Protein AF-A0A2E5YQU0-F1 (afdb_monomer_lite)

Sequence (371 aa):
MGAVKRWRKRWVRSFGKGTAGWLGRAALSLLSKTWRVEVLGEENLNASVKAGPGCFLSMWHGRMIVAIPTHARRGWHVLVSPSGDGDVSEKLLEANGYFVIRGSSSRGGARALRAMLRVLDDGAVLFITPDGPRGPMHTMNPGLAFMARATGREIVPLGFACDRAWHADSWDHFTIPKPFARVCVVYGEPVPVSREAEDTEQEEATELVRERTLEAERAGFGHLGCEVDWPTPTAPNPGRREWAAETKENEQPRDERTTGEKIARGATFFLSGAALFAWLYAFDQAGDLPPWGKTIGTLLAGGLLWKAFPEKAEAGFFSLVMILGGTFLLVDATGQDSSARLEKIAMGTALLLLGLLYFWVVFIKAPKDEG

Radius of gyration: 25.63 Å; chains: 1; bounding box: 61×56×70 Å

Foldseek 3Di:
DPPVVVVVVVCCVVVVLVVLLVLLLVLLVLQLVQEAEAEADVVQVVVLLVVAQEAEEEAAPLCVSVVQQVCFQVAAEEEFEQDPVSVSVCSSNVVSNYHYQYHDPVGCVVVSLVVVLVNSNNSHYYYDHQLPPQGQALDGDLVVLVSLLQNQGWYWAKAKDKQAWDFDPDNHRRTHHGRNIYMYIFTFHIQTRHVPDDPVSSVVSRVVSSVRNVVRNVVRCVVVVHDRPDDDPDDPDPPDDDPPDDDDDDDDDDDDDDPPVLVVVLVVVVVVLVVVVVVVVVVVVVPPDDPCNVVVNVVVVLVVVCVSCVVVVLVSVLVVLCCQLVCLVVVPVPDDDDPVNVVSPSVSSSSNSVSSVSCCVHPVPPDPPDD

Structure (mmCIF, N/CA/C/O backbone):
data_AF-A0A2E5YQU0-F1
#
_entry.id   AF-A0A2E5YQU0-F1
#
loop_
_atom_site.group_PDB
_atom_site.id
_atom_site.type_symbol
_atom_site.label_atom_id
_atom_site.label_alt_id
_atom_site.label_comp_id
_atom_site.label_asym_id
_atom_site.label_entity_id
_atom_site.label_seq_id
_atom_site.pdbx_PDB_ins_code
_atom_site.Cartn_x
_atom_site.Cartn_y
_atom_site.Cartn_z
_atom_site.occupancy
_atom_site.B_iso_or_equiv
_atom_site.auth_seq_id
_atom_site.auth_comp_id
_atom_site.auth_asym_id
_atom_site.auth_atom_id
_atom_site.pdbx_PDB_model_num
ATOM 1 N N . MET A 1 1 ? -3.264 40.188 -29.016 1.00 41.38 1 MET A N 1
ATOM 2 C CA . MET A 1 1 ? -2.183 39.219 -28.680 1.00 41.38 1 MET A CA 1
ATOM 3 C C . MET A 1 1 ? -2.338 38.449 -27.351 1.00 41.38 1 MET A C 1
ATOM 5 O O . MET A 1 1 ? -1.699 37.412 -27.209 1.00 41.38 1 MET A O 1
ATOM 9 N N . GLY A 1 2 ? -3.182 38.860 -26.386 1.00 40.06 2 GLY A N 1
ATOM 10 C CA . GLY A 1 2 ? -3.309 38.173 -25.079 1.00 40.06 2 GLY A CA 1
ATOM 11 C C . GLY A 1 2 ? -4.230 36.937 -25.019 1.00 40.06 2 GLY A C 1
ATOM 12 O O . GLY A 1 2 ? -4.042 36.067 -24.169 1.00 40.06 2 GLY A O 1
ATOM 13 N N . ALA A 1 3 ? -5.216 36.812 -25.913 1.00 35.84 3 ALA A N 1
ATOM 14 C CA . ALA A 1 3 ? -6.174 35.695 -25.906 1.00 35.84 3 ALA A CA 1
ATOM 15 C C . ALA A 1 3 ? -5.570 34.385 -26.450 1.00 35.84 3 ALA A C 1
ATOM 17 O O . ALA A 1 3 ? -5.660 33.350 -25.796 1.00 35.84 3 ALA A O 1
ATOM 18 N N . VAL A 1 4 ? -4.841 34.451 -27.569 1.00 34.44 4 VAL A N 1
ATOM 19 C CA . VAL A 1 4 ? -4.165 33.300 -28.203 1.00 34.44 4 VAL A CA 1
ATOM 20 C C . VAL A 1 4 ? -3.049 32.733 -27.313 1.00 34.44 4 VAL A C 1
ATOM 22 O O . VAL A 1 4 ? -2.893 31.519 -27.195 1.00 34.44 4 VAL A O 1
ATOM 25 N N . LYS A 1 5 ? -2.315 33.600 -26.597 1.00 29.69 5 LYS A N 1
ATOM 26 C CA . LYS A 1 5 ? -1.248 33.201 -25.659 1.00 29.69 5 LYS A CA 1
ATOM 27 C C . LYS A 1 5 ? -1.811 32.483 -24.420 1.00 29.69 5 LYS A C 1
ATOM 29 O O . LYS A 1 5 ? -1.221 31.504 -23.970 1.00 29.69 5 LYS A O 1
ATOM 34 N N . ARG A 1 6 ? -2.974 32.916 -23.905 1.00 31.78 6 ARG A N 1
ATOM 35 C CA . ARG A 1 6 ? -3.705 32.251 -22.804 1.00 31.78 6 ARG A CA 1
ATOM 36 C C . ARG A 1 6 ? -4.346 30.932 -23.244 1.00 31.78 6 ARG A C 1
ATOM 38 O O . ARG A 1 6 ? -4.258 29.948 -22.512 1.00 31.78 6 ARG A O 1
ATOM 45 N N . TRP A 1 7 ? -4.912 30.889 -24.450 1.00 31.64 7 TRP A N 1
ATOM 46 C CA . TRP A 1 7 ? -5.507 29.685 -25.032 1.00 31.64 7 TRP A CA 1
ATOM 47 C C . TRP A 1 7 ? -4.455 28.594 -25.266 1.00 31.64 7 TRP A C 1
ATOM 49 O O . TRP A 1 7 ? -4.615 27.484 -24.774 1.00 31.64 7 TRP A O 1
ATOM 59 N N . ARG A 1 8 ? -3.302 28.940 -25.855 1.00 28.36 8 ARG A N 1
ATOM 60 C CA . ARG A 1 8 ? -2.160 28.031 -26.062 1.00 28.36 8 ARG A CA 1
ATOM 61 C C . ARG A 1 8 ? -1.555 27.509 -24.749 1.00 28.36 8 ARG A C 1
ATOM 63 O O . ARG A 1 8 ? -1.225 26.332 -24.663 1.00 28.36 8 ARG A O 1
ATOM 70 N N . LYS A 1 9 ? -1.469 28.332 -23.692 1.00 33.00 9 LYS A N 1
ATOM 71 C CA . LYS A 1 9 ? -0.985 27.908 -22.355 1.00 33.00 9 LYS A CA 1
ATOM 72 C C . LYS A 1 9 ? -1.963 26.950 -21.654 1.00 33.00 9 LYS A C 1
ATOM 74 O O . LYS A 1 9 ? -1.528 26.053 -20.936 1.00 33.00 9 LYS A O 1
ATOM 79 N N . ARG A 1 10 ? -3.274 27.125 -21.873 1.00 32.53 10 ARG A N 1
ATOM 80 C CA . ARG A 1 10 ? -4.346 26.242 -21.379 1.00 32.53 10 ARG A CA 1
ATOM 81 C C . ARG A 1 10 ? -4.407 24.933 -22.176 1.00 32.53 10 ARG A C 1
ATOM 83 O O . ARG A 1 10 ? -4.545 23.879 -21.568 1.00 32.53 10 ARG A O 1
ATOM 90 N N . TRP A 1 11 ? -4.196 24.992 -23.491 1.00 31.95 11 TRP A N 1
ATOM 91 C CA . TRP A 1 11 ? -4.122 23.827 -24.377 1.00 31.95 11 TRP A CA 1
ATOM 92 C C . TRP A 1 11 ? -2.893 22.960 -24.104 1.00 31.95 11 TRP A C 1
ATOM 94 O O . TRP A 1 11 ? -3.050 21.778 -23.846 1.00 31.95 11 TRP A O 1
ATOM 104 N N . VAL A 1 12 ? -1.687 23.530 -24.029 1.00 38.59 12 VAL A N 1
ATOM 105 C CA . VAL A 1 12 ? -0.461 22.770 -23.708 1.00 38.59 12 VAL A CA 1
ATOM 106 C C . VAL A 1 12 ? -0.539 22.130 -22.313 1.00 38.59 12 VAL A C 1
ATOM 108 O O . VAL A 1 12 ? -0.079 21.010 -22.124 1.00 38.59 12 VAL A O 1
ATOM 111 N N . ARG A 1 13 ? -1.200 22.783 -21.344 1.00 37.47 13 ARG A N 1
ATOM 112 C CA . ARG A 1 13 ? -1.449 22.215 -20.005 1.00 37.47 13 ARG A CA 1
ATOM 113 C C . ARG A 1 13 ? -2.542 21.142 -19.965 1.00 37.47 13 ARG A C 1
ATOM 115 O O . ARG A 1 13 ? -2.454 20.265 -19.117 1.00 37.47 13 ARG A O 1
ATOM 122 N N . SER A 1 14 ? -3.571 21.205 -20.812 1.00 38.72 14 SER A N 1
ATOM 123 C CA . SER A 1 14 ? -4.626 20.175 -20.883 1.00 38.72 14 SER A CA 1
ATOM 124 C C . SER A 1 14 ? -4.202 18.981 -21.737 1.00 38.72 14 SER A C 1
ATOM 126 O O . SER A 1 14 ? -4.330 17.842 -21.301 1.00 38.72 14 SER A O 1
ATOM 128 N N . PHE A 1 15 ? -3.631 19.242 -22.913 1.00 32.72 15 PHE A N 1
ATOM 129 C CA . PHE A 1 15 ? -3.159 18.221 -23.843 1.00 32.72 15 PHE A CA 1
ATOM 130 C C . PHE A 1 15 ? -1.932 17.500 -23.283 1.00 32.72 15 PHE A C 1
ATOM 132 O O . PHE A 1 15 ? -1.923 16.278 -23.241 1.00 32.72 15 PHE A O 1
ATOM 139 N N . GLY A 1 16 ? -0.965 18.241 -22.724 1.00 44.66 16 GLY A N 1
ATOM 140 C CA . GLY A 1 16 ? 0.223 17.664 -22.090 1.00 44.66 16 GLY A CA 1
ATOM 141 C C . GLY A 1 16 ? -0.093 16.796 -20.871 1.00 44.66 16 GLY A C 1
ATOM 142 O O . GLY A 1 16 ? 0.576 15.797 -20.659 1.00 44.66 16 GLY A O 1
ATOM 143 N N . LYS A 1 17 ? -1.147 17.110 -20.103 1.00 50.97 17 LYS A N 1
ATOM 144 C CA . LYS A 1 17 ? -1.604 16.249 -18.996 1.00 50.97 17 LYS A CA 1
ATOM 145 C C . LYS A 1 17 ? -2.300 14.979 -19.492 1.00 50.97 17 LYS A C 1
ATOM 147 O O . LYS A 1 17 ? -2.113 13.923 -18.897 1.00 50.97 17 LYS A O 1
ATOM 152 N N . GLY A 1 18 ? -3.086 15.071 -20.566 1.00 55.12 18 GLY A N 1
ATOM 153 C CA . GLY A 1 18 ? -3.757 13.917 -21.169 1.00 55.12 18 GLY A CA 1
ATOM 154 C C . GLY A 1 18 ? -2.777 12.942 -21.823 1.00 55.12 18 GLY A C 1
ATOM 155 O O . GLY A 1 18 ? -2.814 11.747 -21.539 1.00 55.12 18 GLY A O 1
ATOM 156 N N . THR A 1 19 ? -1.853 13.453 -22.642 1.00 58.59 19 THR A N 1
ATOM 157 C CA . THR A 1 19 ? -0.847 12.630 -23.327 1.00 58.59 19 THR A CA 1
ATOM 158 C C . THR A 1 19 ? 0.206 12.091 -22.364 1.00 58.59 19 THR A C 1
ATOM 160 O O . THR A 1 19 ? 0.547 10.917 -22.460 1.00 58.59 19 THR A O 1
ATOM 163 N N . ALA A 1 20 ? 0.680 12.886 -21.394 1.00 58.28 20 ALA A N 1
ATOM 164 C CA . ALA A 1 20 ? 1.620 12.397 -20.381 1.00 58.28 20 ALA A CA 1
ATOM 165 C C . ALA A 1 20 ? 0.983 11.348 -19.459 1.00 58.28 20 ALA A C 1
ATOM 167 O O . ALA A 1 20 ? 1.640 10.369 -19.126 1.00 58.28 20 ALA A O 1
ATOM 168 N N . GLY A 1 21 ? -0.297 11.497 -19.096 1.00 65.88 21 GLY A N 1
ATOM 169 C CA . GLY A 1 21 ? -1.019 10.475 -18.332 1.00 65.88 21 GLY A CA 1
ATOM 170 C C . GLY A 1 21 ? -1.156 9.156 -19.098 1.00 65.88 21 GLY A C 1
ATOM 171 O O . GLY A 1 21 ? -0.939 8.085 -18.534 1.00 65.88 21 GLY A O 1
ATOM 172 N N . TRP A 1 22 ? -1.446 9.221 -20.403 1.00 72.50 22 TRP A N 1
ATOM 173 C CA . TRP A 1 22 ? -1.520 8.031 -21.255 1.00 72.50 22 TRP A CA 1
ATOM 174 C C . TRP A 1 22 ? -0.154 7.356 -21.440 1.00 72.50 22 TRP A C 1
ATOM 176 O O . TRP A 1 22 ? -0.048 6.141 -21.282 1.00 72.50 22 TRP A O 1
ATOM 186 N N . LEU A 1 23 ? 0.899 8.139 -21.700 1.00 73.69 23 LEU A N 1
ATOM 187 C CA . LEU A 1 23 ? 2.268 7.629 -21.815 1.00 73.69 23 LEU A CA 1
ATOM 188 C C . LEU A 1 23 ? 2.766 7.038 -20.492 1.00 73.69 23 LEU A C 1
ATOM 190 O O . LEU A 1 23 ? 3.338 5.955 -20.506 1.00 73.69 23 LEU A O 1
ATOM 194 N N . GLY A 1 24 ? 2.498 7.687 -19.356 1.00 77.19 24 GLY A N 1
ATOM 195 C CA . GLY A 1 24 ? 2.848 7.176 -18.028 1.00 77.19 24 GLY A CA 1
ATOM 196 C C . GLY A 1 24 ? 2.144 5.857 -17.706 1.00 77.19 24 GLY A C 1
ATOM 197 O O . GLY A 1 24 ? 2.781 4.915 -17.239 1.00 77.19 24 GLY A O 1
ATOM 198 N N . ARG A 1 25 ? 0.852 5.736 -18.044 1.00 82.56 25 ARG A N 1
ATOM 199 C CA . ARG A 1 25 ? 0.115 4.466 -17.946 1.00 82.56 25 ARG A CA 1
ATOM 200 C C . ARG A 1 25 ? 0.737 3.385 -18.828 1.00 82.56 25 ARG A C 1
ATOM 202 O O . ARG A 1 25 ? 0.924 2.263 -18.363 1.00 82.56 25 ARG A O 1
ATOM 209 N N . ALA A 1 26 ? 1.017 3.693 -20.094 1.00 83.69 26 ALA A N 1
ATOM 210 C CA . ALA A 1 26 ? 1.610 2.736 -21.024 1.00 83.69 26 ALA A CA 1
ATOM 211 C C . ALA A 1 26 ? 2.994 2.281 -20.536 1.00 83.69 26 ALA A C 1
ATOM 213 O O . ALA A 1 26 ? 3.268 1.085 -20.517 1.00 83.69 26 ALA A O 1
ATOM 214 N N . ALA A 1 27 ? 3.816 3.215 -20.055 1.00 83.62 27 ALA A N 1
ATOM 215 C CA . ALA A 1 27 ? 5.121 2.950 -19.463 1.00 83.62 27 ALA A CA 1
ATOM 216 C C . ALA A 1 27 ? 5.019 2.012 -18.257 1.00 83.62 27 ALA A C 1
ATOM 218 O O . ALA A 1 27 ? 5.675 0.976 -18.237 1.00 83.62 27 ALA A O 1
ATOM 219 N N . LEU A 1 28 ? 4.150 2.332 -17.291 1.00 88.44 28 LEU A N 1
ATOM 220 C CA . LEU A 1 28 ? 3.931 1.498 -16.111 1.00 88.44 28 LEU A CA 1
ATOM 221 C C . LEU A 1 28 ? 3.396 0.117 -16.494 1.00 88.44 28 LEU A C 1
ATOM 223 O O . LEU A 1 28 ? 3.829 -0.888 -15.939 1.00 88.44 28 LEU A O 1
ATOM 227 N N . SER A 1 29 ? 2.479 0.041 -17.460 1.00 89.62 29 SER A N 1
ATOM 228 C CA . SER A 1 29 ? 1.934 -1.234 -17.927 1.00 89.62 29 SER A CA 1
ATOM 229 C C . SER A 1 29 ? 2.992 -2.099 -18.613 1.00 89.62 29 SER A C 1
ATOM 231 O O . SER A 1 29 ? 3.029 -3.302 -18.379 1.00 89.62 29 SER A O 1
ATOM 233 N N . LEU A 1 30 ? 3.859 -1.514 -19.442 1.00 92.19 30 LEU A N 1
ATOM 234 C CA . LEU A 1 30 ? 4.952 -2.242 -20.088 1.00 92.19 30 LEU A CA 1
ATOM 235 C C . LEU A 1 30 ? 6.009 -2.675 -19.073 1.00 92.19 30 LEU A C 1
ATOM 237 O O . LEU A 1 30 ? 6.425 -3.828 -19.088 1.00 92.19 30 LEU A O 1
ATOM 241 N N . LEU A 1 31 ? 6.394 -1.778 -18.166 1.00 92.56 31 LEU A N 1
ATOM 242 C CA . LEU A 1 31 ? 7.360 -2.061 -17.112 1.00 92.56 31 LEU A CA 1
ATOM 243 C C . LEU A 1 31 ? 6.860 -3.172 -16.183 1.00 92.56 31 LEU A C 1
ATOM 245 O O . LEU A 1 31 ? 7.574 -4.147 -15.969 1.00 92.56 31 LEU A O 1
ATOM 249 N N . SER A 1 32 ? 5.624 -3.069 -15.693 1.00 94.56 32 SER A N 1
ATOM 250 C CA . SER A 1 32 ? 5.054 -4.049 -14.759 1.00 94.56 32 SER A CA 1
ATOM 251 C C . SER A 1 32 ? 4.900 -5.447 -15.345 1.00 94.56 32 SER A C 1
ATOM 253 O O . SER A 1 32 ? 5.072 -6.423 -14.625 1.00 94.56 32 SER A O 1
ATOM 255 N N . LYS A 1 33 ? 4.686 -5.572 -16.661 1.00 95.88 33 LYS A N 1
ATOM 256 C CA . LYS A 1 33 ? 4.698 -6.873 -17.353 1.00 95.88 33 LYS A CA 1
ATOM 257 C C . LYS A 1 33 ? 6.057 -7.571 -17.324 1.00 95.88 33 LYS A C 1
ATOM 259 O O . LYS A 1 33 ? 6.113 -8.772 -17.559 1.00 95.88 33 LYS A O 1
ATOM 264 N N . THR A 1 34 ? 7.143 -6.838 -17.083 1.00 96.94 34 THR A N 1
ATOM 265 C CA . THR A 1 34 ? 8.475 -7.441 -16.951 1.00 96.94 34 THR A CA 1
ATOM 266 C C . THR A 1 34 ? 8.738 -7.979 -15.547 1.00 96.94 34 THR A C 1
ATOM 268 O O . THR A 1 34 ? 9.660 -8.771 -15.381 1.00 96.94 34 THR A O 1
ATOM 271 N N . TRP A 1 35 ? 7.972 -7.556 -14.537 1.00 98.12 35 TRP A N 1
ATOM 272 C CA . TRP A 1 35 ? 8.214 -7.940 -13.149 1.00 98.12 35 TRP A CA 1
ATOM 273 C C . TRP A 1 35 ? 7.862 -9.407 -12.901 1.00 98.12 35 TRP A C 1
ATOM 275 O O . TRP A 1 35 ? 6.886 -9.934 -13.432 1.00 98.12 35 TRP A O 1
ATOM 285 N N . ARG A 1 36 ? 8.656 -10.063 -12.054 1.00 98.00 36 ARG A N 1
ATOM 286 C CA . ARG A 1 36 ? 8.402 -11.422 -11.566 1.00 98.00 36 ARG A CA 1
ATOM 287 C C . ARG A 1 36 ? 7.760 -11.302 -10.191 1.00 98.00 36 ARG A C 1
ATOM 289 O O . ARG A 1 36 ? 8.462 -11.066 -9.212 1.00 98.00 36 ARG A O 1
ATOM 296 N N . VAL A 1 37 ? 6.433 -11.360 -10.154 1.00 98.19 37 VAL A N 1
ATOM 297 C CA . VAL A 1 37 ? 5.658 -11.128 -8.931 1.00 98.19 37 VAL A CA 1
ATOM 298 C C . VAL A 1 37 ? 5.500 -12.434 -8.156 1.00 98.19 37 VAL A C 1
ATOM 300 O O . VAL A 1 37 ? 5.049 -13.434 -8.708 1.00 98.19 37 VAL A O 1
ATOM 303 N N . GLU A 1 38 ? 5.859 -12.396 -6.881 1.00 98.31 38 GLU A N 1
ATOM 304 C CA . GLU A 1 38 ? 5.693 -13.455 -5.890 1.00 98.31 38 GLU A CA 1
ATOM 305 C C . GLU A 1 38 ? 4.740 -12.930 -4.802 1.00 98.31 38 GLU A C 1
ATOM 307 O O . GLU A 1 38 ? 4.789 -11.748 -4.453 1.00 98.31 38 GLU A O 1
ATOM 312 N N . VAL A 1 39 ? 3.837 -13.772 -4.298 1.00 98.38 39 VAL A N 1
ATOM 313 C CA . VAL A 1 39 ? 2.816 -13.373 -3.316 1.00 98.38 39 VAL A CA 1
ATOM 314 C C . VAL A 1 39 ? 2.913 -14.276 -2.096 1.00 98.38 39 VAL A C 1
ATOM 316 O O . VAL A 1 39 ? 2.916 -15.497 -2.240 1.00 98.38 39 VAL A O 1
ATOM 319 N N . LEU A 1 40 ? 2.973 -13.675 -0.909 1.00 98.44 40 LEU A N 1
ATOM 320 C CA . LEU A 1 40 ? 3.003 -14.359 0.381 1.00 98.44 40 LEU A CA 1
ATOM 321 C C . LEU A 1 40 ? 1.825 -13.910 1.247 1.00 98.44 40 LEU A C 1
ATOM 323 O O . LEU A 1 40 ? 1.438 -12.739 1.221 1.00 98.44 40 LEU A O 1
ATOM 327 N N . GLY A 1 41 ? 1.283 -14.828 2.044 1.00 97.75 41 GLY A N 1
ATOM 328 C CA . GLY A 1 41 ? 0.272 -14.509 3.049 1.00 97.75 41 GLY A CA 1
ATOM 329 C C . GLY A 1 41 ? -1.119 -14.194 2.496 1.00 97.75 41 GLY A C 1
ATOM 330 O O . GLY A 1 41 ? -1.941 -13.665 3.236 1.00 97.75 41 GLY A O 1
ATOM 331 N N . GLU A 1 42 ? -1.428 -14.464 1.219 1.00 96.56 42 GLU A N 1
ATOM 332 C CA . GLU A 1 42 ? -2.743 -14.130 0.631 1.00 96.56 42 GLU A CA 1
ATOM 333 C C . GLU A 1 42 ? -3.918 -14.781 1.391 1.00 96.56 42 GLU A C 1
ATOM 335 O O . GLU A 1 42 ? -5.035 -14.258 1.403 1.00 96.56 42 GLU A O 1
ATOM 340 N N . GLU A 1 43 ? -3.673 -15.883 2.099 1.00 96.56 43 GLU A N 1
ATOM 341 C CA . GLU A 1 43 ? -4.598 -16.480 3.057 1.00 96.56 43 GLU A CA 1
ATOM 342 C C . GLU A 1 43 ? -5.088 -15.503 4.138 1.00 96.56 43 GLU A C 1
ATOM 344 O O . GLU A 1 43 ? -6.254 -15.592 4.516 1.00 96.56 43 GLU A O 1
ATOM 349 N N . ASN A 1 44 ? -4.271 -14.535 4.564 1.00 96.75 44 ASN A N 1
ATOM 350 C CA . ASN A 1 44 ? -4.637 -13.512 5.548 1.00 96.75 44 ASN A CA 1
ATOM 351 C C . ASN A 1 44 ? -5.710 -12.567 5.001 1.00 96.75 44 ASN A C 1
ATOM 353 O O . ASN A 1 44 ? -6.713 -12.302 5.665 1.00 96.75 44 ASN A O 1
ATOM 357 N N . LEU A 1 45 ? -5.553 -12.117 3.751 1.00 94.88 45 LEU A N 1
ATOM 358 C CA . LEU A 1 45 ? -6.581 -11.329 3.072 1.00 94.88 45 LEU A CA 1
ATOM 359 C C . LEU A 1 45 ? -7.867 -12.147 2.908 1.00 94.88 45 LEU A C 1
ATOM 361 O O . LEU A 1 45 ? -8.958 -11.661 3.196 1.00 94.88 45 LEU A O 1
ATOM 365 N N . ASN A 1 46 ? -7.741 -13.398 2.466 1.00 92.88 46 ASN A N 1
ATOM 366 C CA . ASN A 1 46 ? -8.891 -14.276 2.268 1.00 92.88 46 ASN A CA 1
ATOM 367 C C . ASN A 1 46 ? -9.633 -14.568 3.580 1.00 92.88 46 ASN A C 1
ATOM 369 O O . ASN A 1 46 ? -10.859 -14.661 3.571 1.00 92.88 46 ASN A O 1
ATOM 373 N N . ALA A 1 47 ? -8.913 -14.729 4.692 1.00 91.44 47 ALA A N 1
ATOM 374 C CA . ALA A 1 47 ? -9.493 -14.904 6.018 1.00 91.44 47 ALA A CA 1
ATOM 375 C C . ALA A 1 47 ? -10.258 -13.648 6.449 1.00 91.44 47 ALA A C 1
ATOM 377 O O . ALA A 1 47 ? -11.419 -13.758 6.835 1.00 91.44 47 ALA A O 1
ATOM 378 N N . SER A 1 48 ? -9.662 -12.466 6.270 1.00 92.25 48 SER A N 1
ATOM 379 C CA . SER A 1 48 ? -10.292 -11.191 6.622 1.00 92.25 48 SER A CA 1
ATOM 380 C C . SER A 1 48 ? -11.569 -10.921 5.815 1.00 92.25 48 SER A C 1
ATOM 382 O O . SER A 1 48 ? -12.624 -10.624 6.374 1.00 92.25 48 SER A O 1
ATOM 384 N N . VAL A 1 49 ? -11.529 -11.148 4.497 1.00 89.38 49 VAL A N 1
ATOM 385 C CA . VAL A 1 49 ? -12.707 -11.021 3.615 1.00 89.38 49 VAL A CA 1
ATOM 386 C C . VAL A 1 49 ? -13.798 -12.050 3.950 1.00 89.38 49 VAL A C 1
ATOM 388 O O . VAL A 1 49 ? -14.975 -11.801 3.705 1.00 89.38 49 VAL A O 1
ATOM 391 N N . LYS A 1 50 ? -13.446 -13.214 4.511 1.00 86.50 50 LYS A N 1
ATOM 392 C CA . LYS A 1 50 ? -14.427 -14.208 4.986 1.00 86.50 50 LYS A CA 1
ATOM 393 C C . LYS A 1 50 ? -15.003 -13.870 6.362 1.00 86.50 50 LYS A C 1
ATOM 395 O O . LYS A 1 50 ? -16.135 -14.260 6.635 1.00 86.50 50 LYS A O 1
ATOM 400 N N . ALA A 1 51 ? -14.241 -13.192 7.219 1.00 82.56 51 ALA A N 1
ATOM 401 C CA . ALA A 1 51 ? -14.646 -12.851 8.581 1.00 82.56 51 ALA A CA 1
ATOM 402 C C . ALA A 1 51 ? -15.756 -11.786 8.622 1.00 82.56 51 ALA A C 1
ATOM 404 O O . ALA A 1 51 ? -16.550 -11.751 9.562 1.00 82.56 51 ALA A O 1
ATOM 405 N N . GLY A 1 52 ? -15.867 -10.949 7.588 1.00 78.50 52 GLY A N 1
ATOM 406 C CA . GLY A 1 52 ? -16.944 -9.974 7.470 1.00 78.50 52 GLY A CA 1
ATOM 407 C C . GLY A 1 52 ? -17.049 -9.366 6.073 1.00 78.50 52 GLY A C 1
ATOM 408 O O . GLY A 1 52 ? -16.188 -9.592 5.227 1.00 78.50 52 GLY A O 1
ATOM 409 N N . PRO A 1 53 ? -18.108 -8.586 5.802 1.00 78.56 53 PRO A N 1
ATOM 410 C CA . PRO A 1 53 ? -18.276 -7.928 4.518 1.00 78.56 53 PRO A CA 1
ATOM 411 C C . PRO A 1 53 ? -17.253 -6.794 4.413 1.00 78.56 53 PRO A C 1
ATOM 413 O O . PRO A 1 53 ? -17.546 -5.685 4.805 1.00 78.56 53 PRO A O 1
ATOM 416 N N . GLY A 1 54 ? -16.034 -7.065 3.951 1.00 90.38 54 GLY A N 1
ATOM 417 C CA . GLY A 1 54 ? -15.031 -6.050 3.608 1.00 90.38 54 GLY A CA 1
ATOM 418 C C . GLY A 1 54 ? -13.911 -5.857 4.634 1.00 90.38 54 GLY A C 1
ATOM 419 O O . GLY A 1 54 ? -14.036 -6.194 5.811 1.00 90.38 54 GLY A O 1
ATOM 420 N N . CYS A 1 55 ? -12.796 -5.293 4.171 1.00 95.62 55 CYS A N 1
ATOM 421 C CA . CYS A 1 55 ? -11.601 -5.052 4.982 1.00 95.62 55 CYS A CA 1
ATOM 422 C C . CYS A 1 55 ? -10.791 -3.856 4.458 1.00 95.62 55 CYS A C 1
ATOM 424 O O . CYS A 1 55 ? -10.913 -3.444 3.296 1.00 95.62 55 CYS A O 1
ATOM 426 N N . PHE A 1 56 ? -9.931 -3.304 5.312 1.00 96.31 56 PHE A N 1
ATOM 427 C CA . PHE A 1 56 ? -8.939 -2.315 4.899 1.00 96.31 56 PHE A CA 1
ATOM 428 C C . PHE A 1 56 ? -7.637 -3.003 4.480 1.00 96.31 56 PHE A C 1
ATOM 430 O O . PHE A 1 56 ? -7.230 -3.986 5.091 1.00 96.31 56 PHE A O 1
ATOM 437 N N . LEU A 1 57 ? -6.951 -2.451 3.481 1.00 96.75 57 LEU A N 1
ATOM 438 C CA . LEU A 1 57 ? -5.551 -2.749 3.185 1.00 96.75 57 LEU A CA 1
ATOM 439 C C . LEU A 1 57 ? -4.693 -1.533 3.520 1.00 96.75 57 LEU A C 1
ATOM 441 O O . LEU A 1 57 ? -4.935 -0.439 3.005 1.00 96.75 57 LEU A O 1
ATOM 445 N N . SER A 1 58 ? -3.680 -1.741 4.355 1.00 96.19 58 SER A N 1
ATOM 446 C CA . SER A 1 58 ? -2.708 -0.715 4.733 1.00 96.19 58 SER A CA 1
ATOM 447 C C . SER A 1 58 ? -1.415 -0.909 3.955 1.00 96.19 58 SER A C 1
ATOM 449 O O . SER A 1 58 ? -0.821 -1.975 4.039 1.00 96.19 58 SER A O 1
ATOM 451 N N . MET A 1 59 ? -0.954 0.102 3.220 1.00 95.81 59 MET A N 1
ATOM 452 C CA . MET A 1 59 ? 0.361 0.068 2.566 1.00 95.81 59 MET A CA 1
ATOM 453 C C . MET A 1 59 ? 1.066 1.415 2.664 1.00 95.81 59 MET A C 1
ATOM 455 O O . MET A 1 59 ? 0.411 2.455 2.641 1.00 95.81 59 MET A O 1
ATOM 459 N N . TRP A 1 60 ? 2.396 1.419 2.687 1.00 95.75 60 TRP A N 1
ATOM 460 C CA . TRP A 1 60 ? 3.160 2.666 2.649 1.00 95.75 60 TRP A CA 1
ATOM 461 C C . TRP A 1 60 ? 3.005 3.397 1.317 1.00 95.75 60 TRP A C 1
ATOM 463 O O . TRP A 1 60 ? 3.009 2.789 0.241 1.00 95.75 60 TRP A O 1
ATOM 473 N N . HIS A 1 61 ? 2.918 4.725 1.378 1.00 93.19 61 HIS A N 1
ATOM 474 C CA . HIS A 1 61 ? 2.746 5.577 0.204 1.00 93.19 61 HIS A CA 1
ATOM 475 C C . HIS A 1 61 ? 3.875 5.386 -0.825 1.00 93.19 61 HIS A C 1
ATOM 477 O O . HIS A 1 61 ? 3.625 5.330 -2.033 1.00 93.19 61 HIS A O 1
ATOM 483 N N . GLY A 1 62 ? 5.114 5.190 -0.360 1.00 91.62 62 GLY A N 1
ATOM 484 C CA . GLY A 1 62 ? 6.285 4.956 -1.213 1.00 91.62 62 GLY A CA 1
ATOM 485 C C . GLY A 1 62 ? 6.186 3.720 -2.117 1.00 91.62 62 GLY A C 1
ATOM 486 O O . GLY A 1 62 ? 6.915 3.613 -3.104 1.00 91.62 62 GLY A O 1
ATOM 487 N N . ARG A 1 63 ? 5.256 2.796 -1.830 1.00 95.44 63 ARG A N 1
ATOM 488 C CA . ARG A 1 63 ? 5.055 1.540 -2.574 1.00 95.44 63 ARG A CA 1
ATOM 489 C C . ARG A 1 63 ? 3.895 1.572 -3.566 1.00 95.44 63 ARG A C 1
ATOM 491 O O . ARG A 1 63 ? 3.684 0.601 -4.291 1.00 95.44 63 ARG A O 1
ATOM 498 N N . MET A 1 64 ? 3.151 2.676 -3.660 1.00 92.69 64 MET A N 1
ATOM 499 C CA . MET A 1 64 ? 1.916 2.743 -4.455 1.00 92.69 64 MET A CA 1
ATOM 500 C C . MET A 1 64 ? 2.094 2.330 -5.924 1.00 92.69 64 MET A C 1
ATOM 502 O O . MET A 1 64 ? 1.223 1.670 -6.487 1.00 92.69 64 MET A O 1
ATOM 506 N N . ILE A 1 65 ? 3.216 2.683 -6.562 1.00 91.19 65 ILE A N 1
ATOM 507 C CA . ILE A 1 65 ? 3.452 2.332 -7.973 1.00 91.19 65 ILE A CA 1
ATOM 508 C C . ILE A 1 65 ? 3.610 0.823 -8.192 1.00 91.19 65 ILE A C 1
ATOM 510 O O . ILE A 1 65 ? 3.321 0.337 -9.283 1.00 91.19 65 ILE A O 1
ATOM 514 N N . VAL A 1 66 ? 4.037 0.092 -7.159 1.00 95.56 66 VAL A N 1
ATOM 515 C CA . VAL A 1 66 ? 4.122 -1.371 -7.152 1.00 95.56 66 VAL A CA 1
ATOM 516 C C . VAL A 1 66 ? 2.730 -1.965 -6.958 1.00 95.56 66 VAL A C 1
ATOM 518 O O . VAL A 1 66 ? 2.344 -2.892 -7.671 1.00 95.56 66 VAL A O 1
ATOM 521 N N . ALA A 1 67 ? 1.947 -1.391 -6.043 1.00 95.38 67 ALA A N 1
ATOM 522 C CA . ALA A 1 67 ? 0.605 -1.853 -5.706 1.00 95.38 67 ALA A CA 1
ATOM 523 C C . ALA A 1 67 ? -0.387 -1.767 -6.879 1.00 95.38 67 ALA A C 1
ATOM 525 O O . ALA A 1 67 ? -1.163 -2.699 -7.086 1.00 95.38 67 ALA A O 1
ATOM 526 N N . ILE A 1 68 ? -0.337 -0.679 -7.662 1.00 94.06 68 ILE A N 1
ATOM 527 C CA . ILE A 1 68 ? -1.277 -0.399 -8.765 1.00 94.06 68 ILE A CA 1
ATOM 528 C C . ILE A 1 68 ? -1.359 -1.543 -9.799 1.00 94.06 68 ILE A C 1
ATOM 530 O O . ILE A 1 68 ? -2.457 -2.017 -10.083 1.00 94.06 68 ILE A O 1
ATOM 534 N N . PRO A 1 69 ? -0.260 -1.998 -10.425 1.00 94.75 69 PRO A N 1
ATOM 535 C CA . PRO A 1 69 ? -0.337 -3.077 -11.406 1.00 94.75 69 PRO A CA 1
ATOM 536 C C . PRO A 1 69 ? -0.483 -4.463 -10.760 1.00 94.75 69 PRO A C 1
ATOM 538 O O . PRO A 1 69 ? -1.120 -5.325 -11.359 1.00 94.75 69 PRO A O 1
ATOM 541 N N . THR A 1 70 ? 0.063 -4.686 -9.556 1.00 95.44 70 THR A N 1
ATOM 542 C CA . THR A 1 70 ? 0.007 -5.997 -8.874 1.00 95.44 70 THR A CA 1
ATOM 543 C C . THR A 1 70 ? -1.394 -6.360 -8.380 1.00 95.44 70 THR A C 1
ATOM 545 O O . THR A 1 70 ? -1.704 -7.540 -8.261 1.00 95.44 70 THR A O 1
ATOM 548 N N . HIS A 1 71 ? -2.267 -5.370 -8.164 1.00 95.69 71 HIS A N 1
ATOM 549 C CA . HIS A 1 71 ? -3.662 -5.585 -7.760 1.00 95.69 71 HIS A CA 1
ATOM 550 C C . HIS A 1 71 ? -4.669 -5.030 -8.778 1.00 95.69 71 HIS A C 1
ATOM 552 O O . HIS A 1 71 ? -5.839 -4.802 -8.456 1.00 95.69 71 HIS A O 1
ATOM 558 N N . ALA A 1 72 ? -4.229 -4.814 -10.021 1.00 93.00 72 ALA A N 1
ATOM 559 C CA . ALA A 1 72 ? -5.079 -4.289 -11.077 1.00 93.00 72 ALA A CA 1
ATOM 560 C C . ALA A 1 72 ? -6.310 -5.182 -11.312 1.00 93.00 72 ALA A C 1
ATOM 562 O O . ALA A 1 72 ? -6.229 -6.409 -11.312 1.00 93.00 72 ALA A O 1
ATOM 563 N N . ARG A 1 73 ? -7.452 -4.548 -11.593 1.00 91.38 73 ARG A N 1
ATOM 564 C CA . ARG A 1 73 ? -8.732 -5.179 -11.956 1.00 91.38 73 ARG A CA 1
ATOM 565 C C . ARG A 1 73 ? -9.330 -6.116 -10.899 1.00 91.38 73 ARG A C 1
ATOM 567 O O . ARG A 1 73 ? -10.214 -6.895 -11.238 1.00 91.38 73 ARG A O 1
ATOM 574 N N . ARG A 1 74 ? -8.929 -6.011 -9.625 1.00 91.69 74 ARG A N 1
ATOM 575 C CA . ARG A 1 74 ? -9.601 -6.725 -8.519 1.00 91.69 74 ARG A CA 1
ATOM 576 C C . ARG A 1 74 ? -10.910 -6.057 -8.061 1.00 91.69 74 ARG A C 1
ATOM 578 O O . ARG A 1 74 ? -11.593 -6.600 -7.204 1.00 91.69 74 ARG A O 1
ATOM 585 N N . GLY A 1 75 ? -11.269 -4.895 -8.621 1.00 90.31 75 GLY A N 1
ATOM 586 C CA . GLY A 1 75 ? -12.482 -4.153 -8.244 1.00 90.31 75 GLY A CA 1
ATOM 587 C C . GLY A 1 75 ? -12.389 -3.501 -6.862 1.00 90.31 75 GLY A C 1
ATOM 588 O O . GLY A 1 75 ? -13.401 -3.275 -6.205 1.00 90.31 75 GLY A O 1
ATOM 589 N N . TRP A 1 76 ? -11.171 -3.235 -6.393 1.00 94.38 76 TRP A N 1
ATOM 590 C CA . TRP A 1 76 ? -10.922 -2.671 -5.070 1.00 94.38 76 TRP A CA 1
ATOM 591 C C . TRP A 1 76 ? -11.004 -1.150 -5.073 1.00 94.38 76 TRP A C 1
ATOM 593 O O . TRP A 1 76 ? -10.851 -0.494 -6.109 1.00 94.38 76 TRP A O 1
ATOM 603 N N . HIS A 1 77 ? -11.239 -0.597 -3.890 1.00 96.00 77 HIS A N 1
ATOM 604 C CA . HIS A 1 77 ? -11.433 0.829 -3.695 1.00 96.00 77 HIS A CA 1
ATOM 605 C C . HIS A 1 77 ? -10.160 1.484 -3.156 1.00 96.00 77 HIS A C 1
ATOM 607 O O . HIS A 1 77 ? -9.392 0.860 -2.426 1.00 96.00 77 HIS A O 1
ATOM 613 N N . VAL A 1 78 ? -9.936 2.756 -3.486 1.00 94.25 78 VAL A N 1
ATOM 614 C CA . VAL A 1 78 ? -8.804 3.544 -2.973 1.00 94.25 78 VAL A CA 1
ATOM 615 C C . VAL A 1 78 ? -9.290 4.920 -2.540 1.00 94.25 78 VAL A C 1
ATOM 617 O O . VAL A 1 78 ? -9.995 5.599 -3.293 1.00 94.25 78 VAL A O 1
ATOM 620 N N . LEU A 1 79 ? -8.887 5.362 -1.348 1.00 90.56 79 LEU A N 1
ATOM 621 C CA . LEU A 1 79 ? -9.093 6.743 -0.920 1.00 90.56 79 LEU A CA 1
ATOM 622 C C . LEU A 1 79 ? -8.020 7.649 -1.538 1.00 90.56 79 LEU A C 1
ATOM 624 O O . LEU A 1 79 ? -6.827 7.447 -1.324 1.00 90.56 79 LEU A O 1
ATOM 628 N N . VAL A 1 80 ? -8.433 8.685 -2.270 1.00 87.00 80 VAL A N 1
ATOM 629 C CA . VAL A 1 80 ? -7.510 9.646 -2.893 1.00 87.00 80 VAL A CA 1
ATOM 630 C C . VAL A 1 80 ? -7.874 11.075 -2.495 1.00 87.00 80 VAL A C 1
ATOM 632 O O . VAL A 1 80 ? -9.028 11.499 -2.594 1.00 87.00 80 VAL A O 1
ATOM 635 N N . SER A 1 81 ? -6.863 11.847 -2.088 1.00 79.50 81 SER A N 1
ATOM 636 C CA . SER A 1 81 ? -7.007 13.266 -1.744 1.00 79.50 81 SER A CA 1
ATOM 637 C C . SER A 1 81 ? -7.628 14.064 -2.894 1.00 79.50 81 SER A C 1
ATOM 639 O O . SER A 1 81 ? -7.188 13.908 -4.033 1.00 79.50 81 SER A O 1
ATOM 641 N N . PRO A 1 82 ? -8.557 15.001 -2.629 1.00 77.50 82 PRO A N 1
ATOM 642 C CA . PRO A 1 82 ? -9.234 15.783 -3.663 1.00 77.50 82 PRO A CA 1
ATOM 643 C C . PRO A 1 82 ? -8.323 16.803 -4.387 1.00 77.50 82 PRO A C 1
ATOM 645 O O . PRO A 1 82 ? -8.832 17.723 -5.021 1.00 77.50 82 PRO A O 1
ATOM 648 N N . SER A 1 83 ? -6.997 16.730 -4.243 1.00 75.25 83 SER A N 1
ATOM 649 C CA . SER A 1 83 ? -6.026 17.636 -4.870 1.00 75.25 83 SER A CA 1
ATOM 650 C C . SER A 1 83 ? -5.850 17.368 -6.371 1.00 75.25 83 SER A C 1
ATOM 652 O O . SER A 1 83 ? -6.227 16.311 -6.875 1.00 75.25 83 SER A O 1
ATOM 654 N N . GLY A 1 84 ? -5.208 18.314 -7.072 1.00 69.62 84 GLY A N 1
ATOM 655 C CA . GLY A 1 84 ? -4.885 18.165 -8.496 1.00 69.62 84 GLY A CA 1
ATOM 656 C C . GLY A 1 84 ? -3.919 17.012 -8.798 1.00 69.62 84 GLY A C 1
ATOM 657 O O . GLY A 1 84 ? -4.016 16.411 -9.863 1.00 69.62 84 GLY A O 1
ATOM 658 N N . ASP A 1 85 ? -3.033 16.666 -7.860 1.00 69.88 85 ASP A N 1
ATOM 659 C CA . ASP A 1 85 ? -2.202 15.456 -7.955 1.00 69.88 85 ASP A CA 1
ATOM 660 C C . ASP A 1 85 ? -3.070 14.200 -7.829 1.00 69.88 85 ASP A C 1
ATOM 662 O O . ASP A 1 85 ? -2.894 13.230 -8.564 1.00 69.88 85 ASP A O 1
ATOM 666 N N . GLY A 1 86 ? -4.084 14.263 -6.962 1.00 75.62 86 GLY A N 1
ATOM 667 C CA . GLY A 1 86 ? -5.093 13.226 -6.832 1.00 75.62 86 GLY A CA 1
ATOM 668 C C . GLY A 1 86 ? -5.885 12.983 -8.118 1.00 75.62 86 GLY A C 1
ATOM 669 O O . GLY A 1 86 ? -6.238 11.838 -8.361 1.00 75.62 86 GLY A O 1
ATOM 670 N N . ASP A 1 87 ? -6.125 14.003 -8.950 1.00 78.75 87 ASP A N 1
ATOM 671 C CA . ASP A 1 87 ? -6.816 13.832 -10.242 1.00 78.75 87 ASP A CA 1
ATOM 672 C C . ASP A 1 87 ? -5.974 13.018 -11.243 1.00 78.75 87 ASP A C 1
ATOM 674 O O . ASP A 1 87 ? -6.503 12.374 -12.150 1.00 78.75 87 ASP A O 1
ATOM 678 N N . VAL A 1 88 ? -4.641 13.071 -11.123 1.00 74.75 88 VAL A N 1
ATOM 679 C CA . VAL A 1 88 ? -3.744 12.264 -11.961 1.00 74.75 88 VAL A CA 1
ATOM 680 C C . VAL A 1 88 ? -3.704 10.827 -11.453 1.00 74.75 88 VAL A C 1
ATOM 682 O O . VAL A 1 88 ? -3.851 9.902 -12.253 1.00 74.75 88 VAL A O 1
ATOM 685 N N . SER A 1 89 ? -3.558 10.643 -10.138 1.00 81.94 89 SER A N 1
ATOM 686 C CA . SER A 1 89 ? -3.590 9.319 -9.511 1.00 81.94 89 SER A CA 1
ATOM 687 C C . SER A 1 89 ? -4.916 8.605 -9.759 1.00 81.94 89 SER A C 1
ATOM 689 O O . SER A 1 89 ? -4.906 7.425 -10.088 1.00 81.94 89 SER A O 1
ATOM 691 N N . GLU A 1 90 ? -6.043 9.316 -9.678 1.00 88.12 90 GLU A N 1
ATOM 692 C CA . GLU A 1 90 ? -7.382 8.788 -9.961 1.00 88.12 90 GLU A CA 1
ATOM 693 C C . GLU A 1 90 ? -7.462 8.184 -11.363 1.00 88.12 90 GLU A C 1
ATOM 695 O O . GLU A 1 90 ? -7.777 7.008 -11.504 1.00 88.12 90 GLU A O 1
ATOM 700 N N . LYS A 1 91 ? -7.045 8.927 -12.393 1.00 86.25 91 LYS A N 1
ATOM 701 C CA . LYS A 1 91 ? -7.039 8.416 -13.772 1.00 86.25 91 LYS A CA 1
ATOM 702 C C . LYS A 1 91 ? -6.154 7.188 -13.944 1.00 86.25 91 LYS A C 1
ATOM 704 O O . LYS A 1 91 ? -6.491 6.302 -14.726 1.00 86.25 91 LYS A O 1
ATOM 709 N N . LEU A 1 92 ? -5.008 7.139 -13.264 1.00 85.50 92 LEU A N 1
ATOM 710 C CA . LEU A 1 92 ? -4.119 5.980 -13.314 1.00 85.50 92 LEU A CA 1
ATOM 711 C C . LEU A 1 92 ? -4.747 4.764 -12.616 1.00 85.50 92 LEU A C 1
ATOM 713 O O . LEU A 1 92 ? -4.667 3.657 -13.146 1.00 85.50 92 LEU A O 1
ATOM 717 N N . LEU A 1 93 ? -5.384 4.970 -11.465 1.00 91.62 93 LEU A N 1
ATOM 718 C CA . LEU A 1 93 ? -6.076 3.942 -10.688 1.00 91.62 93 LEU A CA 1
ATOM 719 C C . LEU A 1 93 ? -7.286 3.385 -11.449 1.00 91.62 93 LEU A C 1
ATOM 721 O O . LEU A 1 93 ? -7.356 2.182 -11.691 1.00 91.62 93 LEU A O 1
ATOM 725 N N . GLU A 1 94 ? -8.185 4.238 -11.934 1.00 92.44 94 GLU A N 1
ATOM 726 C CA . GLU A 1 94 ? -9.347 3.822 -12.732 1.00 92.44 94 GLU A CA 1
ATOM 727 C C . GLU A 1 94 ? -8.921 3.048 -13.985 1.00 92.44 94 GLU A C 1
ATOM 729 O O . GLU A 1 94 ? -9.473 2.001 -14.322 1.00 92.44 94 GLU A O 1
ATOM 734 N N . ALA A 1 95 ? -7.856 3.503 -14.648 1.00 88.56 95 ALA A N 1
ATOM 735 C CA . ALA A 1 95 ? -7.298 2.835 -15.816 1.00 88.56 95 ALA A CA 1
ATOM 736 C C . ALA A 1 95 ? -6.690 1.446 -15.524 1.00 88.56 95 ALA A C 1
ATOM 738 O O . ALA A 1 95 ? -6.477 0.668 -16.467 1.00 88.56 95 ALA A O 1
ATOM 739 N N . ASN A 1 96 ? -6.410 1.143 -14.253 1.00 90.44 96 ASN A N 1
ATOM 740 C CA . ASN A 1 96 ? -6.005 -0.169 -13.750 1.00 90.44 96 ASN A CA 1
ATOM 741 C C . ASN A 1 96 ? -7.165 -0.931 -13.078 1.00 90.44 96 ASN A C 1
ATOM 743 O O . ASN A 1 96 ? -6.941 -2.015 -12.554 1.00 90.44 96 ASN A O 1
ATOM 747 N N . GLY A 1 97 ? -8.405 -0.434 -13.149 1.00 93.00 97 GLY A N 1
ATOM 748 C CA . GLY A 1 97 ? -9.602 -1.139 -12.676 1.00 93.00 97 GLY A CA 1
ATOM 749 C C . GLY A 1 97 ? -9.900 -0.982 -11.184 1.00 93.00 97 GLY A C 1
ATOM 750 O O . GLY A 1 97 ? -10.543 -1.861 -10.611 1.00 93.00 97 GLY A O 1
ATOM 751 N N . TYR A 1 98 ? -9.420 0.097 -10.564 1.00 95.69 98 TYR A N 1
ATOM 752 C CA . TYR A 1 98 ? -9.791 0.486 -9.202 1.00 95.69 98 TYR A CA 1
ATOM 753 C C . TYR A 1 98 ? -10.972 1.454 -9.205 1.00 95.69 98 TYR A C 1
ATOM 755 O O . TYR A 1 98 ? -11.139 2.239 -10.140 1.00 95.69 98 TYR A O 1
ATOM 763 N N . PHE A 1 99 ? -11.726 1.462 -8.110 1.00 96.25 99 PHE A N 1
ATOM 764 C CA . PHE A 1 99 ? -12.727 2.484 -7.824 1.00 96.25 99 PHE A CA 1
ATOM 765 C C . PHE A 1 99 ? -12.145 3.534 -6.876 1.00 96.25 99 PHE A C 1
ATOM 767 O O . PHE A 1 99 ? -11.517 3.207 -5.870 1.00 96.25 99 PHE A O 1
ATOM 774 N N . VAL A 1 100 ? -12.334 4.815 -7.183 1.00 94.44 100 VAL A N 1
ATOM 775 C CA . VAL A 1 100 ? -11.720 5.905 -6.415 1.00 94.44 100 VAL A CA 1
ATOM 776 C C . VAL A 1 100 ? -12.762 6.609 -5.557 1.00 94.44 100 VAL A C 1
ATOM 778 O O . VAL A 1 100 ? -13.781 7.092 -6.043 1.00 94.44 100 VAL A O 1
ATOM 781 N N . ILE A 1 101 ? -12.476 6.716 -4.261 1.00 93.06 101 ILE A N 1
ATOM 782 C CA . ILE A 1 101 ? -13.233 7.546 -3.325 1.00 93.06 101 ILE A CA 1
ATOM 783 C C . ILE A 1 101 ? -12.429 8.824 -3.089 1.00 93.06 101 ILE A C 1
ATOM 785 O O . ILE A 1 101 ? -11.284 8.783 -2.645 1.00 93.06 101 ILE A O 1
ATOM 789 N N . ARG A 1 102 ? -13.020 9.988 -3.379 1.00 88.50 102 ARG A N 1
ATOM 790 C CA . ARG A 1 102 ? -12.352 11.289 -3.211 1.00 88.50 102 ARG A CA 1
ATOM 791 C C . ARG A 1 102 ? -12.547 11.832 -1.795 1.00 88.50 102 ARG A C 1
ATOM 793 O O . ARG A 1 102 ? -13.676 12.112 -1.390 1.00 88.50 102 ARG A O 1
ATOM 800 N N . GLY A 1 103 ? -11.454 12.067 -1.070 1.00 83.06 103 GLY A N 1
ATOM 801 C CA . GLY A 1 103 ? -11.487 12.745 0.227 1.00 83.06 103 GLY A CA 1
ATOM 802 C C . GLY A 1 103 ? -10.161 12.782 0.978 1.00 83.06 103 GLY A C 1
ATOM 803 O O . GLY A 1 103 ? -9.200 12.108 0.627 1.00 83.06 103 GLY A O 1
ATOM 804 N N . SER A 1 104 ? -10.115 13.618 2.013 1.00 74.81 104 SER A N 1
ATOM 805 C CA . SER A 1 104 ? -9.024 13.692 2.988 1.00 74.81 104 SER A CA 1
ATOM 806 C C . SER A 1 104 ? -9.561 14.118 4.357 1.00 74.81 104 SER A C 1
ATOM 808 O O . SER A 1 104 ? -10.666 14.660 4.454 1.00 74.81 104 SER A O 1
ATOM 810 N N . SER A 1 105 ? -8.749 13.960 5.405 1.00 66.56 105 SER A N 1
ATOM 811 C CA . SER A 1 105 ? -9.062 14.443 6.760 1.00 66.56 105 SER A CA 1
ATOM 812 C C . SER A 1 105 ? -9.331 15.954 6.798 1.00 66.56 105 SER A C 1
ATOM 814 O O . SER A 1 105 ? -10.150 16.420 7.579 1.00 66.56 105 SER A O 1
ATOM 816 N N . SER A 1 106 ? -8.696 16.722 5.905 1.00 63.84 106 SER A N 1
ATOM 817 C CA . SER A 1 106 ? -8.859 18.177 5.802 1.00 63.84 106 SER A CA 1
ATOM 818 C C . SER A 1 106 ? -9.984 18.632 4.866 1.00 63.84 106 SER A C 1
ATOM 820 O O . SER A 1 106 ? -10.460 19.759 4.988 1.00 63.84 106 SER A O 1
ATOM 822 N N . ARG A 1 107 ? -10.406 17.806 3.895 1.00 66.38 107 ARG A N 1
ATOM 823 C CA . ARG A 1 107 ? -11.411 18.197 2.898 1.00 66.38 107 ARG A CA 1
ATOM 824 C C . ARG A 1 107 ? -12.277 17.021 2.467 1.00 66.38 107 ARG A C 1
ATOM 826 O O . ARG A 1 107 ? -11.815 16.071 1.842 1.00 66.38 107 ARG A O 1
ATOM 833 N N . GLY A 1 108 ? -13.577 17.133 2.734 1.00 73.56 108 GLY A N 1
ATOM 834 C CA . GLY A 1 108 ? -14.564 16.135 2.317 1.00 73.56 108 GLY A CA 1
ATOM 835 C C . GLY A 1 108 ? -14.568 14.848 3.150 1.00 73.56 108 GLY A C 1
ATOM 836 O O . GLY A 1 108 ? -15.268 13.911 2.771 1.00 73.56 108 GLY A O 1
ATOM 837 N N . GLY A 1 109 ? -13.856 14.809 4.284 1.00 75.81 109 GLY A N 1
ATOM 838 C CA . GLY A 1 109 ? -13.697 13.626 5.137 1.00 75.81 109 GLY A CA 1
ATOM 839 C C . GLY A 1 109 ? -15.011 12.929 5.499 1.00 75.81 109 GLY A C 1
ATOM 840 O O . GLY A 1 109 ? -15.158 11.746 5.229 1.00 75.81 109 GLY A O 1
ATOM 841 N N . ALA A 1 110 ? -16.027 13.656 5.980 1.00 80.75 110 ALA A N 1
ATOM 842 C CA . ALA A 1 110 ? -17.321 13.056 6.340 1.00 80.75 110 ALA A CA 1
ATOM 843 C C . ALA A 1 110 ? -18.091 12.444 5.148 1.00 80.75 110 ALA A C 1
ATOM 845 O O . ALA A 1 110 ? -18.918 11.546 5.314 1.00 80.75 110 ALA A O 1
ATOM 846 N N . ARG A 1 111 ? -17.871 12.941 3.924 1.00 85.44 111 ARG A N 1
ATOM 847 C CA . ARG A 1 111 ? -18.460 12.352 2.711 1.00 85.44 111 ARG A CA 1
ATOM 848 C C . ARG A 1 111 ? -17.684 11.106 2.297 1.00 85.44 111 ARG A C 1
ATOM 850 O O . ARG A 1 111 ? -18.312 10.097 2.000 1.00 85.44 111 ARG A O 1
ATOM 857 N N . ALA A 1 112 ? -16.355 11.181 2.316 1.00 85.56 112 ALA A N 1
ATOM 858 C CA . ALA A 1 112 ? -15.491 10.052 2.008 1.00 85.56 112 ALA A CA 1
ATOM 859 C C . ALA A 1 112 ? -15.693 8.906 3.000 1.00 85.56 112 ALA A C 1
ATOM 861 O O . ALA A 1 112 ? -15.869 7.780 2.565 1.00 85.56 112 ALA A O 1
ATOM 862 N N . LEU A 1 113 ? -15.795 9.194 4.300 1.00 83.62 113 LEU A N 1
ATOM 863 C CA . LEU A 1 113 ? -16.087 8.197 5.329 1.00 83.62 113 LEU A CA 1
ATOM 864 C C . LEU A 1 113 ? -17.401 7.468 5.049 1.00 83.62 113 LEU A C 1
ATOM 866 O O . LEU A 1 113 ? -17.428 6.247 5.019 1.00 83.62 113 LEU A O 1
ATOM 870 N N . ARG A 1 114 ? -18.479 8.201 4.743 1.00 87.31 114 ARG A N 1
ATOM 871 C CA . ARG A 1 114 ? -19.762 7.584 4.365 1.00 87.31 114 ARG A CA 1
ATOM 872 C C . ARG A 1 114 ? -19.682 6.745 3.091 1.00 87.31 114 ARG A C 1
ATOM 874 O O . ARG A 1 114 ? -20.375 5.741 3.002 1.00 87.31 114 ARG A O 1
ATOM 881 N N . ALA A 1 115 ? -18.883 7.153 2.107 1.00 90.44 115 ALA A N 1
ATOM 882 C CA . ALA A 1 115 ? -18.670 6.359 0.899 1.00 90.44 115 ALA A CA 1
ATOM 883 C C . ALA A 1 115 ? -17.862 5.086 1.195 1.00 90.44 115 ALA A C 1
ATOM 885 O O . ALA A 1 115 ? -18.239 4.021 0.724 1.00 90.44 115 ALA A O 1
ATOM 886 N N . MET A 1 116 ? -16.813 5.191 2.018 1.00 89.81 116 MET A N 1
ATOM 887 C CA . MET A 1 116 ? -15.999 4.058 2.466 1.00 89.81 116 MET A CA 1
ATOM 888 C C . MET A 1 116 ? -16.841 3.045 3.247 1.00 89.81 116 MET A C 1
ATOM 890 O O . MET A 1 116 ? -16.774 1.863 2.947 1.00 89.81 116 MET A O 1
ATOM 894 N N . LEU A 1 117 ? -17.694 3.506 4.170 1.00 87.50 117 LEU A N 1
ATOM 895 C CA . LEU A 1 117 ? -18.615 2.643 4.921 1.00 87.50 117 LEU A CA 1
ATOM 896 C C . LEU A 1 117 ? -19.506 1.811 3.994 1.00 87.50 117 LEU A C 1
ATOM 898 O O . LEU A 1 117 ? -19.582 0.603 4.154 1.00 87.50 117 LEU A O 1
ATOM 902 N N . ARG A 1 118 ? -20.122 2.447 2.990 1.00 91.06 118 ARG A N 1
ATOM 903 C CA . ARG A 1 118 ? -21.012 1.754 2.045 1.00 91.06 118 ARG A CA 1
ATOM 904 C C . ARG A 1 118 ? -20.294 0.659 1.268 1.00 91.06 118 ARG A C 1
ATOM 906 O O . ARG A 1 118 ? -20.798 -0.448 1.192 1.00 91.06 118 ARG A O 1
ATOM 913 N N . VAL A 1 119 ? -19.125 0.965 0.703 1.00 92.12 119 VAL A N 1
ATOM 914 C CA . VAL A 1 119 ? -18.403 -0.029 -0.105 1.00 92.12 119 VAL A CA 1
ATOM 915 C C . VAL A 1 119 ? -17.847 -1.150 0.763 1.00 92.12 119 VAL A C 1
ATOM 917 O O . VAL A 1 119 ? -17.818 -2.292 0.319 1.00 92.12 119 VAL A O 1
ATOM 920 N N . LEU A 1 120 ? -17.441 -0.844 2.001 1.00 91.94 120 LEU A N 1
ATOM 921 C CA . LEU A 1 120 ? -17.059 -1.869 2.963 1.00 91.94 120 LEU A CA 1
ATOM 922 C C . LEU A 1 120 ? -18.257 -2.775 3.232 1.00 91.94 120 LEU A C 1
ATOM 924 O O . LEU A 1 120 ? -18.121 -3.958 2.995 1.00 91.94 120 LEU A O 1
ATOM 928 N N . ASP A 1 121 ? -19.433 -2.249 3.582 1.00 90.44 121 ASP A N 1
ATOM 929 C CA . ASP A 1 121 ? -20.644 -3.057 3.822 1.00 90.44 121 ASP A CA 1
ATOM 930 C C . ASP A 1 121 ? -21.045 -3.964 2.639 1.00 90.44 121 ASP A C 1
ATOM 932 O O . ASP A 1 121 ? -21.613 -5.033 2.859 1.00 90.44 121 ASP A O 1
ATOM 936 N N . ASP A 1 122 ? -20.685 -3.593 1.407 1.00 90.00 122 ASP A N 1
ATOM 937 C CA . ASP A 1 122 ? -20.867 -4.407 0.195 1.00 90.00 122 ASP A CA 1
ATOM 938 C C . ASP A 1 122 ? -19.784 -5.500 0.006 1.00 90.00 122 ASP A C 1
ATOM 940 O O . ASP A 1 122 ? -19.750 -6.187 -1.017 1.00 90.00 122 ASP A O 1
ATOM 944 N N . GLY A 1 123 ? -18.875 -5.678 0.967 1.00 90.06 123 GLY A N 1
ATOM 945 C CA . GLY A 1 123 ? -17.798 -6.666 0.908 1.00 90.06 123 GLY A CA 1
ATOM 946 C C . GLY A 1 123 ? -16.502 -6.177 0.260 1.00 90.06 123 GLY A C 1
ATOM 947 O O . GLY A 1 123 ? -15.631 -6.996 -0.035 1.00 90.06 123 GLY A O 1
ATOM 948 N N . ALA A 1 124 ? -16.352 -4.876 -0.012 1.00 92.38 124 ALA A N 1
ATOM 949 C CA . ALA A 1 124 ? -15.193 -4.384 -0.750 1.00 92.38 124 ALA A CA 1
ATOM 950 C C . ALA A 1 124 ? -13.906 -4.354 0.087 1.00 92.38 124 ALA A C 1
ATOM 952 O O . ALA A 1 124 ? -13.907 -4.159 1.302 1.00 92.38 124 ALA A O 1
ATOM 953 N N . VAL A 1 125 ? -12.781 -4.454 -0.619 1.00 95.25 125 VAL A N 1
ATOM 954 C CA . VAL A 1 125 ? -11.446 -4.177 -0.084 1.00 95.25 125 VAL A CA 1
ATOM 955 C C . VAL A 1 125 ? -11.087 -2.719 -0.372 1.00 95.25 125 VAL A C 1
ATOM 957 O O . VAL A 1 125 ? -11.238 -2.254 -1.509 1.00 95.25 125 VAL A O 1
ATOM 960 N N . LEU A 1 126 ? -10.602 -2.001 0.643 1.00 95.38 126 LEU A N 1
ATOM 961 C CA . LEU A 1 126 ? -10.265 -0.580 0.552 1.00 95.38 126 LEU A CA 1
ATOM 962 C C . LEU A 1 126 ? -8.798 -0.312 0.916 1.00 95.38 126 LEU A C 1
ATOM 964 O O . LEU A 1 126 ? -8.390 -0.508 2.056 1.00 95.38 126 LEU A O 1
ATOM 968 N N . PHE A 1 127 ? -8.026 0.220 -0.030 1.00 94.44 127 PHE A N 1
ATOM 969 C CA . PHE A 1 127 ? -6.648 0.658 0.191 1.00 94.44 127 PHE A CA 1
ATOM 970 C C . PHE A 1 127 ? -6.566 2.016 0.890 1.00 94.44 127 PHE A C 1
ATOM 972 O O . PHE A 1 127 ? -7.182 2.993 0.448 1.00 94.44 127 PHE A O 1
ATOM 979 N N . ILE A 1 128 ? -5.708 2.089 1.907 1.00 92.81 128 ILE A N 1
ATOM 980 C CA . ILE A 1 128 ? -5.341 3.304 2.632 1.00 92.81 128 ILE A CA 1
ATOM 981 C C . ILE A 1 128 ? -3.813 3.370 2.771 1.00 92.81 128 ILE A C 1
ATOM 983 O O . ILE A 1 128 ? -3.163 2.374 3.079 1.00 92.81 128 ILE A O 1
ATOM 987 N N . THR A 1 129 ? -3.245 4.560 2.560 1.00 92.81 129 THR A N 1
ATOM 988 C CA . THR A 1 129 ? -1.830 4.859 2.840 1.00 92.81 129 THR A CA 1
ATOM 989 C C . THR A 1 129 ? -1.724 5.660 4.139 1.00 92.81 129 THR A C 1
ATOM 991 O O . THR A 1 129 ? -2.030 6.863 4.127 1.00 92.81 129 THR A O 1
ATOM 994 N N . PRO A 1 130 ? -1.384 5.028 5.275 1.00 89.12 130 PRO A N 1
ATOM 995 C CA . PRO A 1 130 ? -1.532 5.643 6.591 1.00 89.12 130 PRO A CA 1
ATOM 996 C C . PRO A 1 130 ? -0.468 6.704 6.903 1.00 89.12 130 PRO A C 1
ATOM 998 O O . PRO A 1 130 ? -0.742 7.580 7.715 1.00 89.12 130 PRO A O 1
ATOM 1001 N N . ASP A 1 131 ? 0.672 6.705 6.215 1.00 87.19 131 ASP A N 1
ATOM 1002 C CA . ASP A 1 131 ? 1.720 7.744 6.252 1.00 87.19 131 ASP A CA 1
ATOM 1003 C C . ASP A 1 131 ? 1.311 9.044 5.536 1.00 87.19 131 ASP A C 1
ATOM 1005 O O . ASP A 1 131 ? 1.921 10.103 5.707 1.00 87.19 131 ASP A O 1
ATOM 1009 N N . GLY A 1 132 ? 0.206 9.000 4.787 1.00 76.19 132 GLY A N 1
ATOM 1010 C CA . GLY A 1 132 ? -0.393 10.155 4.130 1.00 76.19 132 GLY A CA 1
ATOM 1011 C C . GLY A 1 132 ? 0.500 10.767 3.041 1.00 76.19 132 GLY A C 1
ATOM 1012 O O . GLY A 1 132 ? 1.611 10.333 2.797 1.00 76.19 132 GLY A O 1
ATOM 1013 N N . PRO A 1 133 ? 0.052 11.817 2.338 1.00 68.44 133 PRO A N 1
ATOM 1014 C CA . PRO A 1 133 ? 0.791 12.361 1.192 1.00 68.44 133 PRO A CA 1
ATOM 1015 C C . PRO A 1 133 ? 2.017 13.214 1.570 1.00 68.44 133 PRO A C 1
ATOM 1017 O O . PRO A 1 133 ? 2.714 13.707 0.679 1.00 68.44 133 PRO A O 1
ATOM 1020 N N . ARG A 1 134 ? 2.228 13.478 2.866 1.00 72.75 134 ARG A N 1
ATOM 1021 C CA . ARG A 1 134 ? 3.273 14.383 3.377 1.00 72.75 134 ARG A CA 1
ATOM 1022 C C . ARG A 1 134 ? 4.267 13.698 4.315 1.00 72.75 134 ARG A C 1
ATOM 1024 O O . ARG A 1 134 ? 5.251 14.345 4.672 1.00 72.75 134 ARG A O 1
ATOM 1031 N N . GLY A 1 135 ? 4.022 12.440 4.672 1.00 76.00 135 GLY A N 1
ATOM 1032 C CA . GLY A 1 135 ? 4.845 11.694 5.608 1.00 76.00 135 GLY A CA 1
ATOM 1033 C C . GLY A 1 135 ? 4.755 12.181 7.051 1.00 76.00 135 GLY A C 1
ATOM 1034 O O . GLY A 1 135 ? 3.817 12.913 7.391 1.00 76.00 135 GLY A O 1
ATOM 1035 N N . PRO A 1 136 ? 5.758 11.821 7.878 1.00 84.88 136 PRO A N 1
ATOM 1036 C CA . PRO A 1 136 ? 7.008 11.125 7.509 1.00 84.88 136 PRO A CA 1
ATOM 1037 C C . PRO A 1 136 ? 6.832 9.666 7.047 1.00 84.88 136 PRO A C 1
ATOM 1039 O O . PRO A 1 136 ? 5.797 9.054 7.306 1.00 84.88 136 PRO A O 1
ATOM 1042 N N . MET A 1 137 ? 7.848 9.100 6.379 1.00 87.56 137 MET A N 1
ATOM 1043 C CA . MET A 1 137 ? 7.868 7.679 5.991 1.00 87.56 137 MET A CA 1
ATOM 1044 C C . MET A 1 137 ? 7.600 6.786 7.204 1.00 87.56 137 MET A C 1
ATOM 1046 O O . MET A 1 137 ? 8.124 7.039 8.289 1.00 87.56 137 MET A O 1
ATOM 1050 N N . HIS A 1 138 ? 6.801 5.736 7.009 1.00 92.44 138 HIS A N 1
ATOM 1051 C CA . HIS A 1 138 ? 6.484 4.742 8.040 1.00 92.44 138 HIS A CA 1
ATOM 1052 C C . HIS A 1 138 ? 5.845 5.311 9.312 1.00 92.44 138 HIS A C 1
ATOM 1054 O O . HIS A 1 138 ? 5.953 4.709 10.381 1.00 92.44 138 HIS A O 1
ATOM 1060 N N . THR A 1 139 ? 5.193 6.468 9.227 1.00 89.00 139 THR A N 1
ATOM 1061 C CA . THR A 1 139 ? 4.357 6.980 10.317 1.00 89.00 139 THR A CA 1
ATOM 1062 C C . THR A 1 139 ? 2.910 6.574 10.100 1.00 89.00 139 THR A C 1
ATOM 1064 O O . THR A 1 139 ? 2.451 6.464 8.966 1.00 89.00 139 THR A O 1
ATOM 1067 N N . MET A 1 140 ? 2.181 6.328 11.184 1.00 88.62 140 MET A N 1
ATOM 1068 C CA . MET A 1 140 ? 0.763 6.004 11.107 1.00 88.62 140 MET A CA 1
ATOM 1069 C C . MET A 1 140 ? -0.074 7.205 11.512 1.00 88.62 140 MET A C 1
ATOM 1071 O O . MET A 1 140 ? -0.000 7.680 12.641 1.00 88.62 140 MET A O 1
ATOM 1075 N N . ASN A 1 141 ? -0.935 7.669 10.611 1.00 86.00 141 ASN A N 1
ATOM 1076 C CA . ASN A 1 141 ? -2.032 8.530 11.021 1.00 86.00 141 ASN A CA 1
ATOM 1077 C C . ASN A 1 141 ? -3.104 7.687 11.741 1.00 86.00 141 ASN A C 1
ATOM 1079 O O . ASN A 1 141 ? -3.516 6.651 11.205 1.00 86.00 141 ASN A O 1
ATOM 1083 N N . PRO A 1 142 ? -3.666 8.165 12.867 1.00 83.31 142 PRO A N 1
ATOM 1084 C CA . PRO A 1 142 ? -4.654 7.413 13.653 1.00 83.31 142 PRO A CA 1
ATOM 1085 C C . PRO A 1 142 ? -5.979 7.196 12.906 1.00 83.31 142 PRO A C 1
ATOM 1087 O O . PRO A 1 142 ? -6.818 6.395 13.309 1.00 83.31 142 PRO A O 1
ATOM 1090 N N . GLY A 1 143 ? -6.184 7.898 11.784 1.00 86.12 143 GLY A N 1
ATOM 1091 C CA . GLY A 1 143 ? -7.407 7.823 10.992 1.00 86.12 143 GLY A CA 1
ATOM 1092 C C . GLY A 1 143 ? -7.747 6.413 10.507 1.00 86.12 143 GLY A C 1
ATOM 1093 O O . GLY A 1 143 ? -8.926 6.087 10.432 1.00 86.12 143 GLY A O 1
ATOM 1094 N N . LEU A 1 144 ? -6.754 5.568 10.199 1.00 90.56 144 LEU A N 1
ATOM 1095 C CA . LEU A 1 144 ? -7.018 4.199 9.745 1.00 90.56 144 LEU A CA 1
ATOM 1096 C C . LEU A 1 144 ? -7.587 3.326 10.872 1.00 90.56 144 LEU A C 1
ATOM 1098 O O . LEU A 1 144 ? -8.645 2.727 10.685 1.00 90.56 144 LEU A O 1
ATOM 1102 N N . ALA A 1 145 ? -6.945 3.311 12.042 1.00 92.38 145 ALA A N 1
ATOM 1103 C CA . ALA A 1 145 ? -7.433 2.570 13.205 1.00 92.38 145 ALA A CA 1
ATOM 1104 C C . ALA A 1 145 ? -8.784 3.109 13.698 1.00 92.38 145 ALA A C 1
ATOM 1106 O O . ALA A 1 145 ? -9.685 2.331 13.996 1.00 92.38 145 ALA A O 1
ATOM 1107 N N . PHE A 1 146 ? -8.977 4.433 13.681 1.00 89.94 146 PHE A N 1
ATOM 1108 C CA . PHE A 1 146 ? -10.275 5.049 13.967 1.00 89.94 146 PHE A CA 1
ATOM 1109 C C . PHE A 1 146 ? -11.378 4.550 13.022 1.00 89.94 146 PHE A C 1
ATOM 1111 O O . PHE A 1 146 ? -12.477 4.216 13.461 1.00 89.94 146 PHE A O 1
ATOM 1118 N N . MET A 1 147 ? -11.106 4.473 11.714 1.00 88.56 147 MET A N 1
ATOM 1119 C CA . MET A 1 147 ? -12.073 3.941 10.749 1.00 88.56 147 MET A CA 1
ATOM 1120 C C . MET A 1 147 ? -12.323 2.446 10.963 1.00 88.56 147 MET A C 1
ATOM 1122 O O . MET A 1 147 ? -13.475 2.018 10.923 1.00 88.56 147 MET A O 1
ATOM 1126 N N . ALA A 1 148 ? -11.282 1.660 11.234 1.00 91.88 148 ALA A N 1
ATOM 1127 C CA . ALA A 1 148 ? -11.409 0.246 11.571 1.00 91.88 148 ALA A CA 1
ATOM 1128 C C . ALA A 1 148 ? -12.298 0.034 12.804 1.00 91.88 148 ALA A C 1
ATOM 1130 O O . ALA A 1 148 ? -13.303 -0.661 12.696 1.00 91.88 148 ALA A O 1
ATOM 1131 N N . ARG A 1 149 ? -12.053 0.757 13.906 1.00 91.88 149 ARG A N 1
ATOM 1132 C CA . ARG A 1 149 ? -12.919 0.795 15.100 1.00 91.88 149 ARG A CA 1
ATOM 1133 C C . ARG A 1 149 ? -14.357 1.180 14.755 1.00 91.88 149 ARG A C 1
ATOM 1135 O O . ARG A 1 149 ? -15.299 0.471 15.091 1.00 91.88 149 ARG A O 1
ATOM 1142 N N . ALA A 1 150 ? -14.552 2.286 14.035 1.00 86.31 150 ALA A N 1
ATOM 1143 C CA . ALA A 1 150 ? -15.884 2.799 13.704 1.00 86.31 150 ALA A CA 1
ATOM 1144 C C . ALA A 1 150 ? -16.702 1.845 12.814 1.00 86.31 150 ALA A C 1
ATOM 1146 O O . ALA A 1 150 ? -17.939 1.877 12.825 1.00 86.31 150 ALA A O 1
ATOM 1147 N N . THR A 1 151 ? -16.026 1.004 12.031 1.00 86.50 151 THR A N 1
ATOM 1148 C CA . THR A 1 151 ? -16.634 0.050 11.094 1.00 86.50 151 THR A CA 1
ATOM 1149 C C . THR A 1 151 ? -16.698 -1.373 11.657 1.00 86.50 151 THR A C 1
ATOM 1151 O O . THR A 1 151 ? -17.594 -2.124 11.283 1.00 86.50 151 THR A O 1
ATOM 1154 N N . GLY A 1 152 ? -15.827 -1.730 12.603 1.00 88.75 152 GLY A N 1
ATOM 1155 C CA . GLY A 1 152 ? -15.589 -3.109 13.033 1.00 88.75 152 GLY A CA 1
ATOM 1156 C C . GLY A 1 152 ? -14.909 -3.966 11.959 1.00 88.75 152 GLY A C 1
ATOM 1157 O O . GLY A 1 152 ? -15.081 -5.181 11.965 1.00 88.75 152 GLY A O 1
ATOM 1158 N N . ARG A 1 153 ? -14.216 -3.349 10.991 1.00 92.06 153 ARG A N 1
ATOM 1159 C CA . ARG A 1 153 ? -13.512 -4.050 9.904 1.00 92.06 153 ARG A CA 1
ATOM 1160 C C . ARG A 1 153 ? -12.039 -4.179 10.255 1.00 92.06 153 ARG A C 1
ATOM 1162 O O . ARG A 1 153 ? -11.438 -3.239 10.771 1.00 92.06 153 ARG A O 1
ATOM 1169 N N . GLU A 1 154 ? -11.459 -5.320 9.920 1.00 95.12 154 GLU A N 1
ATOM 1170 C CA . GLU A 1 154 ? -10.036 -5.565 10.122 1.00 95.12 154 GLU A CA 1
ATOM 1171 C C . GLU A 1 154 ? -9.180 -4.759 9.141 1.00 95.12 154 GLU A C 1
ATOM 1173 O O . GLU A 1 154 ? -9.612 -4.376 8.044 1.00 95.12 154 GLU A O 1
ATOM 1178 N N . ILE A 1 155 ? -7.933 -4.534 9.543 1.00 96.88 155 ILE A N 1
ATOM 1179 C CA . ILE A 1 155 ? -6.899 -3.951 8.700 1.00 96.88 155 ILE A CA 1
ATOM 1180 C C . ILE A 1 155 ? -5.918 -5.055 8.339 1.00 96.88 155 ILE A C 1
ATOM 1182 O O . ILE A 1 155 ? -5.263 -5.603 9.216 1.00 96.88 155 ILE A O 1
ATOM 1186 N N . VAL A 1 156 ? -5.773 -5.348 7.052 1.00 98.00 156 VAL A N 1
ATOM 1187 C CA . VAL A 1 156 ? -4.750 -6.258 6.536 1.00 98.00 156 VAL A CA 1
ATOM 1188 C C . VAL A 1 156 ? -3.512 -5.428 6.160 1.00 98.00 156 VAL A C 1
ATOM 1190 O O . VAL A 1 156 ? -3.583 -4.592 5.250 1.00 98.00 156 VAL A O 1
ATOM 1193 N N . PRO A 1 157 ? -2.374 -5.597 6.852 1.00 98.19 157 PRO A N 1
ATOM 1194 C CA . PRO A 1 157 ? -1.120 -4.934 6.505 1.00 98.19 157 PRO A CA 1
ATOM 1195 C C . PRO A 1 157 ? -0.576 -5.468 5.177 1.00 98.19 157 PRO A C 1
ATOM 1197 O O . PRO A 1 157 ? -0.631 -6.669 4.923 1.00 98.19 157 PRO A O 1
ATOM 1200 N N . LEU A 1 158 ? -0.033 -4.600 4.328 1.00 98.19 158 LEU A N 1
ATOM 1201 C CA . LEU A 1 158 ? 0.519 -4.972 3.028 1.00 98.19 158 LEU A CA 1
ATOM 1202 C C . LEU A 1 158 ? 1.943 -4.441 2.872 1.00 98.19 158 LEU A C 1
ATOM 1204 O O . LEU A 1 158 ? 2.174 -3.231 2.820 1.00 98.19 158 LEU A O 1
ATOM 1208 N N . GLY A 1 159 ? 2.888 -5.369 2.754 1.00 98.00 159 GLY A N 1
ATOM 1209 C CA . GLY A 1 159 ? 4.291 -5.093 2.482 1.00 98.00 159 GLY A CA 1
ATOM 1210 C C . GLY A 1 159 ? 4.658 -5.339 1.021 1.00 98.00 159 GLY A C 1
ATOM 1211 O O . GLY A 1 159 ? 4.121 -6.236 0.368 1.00 98.00 159 GLY A O 1
ATOM 1212 N N . PHE A 1 160 ? 5.612 -4.558 0.514 1.00 98.25 160 PHE A N 1
ATOM 1213 C CA . PHE A 1 160 ? 6.211 -4.752 -0.800 1.00 98.25 160 PHE A CA 1
ATOM 1214 C C . PHE A 1 160 ? 7.731 -4.781 -0.693 1.00 98.25 160 PHE A C 1
ATOM 1216 O O . PHE A 1 160 ? 8.335 -3.874 -0.125 1.00 98.25 160 PHE A O 1
ATOM 1223 N N . ALA A 1 161 ? 8.348 -5.773 -1.325 1.00 98.31 161 ALA A N 1
ATOM 1224 C CA . ALA A 1 161 ? 9.793 -5.847 -1.489 1.00 98.31 161 ALA A CA 1
ATOM 1225 C C . ALA A 1 161 ? 10.158 -5.961 -2.966 1.00 98.31 161 ALA A C 1
ATOM 1227 O O . ALA A 1 161 ? 9.442 -6.582 -3.754 1.00 98.31 161 ALA A O 1
ATOM 1228 N N . CYS A 1 162 ? 11.270 -5.343 -3.350 1.00 98.06 162 CYS A N 1
ATOM 1229 C CA . CYS A 1 162 ? 11.790 -5.369 -4.713 1.00 98.06 162 CYS A CA 1
ATOM 1230 C C . CYS A 1 162 ? 13.281 -5.687 -4.660 1.00 98.06 162 CYS A C 1
ATOM 1232 O O . CYS A 1 162 ? 14.024 -4.990 -3.977 1.00 98.06 162 CYS A O 1
ATOM 1234 N N . ASP A 1 163 ? 13.738 -6.690 -5.411 1.00 98.06 163 ASP A N 1
ATOM 1235 C CA . ASP A 1 163 ? 15.168 -7.043 -5.446 1.00 98.06 163 ASP A CA 1
ATOM 1236 C C . ASP A 1 163 ? 16.024 -5.949 -6.108 1.00 98.06 163 ASP A C 1
ATOM 1238 O O . ASP A 1 163 ? 17.205 -5.777 -5.806 1.00 98.06 163 ASP A O 1
ATOM 1242 N N . ARG A 1 164 ? 15.429 -5.208 -7.050 1.00 96.12 164 ARG A N 1
ATOM 1243 C CA . ARG A 1 164 ? 16.054 -4.116 -7.792 1.00 96.12 164 ARG A CA 1
ATOM 1244 C C . ARG A 1 164 ? 15.040 -3.013 -8.054 1.00 96.12 164 ARG A C 1
ATOM 1246 O O . ARG A 1 164 ? 14.103 -3.193 -8.833 1.00 96.12 164 ARG A O 1
ATOM 1253 N N . ALA A 1 165 ? 15.294 -1.828 -7.514 1.00 95.31 165 ALA A N 1
ATOM 1254 C CA . ALA A 1 165 ? 14.449 -0.664 -7.736 1.00 95.31 165 ALA A CA 1
ATOM 1255 C C . ALA A 1 165 ? 15.254 0.621 -7.964 1.00 95.31 165 ALA A C 1
ATOM 1257 O O . ALA A 1 165 ? 16.458 0.695 -7.707 1.00 95.31 165 ALA A O 1
ATOM 1258 N N . TRP A 1 166 ? 14.585 1.610 -8.547 1.00 92.44 166 TRP A N 1
ATOM 1259 C CA . TRP A 1 166 ? 14.972 3.011 -8.457 1.00 92.44 166 TRP A CA 1
ATOM 1260 C C . TRP A 1 166 ? 14.194 3.653 -7.316 1.00 92.44 166 TRP A C 1
ATOM 1262 O O . TRP A 1 166 ? 12.997 3.397 -7.180 1.00 92.44 166 TRP A O 1
ATOM 1272 N N . HIS A 1 167 ? 14.858 4.525 -6.568 1.00 89.44 167 HIS A N 1
ATOM 1273 C CA . HIS A 1 167 ? 14.243 5.287 -5.490 1.00 89.44 167 HIS A CA 1
ATOM 1274 C C . HIS A 1 167 ? 14.282 6.767 -5.835 1.00 89.44 167 HIS A C 1
ATOM 1276 O O . HIS A 1 167 ? 15.303 7.272 -6.310 1.00 89.44 167 HIS A O 1
ATOM 1282 N N . ALA A 1 168 ? 13.162 7.452 -5.633 1.00 82.50 168 ALA A N 1
ATOM 1283 C CA . ALA A 1 168 ? 13.154 8.904 -5.662 1.00 82.50 168 ALA A CA 1
ATOM 1284 C C . ALA A 1 168 ? 13.737 9.447 -4.352 1.00 82.50 168 ALA A C 1
ATOM 1286 O O . ALA A 1 168 ? 13.493 8.889 -3.281 1.00 82.50 168 ALA A O 1
ATOM 1287 N N . ASP A 1 169 ? 14.453 10.568 -4.436 1.00 82.31 169 ASP A N 1
ATOM 1288 C CA . ASP A 1 169 ? 14.856 11.345 -3.262 1.00 82.31 169 ASP A CA 1
ATOM 1289 C C . ASP A 1 169 ? 13.655 12.154 -2.744 1.00 82.31 169 ASP A C 1
ATOM 1291 O O . ASP A 1 169 ? 13.524 13.366 -2.924 1.00 82.31 169 ASP A O 1
ATOM 1295 N N . SER A 1 170 ? 12.674 11.426 -2.216 1.00 81.56 170 SER A N 1
ATOM 1296 C CA . SER A 1 170 ? 11.416 11.945 -1.698 1.00 81.56 170 SER A CA 1
ATOM 1297 C C . SER A 1 170 ? 11.189 11.455 -0.275 1.00 81.56 170 SER A C 1
ATOM 1299 O O . SER A 1 170 ? 11.786 10.482 0.176 1.00 81.56 170 SER A O 1
ATOM 1301 N N . TRP A 1 171 ? 10.301 12.142 0.447 1.00 85.62 171 TRP A N 1
ATOM 1302 C CA . TRP A 1 171 ? 10.036 11.858 1.862 1.00 85.62 171 TRP A CA 1
ATOM 1303 C C . TRP A 1 171 ? 9.591 10.412 2.119 1.00 85.62 171 TRP A C 1
ATOM 1305 O O . TRP A 1 171 ? 9.776 9.929 3.226 1.00 85.62 171 TRP A O 1
ATOM 1315 N N . ASP A 1 172 ? 8.985 9.765 1.122 1.00 86.31 172 ASP A N 1
ATOM 1316 C CA . ASP A 1 172 ? 8.445 8.404 1.146 1.00 86.31 172 ASP A CA 1
ATOM 1317 C C . ASP A 1 172 ? 9.379 7.367 0.520 1.00 86.31 172 ASP A C 1
ATOM 1319 O O . ASP A 1 172 ? 8.984 6.210 0.397 1.00 86.31 172 ASP A O 1
ATOM 1323 N N . HIS A 1 173 ? 10.575 7.775 0.080 1.00 90.88 173 HIS A N 1
ATOM 1324 C CA . HIS A 1 173 ? 11.528 6.915 -0.619 1.00 90.88 173 HIS A CA 1
ATOM 1325 C C . HIS A 1 173 ? 10.879 6.141 -1.783 1.00 90.88 173 HIS A C 1
ATOM 1327 O O . HIS A 1 173 ? 10.966 4.918 -1.873 1.00 90.88 173 HIS A O 1
ATOM 1333 N N . PHE A 1 174 ? 10.156 6.858 -2.652 1.00 89.56 174 PHE A N 1
ATOM 1334 C CA . PHE A 1 174 ? 9.249 6.256 -3.633 1.00 89.56 174 PHE A CA 1
ATOM 1335 C C . PHE A 1 174 ? 9.953 5.2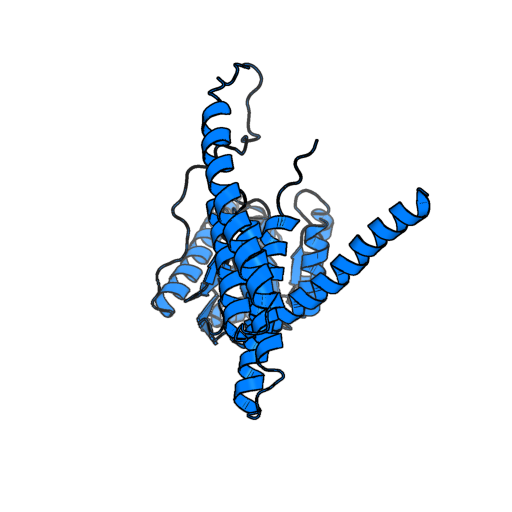28 -4.532 1.00 89.56 174 PHE A C 1
ATOM 1337 O O . PHE A 1 174 ? 10.891 5.568 -5.258 1.00 89.56 174 PHE A O 1
ATOM 1344 N N . THR A 1 175 ? 9.461 3.988 -4.521 1.00 93.69 175 THR A N 1
ATOM 1345 C CA . THR A 1 175 ? 10.151 2.822 -5.091 1.00 93.69 175 THR A CA 1
ATOM 1346 C C . THR A 1 175 ? 9.548 2.409 -6.426 1.00 93.69 175 THR A C 1
ATOM 1348 O O . THR A 1 175 ? 8.406 1.963 -6.485 1.00 93.69 175 THR A O 1
ATOM 1351 N N . ILE A 1 176 ? 10.334 2.474 -7.502 1.00 93.81 176 ILE A N 1
ATOM 1352 C CA . ILE A 1 176 ? 9.958 1.990 -8.838 1.00 93.81 176 ILE A CA 1
ATOM 1353 C C . ILE A 1 176 ? 10.785 0.736 -9.163 1.00 93.81 176 ILE A C 1
ATOM 1355 O O . ILE A 1 176 ? 11.995 0.856 -9.375 1.00 93.81 176 ILE A O 1
ATOM 1359 N N . PRO A 1 177 ? 10.178 -0.461 -9.260 1.00 96.75 177 PRO A N 1
ATOM 1360 C CA . PRO A 1 177 ? 10.916 -1.673 -9.594 1.00 96.75 177 PRO A CA 1
ATOM 1361 C C . PRO A 1 177 ? 11.522 -1.576 -10.999 1.00 96.75 177 PRO A C 1
ATOM 1363 O O . PRO A 1 177 ? 10.869 -1.143 -11.956 1.00 96.75 177 PRO A O 1
ATOM 1366 N N . LYS A 1 178 ? 12.783 -1.995 -11.133 1.00 96.38 178 LYS A N 1
ATOM 1367 C CA . LYS A 1 178 ? 13.487 -2.014 -12.423 1.00 96.38 178 LYS A CA 1
ATOM 1368 C C . LYS A 1 178 ? 12.873 -3.070 -13.358 1.00 96.38 178 LYS A C 1
ATOM 1370 O O . LYS A 1 178 ? 12.199 -3.992 -12.895 1.00 96.38 178 LYS A O 1
ATOM 1375 N N . PRO A 1 179 ? 13.121 -2.995 -14.678 1.00 95.62 179 PRO A N 1
ATOM 1376 C CA . PRO A 1 179 ? 12.766 -4.072 -15.587 1.00 95.62 179 PRO A CA 1
ATOM 1377 C C . PRO A 1 179 ? 13.278 -5.426 -15.084 1.00 95.62 179 PRO A C 1
ATOM 1379 O O . PRO A 1 179 ? 14.413 -5.539 -14.603 1.00 95.62 179 PRO A O 1
ATOM 1382 N N . PHE A 1 180 ? 12.429 -6.448 -15.189 1.00 96.50 180 PHE A N 1
ATOM 1383 C CA . PHE A 1 180 ? 12.727 -7.822 -14.767 1.00 96.50 180 PHE A CA 1
ATOM 1384 C C . PHE A 1 180 ? 12.993 -8.007 -13.266 1.00 96.50 180 PHE A C 1
ATOM 1386 O O . PHE A 1 180 ? 13.526 -9.048 -12.870 1.00 96.50 180 PHE A O 1
ATOM 1393 N N . ALA A 1 181 ? 12.676 -7.010 -12.434 1.00 97.81 181 ALA A N 1
ATOM 1394 C CA . ALA A 1 181 ? 12.784 -7.120 -10.983 1.00 97.81 181 ALA A CA 1
ATOM 1395 C C . ALA A 1 181 ? 11.869 -8.226 -10.442 1.00 97.81 181 ALA A C 1
ATOM 1397 O O . ALA A 1 181 ? 10.770 -8.453 -10.962 1.00 97.81 181 ALA A O 1
ATOM 1398 N N . ARG A 1 182 ? 12.330 -8.899 -9.391 1.00 98.50 182 ARG A N 1
ATOM 1399 C CA . ARG A 1 182 ? 11.485 -9.726 -8.534 1.00 98.50 182 ARG A CA 1
ATOM 1400 C C . ARG A 1 182 ? 10.770 -8.807 -7.556 1.00 98.50 182 ARG A C 1
ATOM 1402 O O . ARG A 1 182 ? 11.402 -7.961 -6.924 1.00 98.50 182 ARG A O 1
ATOM 1409 N N . VAL A 1 183 ? 9.458 -8.967 -7.464 1.00 98.56 183 VAL A N 1
ATOM 1410 C CA . VAL A 1 183 ? 8.587 -8.176 -6.596 1.00 98.56 183 VAL A CA 1
ATOM 1411 C C . VAL A 1 183 ? 7.861 -9.142 -5.680 1.00 98.56 183 VAL A C 1
ATOM 1413 O O . VAL A 1 183 ? 7.148 -10.010 -6.170 1.00 98.56 183 VAL A O 1
ATOM 1416 N N . CYS A 1 184 ? 8.025 -8.992 -4.372 1.00 98.75 184 CYS A N 1
ATOM 1417 C CA . CYS A 1 184 ? 7.285 -9.769 -3.388 1.00 98.75 184 CYS A CA 1
ATOM 1418 C C . CYS A 1 184 ? 6.182 -8.900 -2.780 1.00 98.75 184 CYS A C 1
ATOM 1420 O O . CYS A 1 184 ? 6.464 -7.809 -2.278 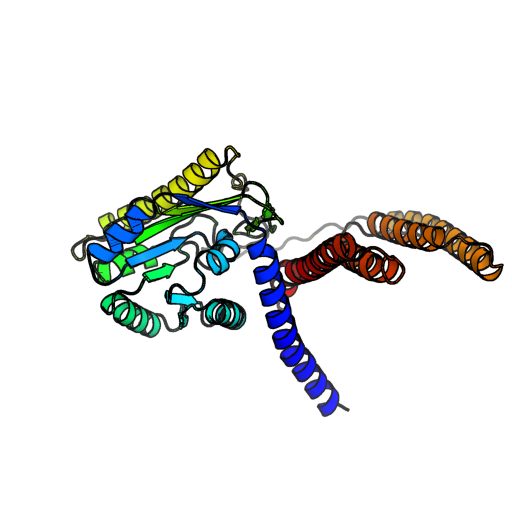1.00 98.75 184 CYS A O 1
ATOM 1422 N N . VAL A 1 185 ? 4.939 -9.371 -2.855 1.00 98.62 185 VAL A N 1
ATOM 1423 C CA . VAL A 1 185 ? 3.770 -8.778 -2.197 1.00 98.62 185 VAL A CA 1
ATOM 1424 C C . VAL A 1 185 ? 3.441 -9.633 -0.982 1.00 98.62 185 VAL A C 1
ATOM 1426 O O . VAL A 1 185 ? 3.214 -10.832 -1.126 1.00 98.62 185 VAL A O 1
ATOM 1429 N N . VAL A 1 186 ? 3.407 -9.033 0.205 1.00 98.75 186 VAL A N 1
ATOM 1430 C CA . VAL A 1 186 ? 3.192 -9.759 1.462 1.00 98.75 186 VAL A CA 1
ATOM 1431 C C . VAL A 1 186 ? 1.960 -9.221 2.168 1.00 98.75 186 VAL A C 1
ATOM 1433 O O . VAL A 1 186 ? 1.954 -8.074 2.611 1.00 98.75 186 VAL A O 1
ATOM 1436 N N . TYR A 1 187 ? 0.932 -10.054 2.298 1.00 98.56 187 TYR A N 1
ATOM 1437 C CA . TYR A 1 187 ? -0.228 -9.768 3.137 1.00 98.56 187 TYR A CA 1
ATOM 1438 C C . TYR A 1 187 ? 0.081 -10.214 4.572 1.00 98.56 187 TYR A C 1
ATOM 1440 O O . TYR A 1 187 ? 0.187 -11.408 4.857 1.00 98.56 187 TYR A O 1
ATOM 1448 N N . GLY A 1 188 ? 0.270 -9.249 5.468 1.00 98.19 188 GLY A N 1
ATOM 1449 C CA . GLY A 1 188 ? 0.525 -9.486 6.886 1.00 98.19 188 GLY A CA 1
ATOM 1450 C C . GLY A 1 188 ? -0.703 -10.009 7.631 1.00 98.19 188 GLY A C 1
ATOM 1451 O O . GLY A 1 188 ? -1.812 -10.050 7.095 1.00 98.19 188 GLY A O 1
ATOM 1452 N N . GLU A 1 189 ? -0.494 -10.400 8.887 1.00 97.31 189 GLU A N 1
ATOM 1453 C CA . GLU A 1 189 ? -1.576 -10.855 9.763 1.00 97.31 189 GLU A CA 1
ATOM 1454 C C . GLU A 1 189 ? -2.605 -9.725 9.976 1.00 97.31 189 GLU A C 1
ATOM 1456 O O . GLU A 1 189 ? -2.193 -8.593 10.262 1.00 97.31 189 GLU A O 1
ATOM 1461 N N . PRO A 1 190 ? -3.920 -9.985 9.822 1.00 96.94 190 PRO A N 1
ATOM 1462 C CA . PRO A 1 190 ? -4.942 -8.959 9.992 1.00 96.94 190 PRO A CA 1
ATOM 1463 C C . PRO A 1 190 ? -4.972 -8.426 11.426 1.00 96.94 190 PRO A C 1
ATOM 1465 O O . PRO A 1 190 ? -4.881 -9.183 12.389 1.00 96.94 190 PRO A O 1
ATOM 1468 N N . VAL A 1 191 ? -5.142 -7.114 11.567 1.00 96.06 191 VAL A N 1
ATOM 1469 C CA . VAL A 1 191 ? -5.306 -6.445 12.857 1.00 96.06 191 VAL A CA 1
ATOM 1470 C C . VAL A 1 191 ? -6.792 -6.143 13.069 1.00 96.06 191 VAL A C 1
ATOM 1472 O O . VAL A 1 191 ? -7.341 -5.276 12.372 1.00 96.06 191 VAL A O 1
ATOM 1475 N N . PRO A 1 192 ? -7.470 -6.838 13.999 1.00 93.12 192 PRO A N 1
ATOM 1476 C CA . PRO A 1 192 ? -8.831 -6.504 14.380 1.00 93.12 192 PRO A CA 1
ATOM 1477 C C . PRO A 1 192 ? -8.840 -5.257 15.265 1.00 93.12 192 PRO A C 1
ATOM 1479 O O . PRO A 1 192 ? -7.977 -5.075 16.120 1.00 93.12 192 PRO A O 1
ATOM 1482 N N . VAL A 1 193 ? -9.849 -4.405 15.086 1.00 91.50 193 VAL A N 1
ATOM 1483 C CA . VAL A 1 193 ? -10.080 -3.248 15.958 1.00 91.50 193 VAL A CA 1
ATOM 1484 C C . VAL A 1 193 ? -11.520 -3.309 16.451 1.00 91.50 193 VAL A C 1
ATOM 1486 O O . VAL A 1 193 ? -12.459 -3.176 15.662 1.00 91.50 193 VAL A O 1
ATOM 1489 N N . SER A 1 194 ? -11.698 -3.558 17.751 1.00 90.81 194 SER A N 1
ATOM 1490 C CA . SER A 1 194 ? -13.028 -3.663 18.359 1.00 90.81 194 SER A CA 1
ATOM 1491 C C . SER A 1 194 ? -13.794 -2.350 18.214 1.00 90.81 194 SER A C 1
ATOM 1493 O O . SER A 1 194 ? -13.224 -1.276 18.380 1.00 90.81 194 SER A O 1
ATOM 1495 N N . ARG A 1 195 ? -15.108 -2.419 17.967 1.00 90.81 195 ARG A N 1
ATOM 1496 C CA . ARG A 1 195 ? -15.984 -1.230 17.968 1.00 90.81 195 ARG A CA 1
ATOM 1497 C C . ARG A 1 195 ? -16.090 -0.585 19.349 1.00 90.81 195 ARG A C 1
ATOM 1499 O O . ARG A 1 195 ? -16.372 0.605 19.445 1.00 90.81 195 ARG A O 1
ATOM 1506 N N . GLU A 1 196 ? -15.884 -1.388 20.385 1.00 92.75 196 GLU A N 1
ATOM 1507 C CA . GLU A 1 196 ? -15.933 -0.995 21.793 1.00 92.75 196 GLU A CA 1
ATOM 1508 C C . GLU A 1 196 ? -14.564 -0.565 22.320 1.00 92.75 196 GLU A C 1
ATOM 1510 O O . GLU A 1 196 ? -14.482 -0.175 23.478 1.00 92.75 196 GLU A O 1
ATOM 1515 N N . ALA A 1 197 ? -13.522 -0.609 21.475 1.00 90.62 197 ALA A N 1
ATOM 1516 C CA . ALA A 1 197 ? -12.170 -0.248 21.874 1.00 90.62 197 ALA A CA 1
ATOM 1517 C C . ALA A 1 197 ? -12.146 1.141 22.523 1.00 90.62 197 ALA A C 1
ATOM 1519 O O . ALA A 1 197 ? -12.837 2.041 22.042 1.00 90.62 197 ALA A O 1
ATOM 1520 N N . GLU A 1 198 ? -11.364 1.336 23.575 1.00 93.19 198 GLU A N 1
ATOM 1521 C CA . GLU A 1 198 ? -11.064 2.654 24.129 1.00 93.19 198 GLU A CA 1
ATOM 1522 C C . GLU A 1 198 ? -10.038 3.396 23.254 1.00 93.19 198 GLU A C 1
ATOM 1524 O O . GLU A 1 198 ? -9.496 2.860 22.283 1.00 93.19 198 GLU A O 1
ATOM 1529 N N . ASP A 1 199 ? -9.787 4.673 23.550 1.00 89.56 199 ASP A N 1
ATOM 1530 C CA . ASP A 1 199 ? -8.851 5.474 22.752 1.00 89.56 199 ASP A CA 1
ATOM 1531 C C . ASP A 1 199 ? -7.412 4.936 22.850 1.00 89.56 199 ASP A C 1
ATOM 1533 O O . ASP A 1 199 ? -6.709 4.901 21.841 1.00 89.56 199 ASP A O 1
ATOM 1537 N N . THR A 1 200 ? -7.013 4.416 24.014 1.00 92.75 200 THR A N 1
ATOM 1538 C CA . THR A 1 200 ? -5.720 3.743 24.226 1.00 92.75 200 THR A CA 1
ATOM 1539 C C . THR A 1 200 ? -5.584 2.479 23.379 1.00 92.75 200 THR A C 1
ATOM 1541 O O . THR A 1 200 ? -4.586 2.302 22.689 1.00 92.75 200 THR A O 1
ATOM 1544 N N . GLU A 1 201 ? -6.612 1.630 23.341 1.00 92.19 201 GLU A N 1
ATOM 1545 C CA . GLU A 1 201 ? -6.619 0.409 22.523 1.00 92.19 201 GLU A CA 1
ATOM 1546 C C . GLU A 1 201 ? -6.589 0.732 21.017 1.00 92.19 201 GLU A C 1
ATOM 1548 O O . GLU A 1 201 ? -6.000 0.005 20.216 1.00 92.19 201 GLU A O 1
ATOM 1553 N N . GLN A 1 202 ? -7.190 1.852 20.602 1.00 91.81 202 GLN A N 1
ATOM 1554 C CA . GLN A 1 202 ? -7.103 2.332 19.221 1.00 91.81 202 GLN A CA 1
ATOM 1555 C C . GLN A 1 202 ? -5.688 2.820 18.861 1.00 91.81 202 GLN A C 1
ATOM 1557 O O . GLN A 1 202 ? -5.235 2.627 17.727 1.00 91.81 202 GLN A O 1
ATOM 1562 N N . GLU A 1 203 ? -4.996 3.479 19.790 1.00 92.62 203 GLU A N 1
ATOM 1563 C CA . GLU A 1 203 ? -3.594 3.880 19.626 1.00 92.62 203 GLU A CA 1
ATOM 1564 C C . GLU A 1 203 ? -2.679 2.652 19.537 1.00 92.62 203 GLU A C 1
ATOM 1566 O O . GLU A 1 203 ? -1.880 2.555 18.605 1.00 92.62 203 GLU A O 1
ATOM 1571 N N . GLU A 1 204 ? -2.874 1.658 20.404 1.00 94.25 204 GLU A N 1
ATOM 1572 C CA . GLU A 1 204 ? -2.164 0.375 20.344 1.00 94.25 204 GLU A CA 1
ATOM 1573 C C . GLU A 1 204 ? -2.402 -0.345 19.012 1.00 94.25 204 GLU A C 1
ATOM 1575 O O . GLU A 1 204 ? -1.455 -0.805 18.373 1.00 94.25 204 GLU A O 1
ATOM 1580 N N . ALA A 1 205 ? -3.645 -0.374 18.524 1.00 94.69 205 ALA A N 1
ATOM 1581 C CA . ALA A 1 205 ? -3.953 -0.922 17.207 1.00 94.69 205 ALA A CA 1
ATOM 1582 C C . ALA A 1 205 ? -3.263 -0.142 16.074 1.00 94.69 205 ALA A C 1
ATOM 1584 O O . ALA A 1 205 ? -2.854 -0.735 15.074 1.00 94.69 205 ALA A O 1
ATOM 1585 N N . THR A 1 206 ? -3.109 1.179 16.212 1.00 94.50 206 THR A N 1
ATOM 1586 C CA . THR A 1 206 ? -2.402 2.013 15.228 1.00 94.50 206 THR A CA 1
ATOM 1587 C C . THR A 1 206 ? -0.936 1.601 15.119 1.00 94.50 206 THR A C 1
ATOM 1589 O O . THR A 1 206 ? -0.445 1.373 14.009 1.00 94.50 206 THR A O 1
ATOM 1592 N N . GLU A 1 207 ? -0.256 1.447 16.254 1.00 95.81 207 GLU A N 1
ATOM 1593 C CA . GLU A 1 207 ? 1.137 0.996 16.289 1.00 95.81 207 GLU A CA 1
ATOM 1594 C C . GLU A 1 207 ? 1.280 -0.469 15.867 1.00 95.81 207 GLU A C 1
ATOM 1596 O O . GLU A 1 207 ? 2.176 -0.797 15.092 1.00 95.81 207 GLU A O 1
ATOM 1601 N N . LEU A 1 208 ? 0.344 -1.345 16.235 1.00 96.62 208 LEU A N 1
ATOM 1602 C CA . LEU A 1 208 ? 0.362 -2.736 15.785 1.00 96.62 208 LEU A CA 1
ATOM 1603 C C . LEU A 1 208 ? 0.258 -2.840 14.256 1.00 96.62 208 LEU A C 1
ATOM 1605 O O . LEU A 1 208 ? 1.015 -3.577 13.625 1.00 96.62 208 LEU A O 1
ATOM 1609 N N . VAL A 1 209 ? -0.629 -2.065 13.621 1.00 97.00 209 VAL A N 1
ATOM 1610 C CA . VAL A 1 209 ? -0.716 -2.008 12.150 1.00 97.00 209 VAL A CA 1
ATOM 1611 C C . VAL A 1 209 ? 0.599 -1.513 11.549 1.00 97.00 209 VAL A C 1
ATOM 1613 O O . VAL A 1 209 ? 1.046 -2.054 10.531 1.00 97.00 209 VAL A O 1
ATOM 1616 N N . ARG A 1 210 ? 1.241 -0.512 12.169 1.00 96.75 210 ARG A N 1
ATOM 1617 C CA . ARG A 1 210 ? 2.560 -0.017 11.753 1.00 96.75 210 ARG A CA 1
ATOM 1618 C C . ARG A 1 210 ? 3.581 -1.145 11.730 1.00 96.75 210 ARG A C 1
ATOM 1620 O O . ARG A 1 210 ? 4.220 -1.384 10.705 1.00 96.75 210 ARG A O 1
ATOM 1627 N N . GLU A 1 211 ? 3.723 -1.828 12.860 1.00 97.12 211 GLU A N 1
ATOM 1628 C CA . GLU A 1 211 ? 4.702 -2.887 13.068 1.00 97.12 211 GLU A CA 1
ATOM 1629 C C . GLU A 1 211 ? 4.477 -4.034 12.093 1.00 97.12 211 GLU A C 1
ATOM 1631 O O . GLU A 1 211 ? 5.402 -4.400 11.370 1.00 97.12 211 GLU A O 1
ATOM 1636 N N . ARG A 1 212 ? 3.236 -4.510 11.963 1.00 97.88 212 ARG A N 1
ATOM 1637 C CA . ARG A 1 212 ? 2.887 -5.591 11.035 1.00 97.88 212 ARG A CA 1
ATOM 1638 C C . ARG A 1 212 ? 3.100 -5.211 9.568 1.00 97.88 212 ARG A C 1
ATOM 1640 O O . ARG A 1 212 ? 3.489 -6.062 8.771 1.00 97.88 212 ARG A O 1
ATOM 1647 N N . THR A 1 213 ? 2.903 -3.943 9.191 1.00 97.62 213 THR A N 1
ATOM 1648 C CA . THR A 1 213 ? 3.208 -3.472 7.823 1.00 97.62 213 THR A CA 1
ATOM 1649 C C . THR A 1 213 ? 4.720 -3.503 7.565 1.00 97.62 213 THR A C 1
ATOM 1651 O O . THR A 1 213 ? 5.164 -3.973 6.518 1.00 97.62 213 THR A O 1
ATOM 1654 N N . LEU A 1 214 ? 5.530 -3.063 8.536 1.00 97.38 214 LEU A N 1
ATOM 1655 C CA . LEU A 1 214 ? 6.995 -3.128 8.460 1.00 97.38 214 LEU A CA 1
ATOM 1656 C C . LEU A 1 214 ? 7.515 -4.572 8.461 1.00 97.38 214 LEU A C 1
ATOM 1658 O O . LEU A 1 214 ? 8.464 -4.890 7.747 1.00 97.38 214 LEU A O 1
ATOM 1662 N N . GLU A 1 215 ? 6.910 -5.456 9.251 1.00 97.88 215 GLU A N 1
ATOM 1663 C CA . GLU A 1 215 ? 7.217 -6.887 9.260 1.00 97.88 215 GLU A CA 1
ATOM 1664 C C . GLU A 1 215 ? 6.902 -7.548 7.924 1.00 97.88 215 GLU A C 1
ATOM 1666 O O . GLU A 1 215 ? 7.739 -8.294 7.420 1.00 97.88 215 GLU A O 1
ATOM 1671 N N . ALA A 1 216 ? 5.751 -7.239 7.321 1.00 98.25 216 ALA A N 1
ATOM 1672 C CA . ALA A 1 216 ? 5.387 -7.745 6.003 1.00 98.25 216 ALA A CA 1
ATOM 1673 C C . ALA A 1 216 ? 6.411 -7.324 4.934 1.00 98.25 216 ALA A C 1
ATOM 1675 O O . ALA A 1 216 ? 6.832 -8.151 4.124 1.00 98.25 216 ALA A O 1
ATOM 1676 N N . GLU A 1 217 ? 6.883 -6.071 4.955 1.00 97.44 217 GLU A N 1
ATOM 1677 C CA . GLU A 1 217 ? 7.971 -5.640 4.068 1.00 97.44 217 GLU A CA 1
ATOM 1678 C C . GLU A 1 217 ? 9.267 -6.413 4.334 1.00 97.44 217 GLU A C 1
ATOM 1680 O O . GLU A 1 217 ? 9.846 -6.965 3.396 1.00 97.44 217 GLU A O 1
ATOM 1685 N N . ARG A 1 218 ? 9.703 -6.517 5.599 1.00 98.12 218 ARG A N 1
ATOM 1686 C CA . ARG A 1 218 ? 10.912 -7.273 5.977 1.00 98.12 218 ARG A CA 1
ATOM 1687 C C . ARG A 1 218 ? 10.842 -8.734 5.543 1.00 98.12 218 ARG A C 1
ATOM 1689 O O . ARG A 1 218 ? 11.827 -9.253 5.023 1.00 98.12 218 ARG A O 1
ATOM 1696 N N . ALA A 1 219 ? 9.694 -9.383 5.715 1.00 98.31 219 ALA A N 1
ATOM 1697 C CA . ALA A 1 219 ? 9.463 -10.751 5.263 1.00 98.31 219 ALA A CA 1
ATOM 1698 C C . ALA A 1 219 ? 9.589 -10.862 3.737 1.00 98.31 219 ALA A C 1
ATOM 1700 O O . ALA A 1 219 ? 10.215 -11.796 3.238 1.00 98.31 219 ALA A O 1
ATOM 1701 N N . GLY A 1 220 ? 9.073 -9.876 2.997 1.00 98.38 220 GLY A N 1
ATOM 1702 C CA . GLY A 1 220 ? 9.239 -9.794 1.549 1.00 98.38 220 GLY A CA 1
ATOM 1703 C C . GLY A 1 220 ? 10.709 -9.697 1.134 1.00 98.38 220 GLY A C 1
ATOM 1704 O O . GLY A 1 220 ? 11.145 -10.448 0.264 1.00 98.38 220 GLY A O 1
ATOM 1705 N N . PHE A 1 221 ? 11.486 -8.819 1.775 1.00 98.38 221 PHE A N 1
ATOM 1706 C CA . PHE A 1 221 ? 12.926 -8.677 1.516 1.00 98.38 221 PHE A CA 1
ATOM 1707 C C . PHE A 1 221 ? 13.696 -9.958 1.861 1.00 98.38 221 PHE A C 1
ATOM 1709 O O . PHE A 1 221 ? 14.482 -10.445 1.046 1.00 98.38 221 PHE A O 1
ATOM 1716 N N . GLY A 1 222 ? 13.391 -10.570 3.009 1.00 98.38 222 GLY A N 1
ATOM 1717 C CA . GLY A 1 222 ? 13.961 -11.853 3.423 1.00 98.38 222 GLY A CA 1
ATOM 1718 C C . GLY A 1 222 ? 13.673 -12.984 2.433 1.00 98.38 222 GLY A C 1
ATOM 1719 O O . GLY A 1 222 ? 14.582 -13.727 2.072 1.00 98.38 222 GLY A O 1
ATOM 1720 N N . HIS A 1 223 ? 12.441 -13.070 1.921 1.00 98.38 223 HIS A N 1
ATOM 1721 C CA . HIS A 1 223 ? 12.044 -14.050 0.900 1.00 98.38 223 HIS A CA 1
ATOM 1722 C C . HIS A 1 223 ? 12.766 -13.844 -0.437 1.00 98.38 223 HIS A C 1
ATOM 1724 O O . HIS A 1 223 ? 13.156 -14.798 -1.113 1.00 98.38 223 HIS A O 1
ATOM 1730 N N . LEU A 1 224 ? 12.984 -12.588 -0.830 1.00 98.06 224 LEU A N 1
ATOM 1731 C CA . LEU A 1 224 ? 13.760 -12.273 -2.027 1.00 98.06 224 LEU A CA 1
ATOM 1732 C C . LEU A 1 224 ? 15.268 -12.502 -1.836 1.00 98.06 224 LEU A C 1
ATOM 1734 O O . LEU A 1 224 ? 15.973 -12.648 -2.838 1.00 98.06 224 LEU A O 1
ATOM 1738 N N . GLY A 1 225 ? 15.741 -12.586 -0.590 1.00 97.56 225 GLY A N 1
ATOM 1739 C CA . GLY A 1 225 ? 17.153 -12.718 -0.244 1.00 97.56 225 GLY A CA 1
ATOM 1740 C C . GLY A 1 225 ? 17.933 -11.414 -0.421 1.00 97.56 225 GLY A C 1
ATOM 1741 O O . GLY A 1 225 ? 19.112 -11.458 -0.769 1.00 97.56 225 GLY A O 1
ATOM 1742 N N . CYS A 1 226 ? 17.283 -10.260 -0.241 1.00 95.38 226 CYS A N 1
ATOM 1743 C CA . CYS A 1 226 ? 17.909 -8.941 -0.335 1.00 95.38 226 CYS A CA 1
ATOM 1744 C C . CYS A 1 226 ? 17.730 -8.127 0.952 1.00 95.38 226 CYS A C 1
ATOM 1746 O O . CYS A 1 226 ? 16.840 -8.390 1.759 1.00 95.38 226 CYS A O 1
ATOM 1748 N N . GLU A 1 227 ? 18.607 -7.143 1.152 1.00 94.00 227 GLU A N 1
ATOM 1749 C CA . GLU A 1 227 ? 18.496 -6.213 2.274 1.00 94.00 227 GLU A CA 1
ATOM 1750 C C . GLU A 1 227 ? 17.294 -5.284 2.102 1.00 94.00 227 GLU A C 1
ATOM 1752 O O . GLU A 1 227 ? 16.866 -4.984 0.985 1.00 94.00 227 GLU A O 1
ATOM 1757 N N . VAL A 1 228 ? 16.766 -4.826 3.234 1.00 94.94 228 VAL A N 1
ATOM 1758 C CA . VAL A 1 228 ? 15.672 -3.860 3.273 1.00 94.94 228 VAL A CA 1
ATOM 1759 C C . VAL A 1 228 ? 16.160 -2.527 2.710 1.00 94.94 228 VAL A C 1
ATOM 1761 O O . VAL A 1 228 ? 17.200 -2.017 3.114 1.00 94.94 228 VAL A O 1
ATOM 1764 N N . ASP A 1 229 ? 15.387 -1.945 1.799 1.00 91.06 229 ASP A N 1
ATOM 1765 C CA . ASP A 1 229 ? 15.724 -0.711 1.077 1.00 91.06 229 ASP A CA 1
ATOM 1766 C C . ASP A 1 229 ? 15.305 0.572 1.817 1.00 91.06 229 ASP A C 1
ATOM 1768 O O . ASP A 1 229 ? 15.159 1.631 1.210 1.00 91.06 229 ASP A O 1
ATOM 1772 N N . TRP A 1 230 ? 15.072 0.499 3.128 1.00 90.88 230 TRP A N 1
ATOM 1773 C CA . TRP A 1 230 ? 14.680 1.669 3.902 1.00 90.88 230 TRP A CA 1
ATOM 1774 C C . TRP A 1 230 ? 15.866 2.625 4.046 1.00 90.88 230 TRP A C 1
ATOM 1776 O O . TRP A 1 230 ? 16.962 2.187 4.412 1.00 90.88 230 TRP A O 1
ATOM 1786 N N . PRO A 1 231 ? 15.674 3.935 3.823 1.00 83.31 231 PRO A N 1
ATOM 1787 C CA . PRO A 1 231 ? 16.728 4.893 4.092 1.00 83.31 231 PRO A CA 1
ATOM 1788 C C . PRO A 1 231 ? 17.056 4.871 5.588 1.00 83.31 231 PRO A C 1
ATOM 1790 O O . PRO A 1 231 ? 16.162 4.775 6.435 1.00 83.31 231 PRO A O 1
ATOM 1793 N N . THR A 1 232 ? 18.338 5.008 5.928 1.00 69.12 232 THR A N 1
ATOM 1794 C CA . THR A 1 232 ? 18.737 5.324 7.304 1.00 69.12 232 THR A CA 1
ATOM 1795 C C . THR A 1 232 ? 17.937 6.548 7.751 1.00 69.12 232 THR A C 1
ATOM 1797 O O . THR A 1 232 ? 17.873 7.499 6.969 1.00 69.12 232 THR A O 1
ATOM 1800 N N . PRO A 1 233 ? 17.336 6.574 8.957 1.00 56.94 233 PRO A N 1
ATOM 1801 C CA . PRO A 1 233 ? 16.633 7.754 9.447 1.00 56.94 233 PRO A CA 1
ATOM 1802 C C . PRO A 1 233 ? 17.585 8.956 9.439 1.00 56.94 233 PRO A C 1
ATOM 1804 O O . PRO A 1 233 ? 18.415 9.124 10.329 1.00 56.94 233 PRO A O 1
ATOM 1807 N N . THR A 1 234 ? 17.530 9.775 8.393 1.00 45.44 234 THR A N 1
ATOM 1808 C CA . THR A 1 234 ? 18.254 11.039 8.359 1.00 45.44 234 THR A CA 1
ATOM 1809 C C . THR A 1 234 ? 17.467 12.027 9.199 1.00 45.44 234 THR A C 1
ATOM 1811 O O . THR A 1 234 ? 16.235 12.047 9.128 1.00 45.44 234 THR A O 1
ATOM 1814 N N . ALA A 1 235 ? 18.172 12.847 9.980 1.00 38.69 235 ALA A N 1
ATOM 1815 C CA . ALA A 1 235 ? 17.575 13.958 10.711 1.00 38.69 235 ALA A CA 1
ATOM 1816 C C . ALA A 1 235 ? 16.599 14.742 9.805 1.00 38.69 235 ALA A C 1
ATOM 1818 O O . ALA A 1 235 ? 16.859 14.858 8.599 1.00 38.69 235 ALA A O 1
ATOM 1819 N N . PRO A 1 236 ? 15.477 15.251 10.350 1.00 43.38 236 PRO A N 1
ATOM 1820 C CA . PRO A 1 236 ? 14.496 15.992 9.570 1.00 43.38 236 PRO A CA 1
ATOM 1821 C C . PRO A 1 236 ? 15.188 17.074 8.737 1.00 43.38 236 PRO A C 1
ATOM 1823 O O . PRO A 1 236 ? 16.105 17.751 9.200 1.00 43.38 236 PRO A O 1
ATOM 1826 N N . ASN A 1 237 ? 14.781 17.182 7.471 1.00 39.59 237 ASN A N 1
ATOM 1827 C CA . ASN A 1 237 ? 15.391 18.086 6.504 1.00 39.59 237 ASN A CA 1
ATOM 1828 C C . ASN A 1 237 ? 15.448 19.517 7.090 1.00 39.59 237 ASN A C 1
ATOM 1830 O O . ASN A 1 237 ? 14.382 20.101 7.309 1.00 39.59 237 ASN A O 1
ATOM 1834 N N . PRO A 1 238 ? 16.644 20.107 7.299 1.00 36.72 238 PRO A N 1
ATOM 1835 C CA . PRO A 1 238 ? 16.800 21.406 7.962 1.00 36.72 238 PRO A CA 1
ATOM 1836 C C . PRO A 1 238 ? 16.156 22.571 7.187 1.00 36.72 238 PRO A C 1
ATOM 1838 O O . PRO A 1 238 ? 16.066 23.682 7.702 1.00 36.72 238 PRO A O 1
ATOM 1841 N N . GLY A 1 239 ? 15.687 22.335 5.953 1.00 37.34 239 GLY A N 1
ATOM 1842 C CA . GLY A 1 239 ? 14.922 23.289 5.150 1.00 37.34 239 GLY A CA 1
ATOM 1843 C C . GLY A 1 239 ? 13.399 23.261 5.345 1.00 37.34 239 GLY A C 1
ATOM 1844 O O . GLY A 1 239 ? 12.716 24.102 4.761 1.00 37.34 239 GLY A O 1
ATOM 1845 N N . ARG A 1 240 ? 12.826 22.335 6.130 1.00 41.47 240 ARG A N 1
ATOM 1846 C CA . ARG A 1 240 ? 11.384 22.342 6.438 1.00 41.47 240 ARG A CA 1
ATOM 1847 C C . ARG A 1 240 ? 11.154 22.845 7.856 1.00 41.47 240 ARG A C 1
ATOM 1849 O O . ARG A 1 240 ? 11.357 22.108 8.810 1.00 41.47 240 ARG A O 1
ATOM 1856 N N . ARG A 1 241 ? 10.687 24.093 7.974 1.00 32.88 241 ARG A N 1
ATOM 1857 C CA . ARG A 1 241 ? 10.157 24.629 9.235 1.00 32.88 241 ARG A CA 1
ATOM 1858 C C . ARG A 1 241 ? 9.051 23.705 9.744 1.00 32.88 241 ARG A C 1
ATOM 1860 O O . ARG A 1 241 ? 8.034 23.527 9.070 1.00 32.88 241 ARG A O 1
ATOM 1867 N N . GLU A 1 242 ? 9.258 23.139 10.923 1.00 31.70 242 GLU A N 1
ATOM 1868 C CA . GLU A 1 242 ? 8.197 22.548 11.725 1.00 31.70 242 GLU A CA 1
ATOM 1869 C C . GLU A 1 242 ? 7.168 23.652 12.011 1.00 31.70 242 GLU A C 1
ATOM 1871 O O . GLU A 1 242 ? 7.497 24.708 12.541 1.00 31.70 242 GLU A O 1
ATOM 1876 N N . TRP A 1 243 ? 5.910 23.456 11.607 1.00 29.97 243 TRP A N 1
ATOM 1877 C CA . TRP A 1 243 ? 4.821 24.410 11.883 1.00 29.97 243 TRP A CA 1
ATOM 1878 C C . TRP A 1 243 ? 4.319 24.294 13.338 1.00 29.97 243 TRP A C 1
ATOM 1880 O O . TRP A 1 243 ? 3.248 24.785 13.684 1.00 29.97 243 TRP A O 1
ATOM 1890 N N . ALA A 1 244 ? 5.057 23.621 14.217 1.00 28.59 244 ALA A N 1
ATOM 1891 C CA . ALA A 1 244 ? 4.705 23.514 15.621 1.00 28.59 244 ALA A CA 1
ATOM 1892 C C . ALA A 1 244 ? 5.521 24.537 16.415 1.00 28.59 244 ALA A C 1
ATOM 1894 O O . ALA A 1 244 ? 6.706 24.348 16.637 1.00 28.59 244 ALA A O 1
ATOM 1895 N N . ALA A 1 245 ? 4.831 25.604 16.821 1.00 33.31 245 ALA A N 1
ATOM 1896 C CA . ALA A 1 245 ? 5.184 26.493 17.924 1.00 33.31 245 ALA A CA 1
ATOM 1897 C C . ALA A 1 245 ? 6.577 27.147 17.880 1.00 33.31 245 ALA A C 1
ATOM 1899 O O . ALA A 1 245 ? 7.502 26.643 18.489 1.00 33.31 245 ALA A O 1
ATOM 1900 N N . GLU A 1 246 ? 6.680 28.352 17.307 1.00 27.30 246 GLU A N 1
ATOM 1901 C CA . GLU A 1 246 ? 7.391 29.442 17.995 1.00 27.30 246 GLU A CA 1
ATOM 1902 C C . GLU A 1 246 ? 7.131 30.809 17.353 1.00 27.30 246 GLU A C 1
ATOM 1904 O O . GLU A 1 246 ? 7.371 31.084 16.177 1.00 27.30 246 GLU A O 1
ATOM 1909 N N . THR A 1 247 ? 6.569 31.681 18.178 1.00 32.03 247 THR A N 1
ATOM 1910 C CA . THR A 1 247 ? 6.471 33.119 17.991 1.00 32.03 247 THR A CA 1
ATOM 1911 C C . THR A 1 247 ? 7.845 33.781 18.088 1.00 32.03 247 THR A C 1
ATOM 1913 O O . THR A 1 247 ? 8.497 33.631 19.110 1.00 32.03 247 THR A O 1
ATOM 1916 N N . LYS A 1 248 ? 8.136 34.646 17.105 1.00 35.53 248 LYS A N 1
ATOM 1917 C CA . LYS A 1 248 ? 9.068 35.794 17.128 1.00 35.53 248 LYS A CA 1
ATOM 1918 C C . LYS A 1 248 ? 10.579 35.519 17.289 1.00 35.53 248 LYS A C 1
ATOM 1920 O O . LYS A 1 248 ? 11.019 34.801 18.166 1.00 35.53 248 LYS A O 1
ATOM 1925 N N . GLU A 1 249 ? 11.325 36.315 16.510 1.00 33.97 249 GLU A N 1
ATOM 1926 C CA . GLU A 1 249 ? 12.671 36.841 16.810 1.00 33.97 249 GLU A CA 1
ATOM 1927 C C . GLU A 1 249 ? 13.888 35.984 16.400 1.00 33.97 249 GLU A C 1
ATOM 1929 O O . GLU A 1 249 ? 14.388 35.178 17.169 1.00 33.97 249 GLU A O 1
ATOM 1934 N N . ASN A 1 250 ? 14.402 36.184 15.175 1.00 29.94 250 ASN A N 1
ATOM 1935 C CA . ASN A 1 250 ? 15.712 36.824 14.927 1.00 29.94 250 ASN A CA 1
ATOM 1936 C C . ASN A 1 250 ? 16.109 36.739 13.438 1.00 29.94 250 ASN A C 1
ATOM 1938 O O . ASN A 1 250 ? 16.217 35.655 12.866 1.00 29.94 250 ASN A O 1
ATOM 1942 N N . GLU A 1 251 ? 16.380 37.890 12.825 1.00 37.53 251 GLU A N 1
ATOM 1943 C CA . GLU A 1 251 ? 17.084 38.024 11.544 1.00 37.53 251 GLU A CA 1
ATOM 1944 C C . GLU A 1 251 ? 18.566 38.321 11.813 1.00 37.53 251 GLU A C 1
ATOM 1946 O O . GLU A 1 251 ? 18.867 39.274 12.527 1.00 37.53 251 GLU A O 1
ATOM 1951 N N . GLN A 1 252 ? 19.491 37.579 11.188 1.00 28.06 252 GLN A N 1
ATOM 1952 C CA . GLN A 1 252 ? 20.860 38.052 10.914 1.00 28.06 252 GLN A CA 1
ATOM 1953 C C . GLN A 1 252 ? 21.402 37.503 9.572 1.00 28.06 252 GLN A C 1
ATOM 1955 O O . GLN A 1 252 ? 20.947 36.447 9.122 1.00 28.06 252 GLN A O 1
ATOM 1960 N N . PRO A 1 253 ? 22.331 38.219 8.896 1.00 34.28 253 PRO A N 1
ATOM 1961 C CA . PRO A 1 253 ? 22.550 38.109 7.452 1.00 34.28 253 PRO A CA 1
ATOM 1962 C C . PRO A 1 253 ? 23.741 37.217 7.045 1.00 34.28 253 PRO A C 1
ATOM 1964 O O . PRO A 1 253 ? 24.671 36.990 7.814 1.00 34.28 253 PRO A O 1
ATOM 1967 N N . ARG A 1 254 ? 23.706 36.723 5.795 1.00 29.66 254 ARG A N 1
ATOM 1968 C CA . ARG A 1 254 ? 24.741 35.887 5.150 1.00 29.66 254 ARG A CA 1
ATOM 1969 C C . ARG A 1 254 ? 25.932 36.714 4.642 1.00 29.66 254 ARG A C 1
ATOM 1971 O O . ARG A 1 254 ? 25.728 37.728 3.986 1.00 29.66 254 ARG A O 1
ATOM 1978 N N . ASP A 1 255 ? 27.142 36.202 4.877 1.00 31.34 255 ASP A N 1
ATOM 1979 C CA . ASP A 1 255 ? 28.423 36.692 4.340 1.00 31.34 255 ASP A CA 1
ATOM 1980 C C . ASP A 1 255 ? 28.650 36.229 2.882 1.00 31.34 255 ASP A C 1
ATOM 1982 O O . ASP A 1 255 ? 28.371 35.080 2.524 1.00 31.34 255 ASP A O 1
ATOM 1986 N N . GLU A 1 256 ? 29.167 37.133 2.046 1.00 43.50 256 GLU A N 1
ATOM 1987 C CA . GLU A 1 256 ? 29.486 36.948 0.629 1.00 43.50 256 GLU A CA 1
ATOM 1988 C C . GLU A 1 256 ? 30.994 36.710 0.445 1.00 43.50 256 GLU A C 1
ATOM 1990 O O . GLU A 1 256 ? 31.816 37.575 0.743 1.00 43.50 256 GLU A O 1
ATOM 1995 N N . ARG A 1 257 ? 31.387 35.580 -0.164 1.00 34.66 257 ARG A N 1
ATOM 1996 C CA . ARG A 1 257 ? 32.734 35.419 -0.747 1.00 34.66 257 ARG A CA 1
ATOM 1997 C C . ARG A 1 257 ? 32.698 35.030 -2.228 1.00 34.66 257 ARG A C 1
ATOM 1999 O O . ARG A 1 257 ? 32.462 33.886 -2.607 1.00 34.66 257 ARG A O 1
ATOM 2006 N N . THR A 1 258 ? 32.929 36.079 -3.021 1.00 39.62 258 THR A N 1
ATOM 2007 C CA . THR A 1 258 ? 33.761 36.213 -4.235 1.00 39.62 258 THR A CA 1
ATOM 2008 C C . THR A 1 258 ? 33.512 35.303 -5.449 1.00 39.62 258 THR A C 1
ATOM 2010 O O . THR A 1 258 ? 34.242 34.371 -5.776 1.00 39.62 258 THR A O 1
ATOM 2013 N N . THR A 1 259 ? 32.560 35.766 -6.258 1.00 40.34 259 THR A N 1
ATOM 2014 C CA . THR A 1 259 ? 32.235 35.427 -7.658 1.00 40.34 259 THR A CA 1
ATOM 2015 C C . THR A 1 259 ? 33.407 35.540 -8.664 1.00 40.34 259 THR A C 1
ATOM 2017 O O . THR A 1 259 ? 33.322 35.009 -9.770 1.00 40.34 259 THR A O 1
ATOM 2020 N N . GLY A 1 260 ? 34.525 36.184 -8.304 1.00 32.38 260 GLY A N 1
ATOM 2021 C CA . GLY A 1 260 ? 35.615 36.534 -9.232 1.00 32.38 260 GLY A CA 1
ATOM 2022 C C . GLY A 1 260 ? 36.492 35.371 -9.723 1.00 32.38 260 GLY A C 1
ATOM 2023 O O . GLY A 1 260 ? 36.794 35.293 -10.913 1.00 32.38 260 GLY A O 1
ATOM 2024 N N . GLU A 1 261 ? 36.862 34.418 -8.862 1.00 38.56 261 GLU A N 1
ATOM 2025 C CA . GLU A 1 261 ? 37.762 33.311 -9.252 1.00 38.56 261 GLU A CA 1
ATOM 2026 C C . GLU A 1 261 ? 37.061 32.222 -10.083 1.00 38.56 261 GLU A C 1
ATOM 2028 O O . GLU A 1 261 ? 37.690 31.537 -10.895 1.00 38.56 261 GLU A O 1
ATOM 2033 N N . LYS A 1 262 ? 35.736 32.092 -9.937 1.00 39.78 262 LYS A N 1
ATOM 2034 C CA . LYS A 1 262 ? 34.917 31.137 -10.703 1.00 39.78 262 LYS A CA 1
ATOM 2035 C C . LYS A 1 262 ? 34.791 31.538 -12.178 1.00 39.78 262 LYS A C 1
ATOM 2037 O O . LYS A 1 262 ? 34.768 30.669 -13.049 1.00 39.78 262 LYS A O 1
ATOM 2042 N N . ILE A 1 263 ? 34.773 32.840 -12.469 1.00 37.38 263 ILE A N 1
ATOM 2043 C CA . ILE A 1 263 ? 34.613 33.368 -13.833 1.00 37.38 263 ILE A CA 1
ATOM 2044 C C . ILE A 1 263 ? 35.902 33.187 -14.654 1.00 37.38 263 ILE A C 1
ATOM 2046 O O . ILE A 1 263 ? 35.837 32.797 -15.820 1.00 37.38 263 ILE A O 1
ATOM 2050 N N . ALA A 1 264 ? 37.077 33.366 -14.039 1.00 32.19 264 ALA A N 1
ATOM 2051 C CA . ALA A 1 264 ? 38.364 33.240 -14.728 1.00 32.19 264 ALA A CA 1
ATOM 2052 C C . ALA A 1 264 ? 38.685 31.796 -15.170 1.00 32.19 264 ALA A C 1
ATOM 2054 O O . ALA A 1 264 ? 39.216 31.589 -16.259 1.00 32.19 264 ALA A O 1
ATOM 2055 N N . ARG A 1 265 ? 38.3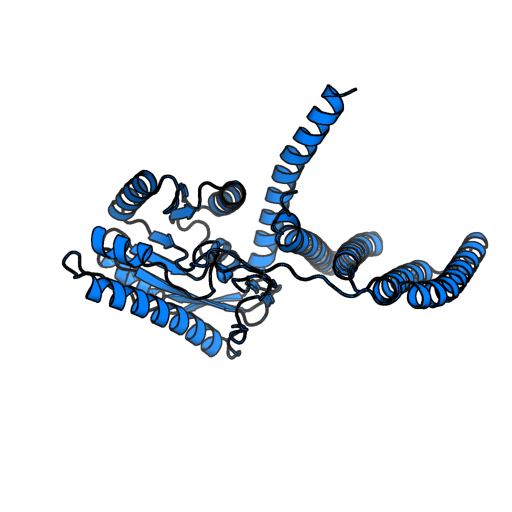11 30.778 -14.378 1.00 36.34 265 ARG A N 1
ATOM 2056 C CA . ARG A 1 265 ? 38.491 29.357 -14.751 1.00 36.34 265 ARG A CA 1
ATOM 2057 C C . ARG A 1 265 ? 37.475 28.864 -15.788 1.00 36.34 265 ARG A C 1
ATOM 2059 O O . ARG A 1 265 ? 37.811 27.999 -16.594 1.00 36.34 265 ARG A O 1
ATOM 2066 N N . GLY A 1 266 ? 36.262 29.426 -15.797 1.00 34.91 266 GLY A N 1
ATOM 2067 C CA . GLY A 1 266 ? 35.231 29.110 -16.791 1.00 34.91 266 GLY A CA 1
ATOM 2068 C C . GLY A 1 266 ? 35.580 29.605 -18.200 1.00 34.91 266 GLY A C 1
ATOM 2069 O O . GLY A 1 266 ? 35.346 28.892 -19.175 1.00 34.91 266 GLY A O 1
ATOM 2070 N N . ALA A 1 267 ? 36.206 30.780 -18.315 1.00 32.12 267 ALA A N 1
ATOM 2071 C CA . ALA A 1 267 ? 36.564 31.379 -19.603 1.00 32.12 267 ALA A CA 1
ATOM 2072 C C . ALA A 1 267 ? 37.651 30.589 -20.364 1.00 32.12 267 ALA A C 1
ATOM 2074 O O . ALA A 1 267 ? 37.539 30.396 -21.575 1.00 32.12 267 ALA A O 1
ATOM 2075 N N . THR A 1 268 ? 38.658 30.052 -19.666 1.00 33.38 268 THR A N 1
ATOM 2076 C CA . THR A 1 268 ? 39.759 29.284 -20.285 1.00 33.38 268 THR A CA 1
ATOM 2077 C C . THR A 1 268 ? 39.308 27.915 -20.817 1.00 33.38 268 THR A C 1
ATOM 2079 O O . THR A 1 268 ? 39.865 27.418 -21.793 1.00 33.38 268 THR A O 1
ATOM 2082 N N . PHE A 1 269 ? 38.264 27.316 -20.227 1.00 37.81 269 PHE A N 1
ATOM 2083 C CA . PHE A 1 269 ? 37.679 26.043 -20.681 1.00 37.81 269 PHE A CA 1
ATOM 2084 C C . PHE A 1 269 ? 36.646 26.209 -21.805 1.00 37.81 269 PHE A C 1
ATOM 2086 O O . PHE A 1 269 ? 36.491 25.326 -22.648 1.00 37.81 269 PHE A O 1
ATOM 2093 N N . PHE A 1 270 ? 35.954 27.349 -21.852 1.00 34.22 270 PHE A N 1
ATOM 2094 C CA . PHE A 1 270 ? 34.998 27.642 -22.920 1.00 34.22 270 PHE A CA 1
ATOM 2095 C C . PHE A 1 270 ? 35.702 27.834 -24.274 1.00 34.22 270 PHE A C 1
ATOM 2097 O O . PHE A 1 270 ? 35.206 27.390 -25.309 1.00 34.22 270 PHE A O 1
ATOM 2104 N N . LEU A 1 271 ? 36.902 28.425 -24.259 1.00 36.44 271 LEU A N 1
ATOM 2105 C CA . LEU A 1 271 ? 37.709 28.658 -25.460 1.00 36.44 271 LEU A CA 1
ATOM 2106 C C . LEU A 1 271 ? 38.318 27.367 -26.041 1.00 36.44 271 LEU A C 1
ATOM 2108 O O . LEU A 1 271 ? 38.432 27.251 -27.259 1.00 36.44 271 LEU A O 1
ATOM 2112 N N . SER A 1 272 ? 38.630 26.361 -25.217 1.00 42.25 272 SER A N 1
ATOM 2113 C CA . SER A 1 272 ? 39.140 25.061 -25.687 1.00 42.25 272 SER A CA 1
ATOM 2114 C C . SER A 1 272 ? 38.036 24.139 -26.223 1.00 42.25 272 SER A C 1
ATOM 2116 O O . SER A 1 272 ? 38.244 23.453 -27.224 1.00 42.25 272 SER A O 1
ATOM 2118 N N . GLY A 1 273 ? 36.834 24.177 -25.636 1.00 40.12 273 GLY A N 1
ATOM 2119 C CA . GLY A 1 273 ? 35.661 23.459 -26.154 1.00 40.12 273 GLY A CA 1
ATOM 2120 C C . GLY A 1 273 ? 35.138 24.028 -27.478 1.00 40.12 273 GLY A C 1
ATOM 2121 O O . GLY A 1 273 ? 34.822 23.269 -28.395 1.00 40.12 273 GLY A O 1
ATOM 2122 N N . ALA A 1 274 ? 35.113 25.358 -27.617 1.00 41.22 274 ALA A N 1
ATOM 2123 C CA . ALA A 1 274 ? 34.729 26.020 -28.863 1.00 41.22 274 ALA A CA 1
ATOM 2124 C C . ALA A 1 274 ? 35.737 25.760 -29.998 1.00 41.22 274 ALA A C 1
ATOM 2126 O O . ALA A 1 274 ? 35.324 25.548 -31.135 1.00 41.22 274 ALA A O 1
ATOM 2127 N N . ALA A 1 275 ? 37.040 25.696 -29.693 1.00 40.50 275 ALA A N 1
ATOM 2128 C CA . ALA A 1 275 ? 38.075 25.341 -30.665 1.00 40.50 275 ALA A CA 1
ATOM 2129 C C . ALA A 1 275 ? 37.956 23.883 -31.148 1.00 40.50 275 ALA A C 1
ATOM 2131 O O . ALA A 1 275 ? 38.087 23.623 -32.342 1.00 40.50 275 ALA A O 1
ATOM 2132 N N . LEU A 1 276 ? 37.638 22.939 -30.253 1.00 44.06 276 LEU A N 1
ATOM 2133 C CA . LEU A 1 276 ? 37.423 21.533 -30.614 1.00 44.06 276 LEU A CA 1
ATOM 2134 C C . LEU A 1 276 ? 36.143 21.339 -31.442 1.00 44.06 276 LEU A C 1
ATOM 2136 O O . LEU A 1 276 ? 36.135 20.563 -32.395 1.00 44.06 276 LEU A O 1
ATOM 2140 N N . PHE A 1 277 ? 35.074 22.071 -31.117 1.00 45.50 277 PHE A N 1
ATOM 2141 C CA . PHE A 1 277 ? 33.830 22.045 -31.889 1.00 45.50 277 PHE A CA 1
ATOM 2142 C C . PHE A 1 277 ? 34.004 22.688 -33.271 1.00 45.50 277 PHE A C 1
ATOM 2144 O O . PHE A 1 277 ? 33.535 22.136 -34.260 1.00 45.50 277 PHE A O 1
ATOM 2151 N N . ALA A 1 278 ? 34.735 23.804 -33.364 1.00 42.84 278 ALA A N 1
ATOM 2152 C CA . ALA A 1 278 ? 35.089 24.422 -34.639 1.00 42.84 278 ALA A CA 1
ATOM 2153 C C . ALA A 1 278 ? 35.997 23.514 -35.489 1.00 42.84 278 ALA A C 1
ATOM 2155 O O . ALA A 1 278 ? 35.813 23.447 -36.701 1.00 42.84 278 ALA A O 1
ATOM 2156 N N . TRP A 1 279 ? 36.916 22.766 -34.867 1.00 49.06 279 TRP A N 1
ATOM 2157 C CA . TRP A 1 279 ? 37.759 21.778 -35.548 1.00 49.06 279 TRP A CA 1
ATOM 2158 C C . TRP A 1 279 ? 36.945 20.588 -36.076 1.00 49.06 279 TRP A C 1
ATOM 2160 O O . TRP A 1 279 ? 37.070 20.249 -37.247 1.00 49.06 279 TRP A O 1
ATOM 2170 N N . LEU A 1 280 ? 36.045 20.015 -35.268 1.00 45.66 280 LEU A N 1
ATOM 2171 C CA . LEU A 1 280 ? 35.150 18.926 -35.689 1.00 45.66 280 LEU A CA 1
ATOM 2172 C C . LEU A 1 280 ? 34.143 19.367 -36.761 1.00 45.66 280 LEU A C 1
ATOM 2174 O O . LEU A 1 280 ? 33.856 18.605 -37.678 1.00 45.66 280 LEU A O 1
ATOM 2178 N N . TYR A 1 281 ? 33.633 20.599 -36.676 1.00 45.06 281 TYR A N 1
ATOM 2179 C CA . TYR A 1 281 ? 32.735 21.176 -37.677 1.00 45.06 281 TYR A CA 1
ATOM 2180 C C . TYR A 1 281 ? 33.462 21.464 -39.000 1.00 45.06 281 TYR A C 1
ATOM 2182 O O . TYR A 1 281 ? 32.924 21.185 -40.068 1.00 45.06 281 TYR A O 1
ATOM 2190 N N . ALA A 1 282 ? 34.704 21.956 -38.944 1.00 44.84 282 ALA A N 1
ATOM 2191 C CA . ALA A 1 282 ? 35.547 22.114 -40.128 1.00 44.84 282 ALA A CA 1
ATOM 2192 C C . ALA A 1 282 ? 35.913 20.758 -40.769 1.00 44.84 282 ALA A C 1
ATOM 2194 O O . ALA A 1 282 ? 35.992 20.671 -41.991 1.00 44.84 282 ALA A O 1
ATOM 2195 N N . PHE A 1 283 ? 36.074 19.697 -39.968 1.00 41.47 283 PHE A N 1
ATOM 2196 C CA . PHE A 1 283 ? 36.330 18.329 -40.444 1.00 41.47 283 PHE A CA 1
ATOM 2197 C C . PHE A 1 283 ? 35.077 17.643 -41.033 1.00 41.47 283 PHE A C 1
ATOM 2199 O O . PHE A 1 283 ? 35.192 16.888 -41.994 1.00 41.47 283 PHE A O 1
ATOM 2206 N N . ASP A 1 284 ? 33.873 17.926 -40.516 1.00 45.38 284 ASP A N 1
ATOM 2207 C CA . ASP A 1 284 ? 32.594 17.425 -41.063 1.00 45.38 284 ASP A CA 1
ATOM 2208 C C . ASP A 1 284 ? 32.275 18.051 -42.432 1.00 45.38 284 ASP A C 1
ATOM 2210 O O . ASP A 1 284 ? 31.801 17.364 -43.333 1.00 45.38 284 ASP A O 1
ATOM 2214 N N . GLN A 1 285 ? 32.624 19.327 -42.634 1.00 44.34 285 GLN A N 1
ATOM 2215 C CA . GLN A 1 285 ? 32.515 19.996 -43.940 1.00 44.34 285 GLN A CA 1
ATOM 2216 C C . GLN A 1 285 ? 33.506 19.449 -44.987 1.00 44.34 285 GLN A C 1
ATOM 2218 O O . GLN A 1 285 ? 33.303 19.661 -46.181 1.00 44.34 285 GLN A O 1
ATOM 2223 N N . ALA A 1 286 ? 34.550 18.724 -44.562 1.00 50.97 286 ALA A N 1
ATOM 2224 C CA . ALA A 1 286 ? 35.501 18.047 -45.446 1.00 50.97 286 ALA A CA 1
ATOM 2225 C C . ALA A 1 286 ? 35.055 16.627 -45.868 1.00 50.97 286 ALA A C 1
ATOM 2227 O O . ALA A 1 286 ? 35.653 16.059 -46.774 1.00 50.97 286 ALA A O 1
ATOM 2228 N N . GLY A 1 287 ? 33.986 16.075 -45.271 1.00 43.97 287 GLY A N 1
ATOM 2229 C CA . GLY A 1 287 ? 33.339 14.830 -45.718 1.00 43.97 287 GLY A CA 1
ATOM 2230 C C . GLY A 1 287 ? 33.864 13.510 -45.129 1.00 43.97 287 GLY A C 1
ATOM 2231 O O . GLY A 1 287 ? 33.322 12.461 -45.466 1.00 43.97 287 GLY A O 1
ATOM 2232 N N . ASP A 1 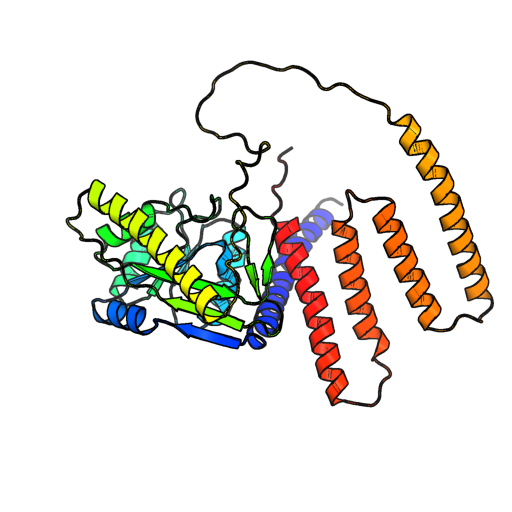288 ? 34.839 13.534 -44.216 1.00 50.09 288 ASP A N 1
ATOM 2233 C CA . ASP A 1 288 ? 35.597 12.334 -43.805 1.00 50.09 288 ASP A CA 1
ATOM 2234 C C . ASP A 1 288 ? 35.250 11.763 -42.409 1.00 50.09 288 ASP A C 1
ATOM 2236 O O . ASP A 1 288 ? 36.032 11.006 -41.829 1.00 50.09 288 ASP A O 1
ATOM 2240 N N . LEU A 1 289 ? 34.085 12.083 -41.825 1.00 46.16 289 LEU A N 1
ATOM 2241 C CA . LEU A 1 289 ? 33.718 11.583 -40.487 1.00 46.16 289 LEU A CA 1
ATOM 2242 C C . LEU A 1 289 ? 32.845 10.305 -40.530 1.00 46.16 289 LEU A C 1
ATOM 2244 O O . LEU A 1 289 ? 31.708 10.358 -41.009 1.00 46.16 289 LEU A O 1
ATOM 2248 N N . PRO A 1 290 ? 33.292 9.169 -39.948 1.00 48.69 290 PRO A N 1
ATOM 2249 C CA . PRO A 1 290 ? 32.467 7.970 -39.811 1.00 48.69 290 PRO A CA 1
ATOM 2250 C C . PRO A 1 290 ? 31.226 8.211 -38.929 1.00 48.69 290 PRO A C 1
ATOM 2252 O O . PRO A 1 290 ? 31.290 9.014 -37.991 1.00 48.69 290 PRO A O 1
ATOM 2255 N N . PRO A 1 291 ? 30.118 7.467 -39.124 1.00 51.41 291 PRO A N 1
ATOM 2256 C CA . PRO A 1 291 ? 28.854 7.683 -38.404 1.00 51.41 291 PRO A CA 1
ATOM 2257 C C . PRO A 1 291 ? 28.974 7.685 -36.871 1.00 51.41 291 PRO A C 1
ATOM 2259 O O . PRO A 1 291 ? 28.278 8.441 -36.195 1.00 51.41 291 PRO A O 1
ATOM 2262 N N . TRP A 1 292 ? 29.896 6.895 -36.313 1.00 46.41 292 TRP A N 1
ATOM 2263 C CA . TRP A 1 292 ? 30.143 6.818 -34.869 1.00 46.41 292 TRP A CA 1
ATOM 2264 C C . TRP A 1 292 ? 30.902 8.033 -34.306 1.00 46.41 292 TRP A C 1
ATOM 2266 O O . TRP A 1 292 ? 30.792 8.328 -33.114 1.00 46.41 292 TRP A O 1
ATOM 2276 N N . GLY A 1 293 ? 31.624 8.790 -35.140 1.00 42.31 293 GLY A N 1
ATOM 2277 C CA . GLY A 1 293 ? 32.331 10.005 -34.722 1.00 42.31 293 GLY A CA 1
ATOM 2278 C C . GLY A 1 293 ? 31.373 11.130 -34.313 1.00 42.31 293 GLY A C 1
ATOM 2279 O O . GLY A 1 293 ? 31.641 11.860 -33.357 1.00 42.31 293 GLY A O 1
ATOM 2280 N N . LYS A 1 294 ? 30.190 11.195 -34.939 1.00 49.84 294 LYS A N 1
ATOM 2281 C CA . LYS A 1 294 ? 29.103 12.114 -34.551 1.00 49.84 294 LYS A CA 1
ATOM 2282 C C . LYS A 1 294 ? 28.519 11.751 -33.179 1.00 49.84 294 LYS A C 1
ATOM 2284 O O . LYS A 1 294 ? 28.198 12.630 -32.376 1.00 49.84 294 LYS A O 1
ATOM 2289 N N . THR A 1 295 ? 28.460 10.458 -32.862 1.00 48.69 295 THR A N 1
ATOM 2290 C CA . THR A 1 295 ? 27.983 9.946 -31.570 1.00 48.69 295 THR A CA 1
ATOM 2291 C C . THR A 1 295 ? 28.967 10.258 -30.441 1.00 48.69 295 THR A C 1
ATOM 2293 O O . THR A 1 295 ? 28.551 10.728 -29.384 1.00 48.69 295 THR A O 1
ATOM 2296 N N . ILE A 1 296 ? 30.274 10.092 -30.673 1.00 46.78 296 ILE A N 1
ATOM 2297 C CA . ILE A 1 296 ? 31.314 10.424 -29.685 1.00 46.78 296 ILE A CA 1
ATOM 2298 C C . ILE A 1 296 ? 31.377 11.934 -29.427 1.00 46.78 296 ILE A C 1
ATOM 2300 O O . ILE A 1 296 ? 31.435 12.343 -28.269 1.00 46.78 296 ILE A O 1
ATOM 2304 N N . GLY A 1 297 ? 31.282 12.772 -30.467 1.00 47.56 297 GLY A N 1
ATOM 2305 C CA . GLY A 1 297 ? 31.231 14.230 -30.300 1.00 47.56 297 GLY A CA 1
ATOM 2306 C C . GLY A 1 297 ? 30.039 14.691 -29.451 1.00 47.56 297 GLY A C 1
ATOM 2307 O O . GLY A 1 297 ? 30.183 15.552 -28.585 1.00 47.56 297 GLY A O 1
ATOM 2308 N N . THR A 1 298 ? 28.883 14.047 -29.622 1.00 52.78 298 THR A N 1
ATOM 2309 C CA . THR A 1 298 ? 27.670 14.336 -28.837 1.00 52.78 298 THR A CA 1
ATOM 2310 C C . THR A 1 298 ? 27.803 13.875 -27.379 1.00 52.78 298 THR A C 1
ATOM 2312 O O . THR A 1 298 ? 27.413 14.597 -26.460 1.00 52.78 298 THR A O 1
ATOM 2315 N N . LEU A 1 299 ? 28.408 12.705 -27.145 1.00 46.00 299 LEU A N 1
ATOM 2316 C CA . LEU A 1 299 ? 28.663 12.178 -25.799 1.00 46.00 299 LEU A CA 1
ATOM 2317 C C . LEU A 1 299 ? 29.696 13.017 -25.032 1.00 46.00 299 LEU A C 1
ATOM 2319 O O . LEU A 1 299 ? 29.506 13.293 -23.848 1.00 46.00 299 LEU A O 1
ATOM 2323 N N . LEU A 1 300 ? 30.754 13.478 -25.705 1.00 46.97 300 LEU A N 1
ATOM 2324 C CA . LEU A 1 300 ? 31.770 14.353 -25.114 1.00 46.97 300 LEU A CA 1
ATOM 2325 C C . LEU A 1 300 ? 31.219 15.752 -24.814 1.00 46.97 300 LEU A C 1
ATOM 2327 O O . LEU A 1 300 ? 31.508 16.297 -23.750 1.00 46.97 300 LEU A O 1
ATOM 2331 N N . ALA A 1 301 ? 30.367 16.305 -25.685 1.00 48.03 301 ALA A N 1
ATOM 2332 C CA . ALA A 1 301 ? 29.655 17.555 -25.416 1.00 48.03 301 ALA A CA 1
ATOM 2333 C C . ALA A 1 301 ? 28.723 17.429 -24.195 1.00 48.03 301 ALA A C 1
ATOM 2335 O O . ALA A 1 301 ? 28.690 18.320 -23.344 1.00 48.03 301 ALA A O 1
ATOM 2336 N N . GLY A 1 302 ? 28.030 16.292 -24.057 1.00 47.62 302 GLY A N 1
ATOM 2337 C CA . GLY A 1 302 ? 27.208 15.972 -22.886 1.00 47.62 302 GLY A CA 1
ATOM 2338 C C . GLY A 1 302 ? 28.020 15.834 -21.592 1.00 47.62 302 GLY A C 1
ATOM 2339 O O . GLY A 1 302 ? 27.636 16.384 -20.561 1.00 47.62 302 GLY A O 1
ATOM 2340 N N . GLY A 1 303 ? 29.179 15.169 -21.647 1.00 46.09 303 GLY A N 1
ATOM 2341 C CA . GLY A 1 303 ? 30.088 15.021 -20.503 1.00 46.09 303 GLY A CA 1
ATOM 2342 C C . GLY A 1 303 ? 30.773 16.328 -20.081 1.00 46.09 303 GLY A C 1
ATOM 2343 O O . GLY A 1 303 ? 30.985 16.568 -18.891 1.00 46.09 303 GLY A O 1
ATOM 2344 N N . LEU A 1 304 ? 31.079 17.216 -21.030 1.00 44.72 304 LEU A N 1
ATOM 2345 C CA . LEU A 1 304 ? 31.618 18.550 -20.743 1.00 44.72 304 LEU A CA 1
ATOM 2346 C C . LEU A 1 304 ? 30.558 19.469 -20.119 1.00 44.72 304 LEU A C 1
ATOM 2348 O O . LEU A 1 304 ? 30.864 20.187 -19.166 1.00 44.72 304 LEU A O 1
ATOM 2352 N N . LEU A 1 305 ? 29.304 19.389 -20.577 1.00 43.31 305 LEU A N 1
ATOM 2353 C CA . LEU A 1 305 ? 28.168 20.080 -19.955 1.00 43.31 305 LEU A CA 1
ATOM 2354 C C . LEU A 1 305 ? 27.912 19.601 -18.517 1.00 43.31 305 LEU A C 1
ATOM 2356 O O . LEU A 1 305 ? 27.653 20.427 -17.643 1.00 43.31 305 LEU A O 1
ATOM 2360 N N . TRP A 1 306 ? 28.059 18.298 -18.256 1.00 42.91 306 TRP A N 1
ATOM 2361 C CA . TRP A 1 306 ? 27.965 17.704 -16.916 1.00 42.91 306 TRP A CA 1
ATOM 2362 C C . TRP A 1 306 ? 28.999 18.284 -15.942 1.00 42.91 306 TRP A C 1
ATOM 2364 O O . TRP A 1 306 ? 28.675 18.612 -14.802 1.00 42.91 306 TRP A O 1
ATOM 2374 N N . LYS A 1 307 ? 30.250 18.451 -16.393 1.00 44.22 307 LYS A N 1
ATOM 2375 C CA . LYS A 1 307 ? 31.345 18.962 -15.551 1.00 44.22 307 LYS A CA 1
ATOM 2376 C C . LYS A 1 307 ? 31.296 20.479 -15.346 1.00 44.22 307 LYS A C 1
ATOM 2378 O O . LYS A 1 307 ? 31.757 20.961 -14.315 1.00 44.22 307 LYS A O 1
ATOM 2383 N N . ALA A 1 308 ? 30.754 21.222 -16.312 1.00 41.75 308 ALA A N 1
ATOM 2384 C CA . ALA A 1 308 ? 30.649 22.680 -16.257 1.00 41.75 308 ALA A CA 1
ATOM 2385 C C . ALA A 1 308 ? 29.477 23.178 -15.391 1.00 41.75 308 ALA A C 1
ATOM 2387 O O . ALA A 1 308 ? 29.543 24.286 -14.863 1.00 41.75 308 ALA A O 1
ATOM 2388 N N . PHE A 1 309 ? 28.424 22.371 -15.220 1.00 43.44 309 PHE A N 1
ATOM 2389 C CA . PHE A 1 309 ? 27.229 22.750 -14.460 1.00 43.44 309 PHE A CA 1
ATOM 2390 C C . PHE A 1 309 ? 26.744 21.609 -13.546 1.00 43.44 309 PHE A C 1
ATOM 2392 O O . PHE A 1 309 ? 25.661 21.065 -13.772 1.00 43.44 309 PHE A O 1
ATOM 2399 N N . PRO A 1 310 ? 27.507 21.248 -12.495 1.00 44.34 310 PRO A N 1
ATOM 2400 C CA . PRO A 1 310 ? 27.154 20.147 -11.595 1.00 44.34 310 PRO A CA 1
ATOM 2401 C C . PRO A 1 310 ? 25.838 20.391 -10.838 1.00 44.34 310 PRO A C 1
ATOM 2403 O O . PRO A 1 310 ? 25.077 19.455 -10.625 1.00 44.34 310 PRO A O 1
ATOM 2406 N N . GLU A 1 311 ? 25.489 21.648 -10.548 1.00 42.91 311 GLU A N 1
ATOM 2407 C CA . GLU A 1 311 ? 24.192 22.023 -9.951 1.00 42.91 311 GLU A CA 1
ATOM 2408 C C . GLU A 1 311 ? 23.002 21.895 -10.927 1.00 42.91 311 GLU A C 1
ATOM 2410 O O . GLU A 1 311 ? 21.854 22.109 -10.552 1.00 42.91 311 GLU A O 1
ATOM 2415 N N . LYS A 1 312 ? 23.254 21.541 -12.196 1.00 46.78 312 LYS A N 1
ATOM 2416 C CA . LYS A 1 312 ? 22.234 21.243 -13.218 1.00 46.78 312 LYS A CA 1
ATOM 2417 C C . LYS A 1 312 ? 22.357 19.820 -13.780 1.00 46.78 312 LYS A C 1
ATOM 2419 O O . LYS A 1 312 ? 21.780 19.534 -14.834 1.00 46.78 312 LYS A O 1
ATOM 2424 N N . ALA A 1 313 ? 23.081 18.927 -13.094 1.00 43.69 313 ALA A N 1
ATOM 2425 C CA . ALA A 1 313 ? 23.318 17.539 -13.516 1.00 43.69 313 ALA A CA 1
ATOM 2426 C C . ALA A 1 313 ? 22.018 16.771 -13.846 1.00 43.69 313 ALA A C 1
ATOM 2428 O O . ALA A 1 313 ? 21.988 15.909 -14.725 1.00 43.69 313 ALA A O 1
ATOM 2429 N N . GLU A 1 314 ? 20.910 17.158 -13.220 1.00 46.34 314 GLU A N 1
ATOM 2430 C CA . GLU A 1 314 ? 19.584 16.554 -13.362 1.00 46.34 314 GLU A CA 1
ATOM 2431 C C . GLU A 1 314 ? 18.937 16.808 -14.740 1.00 46.34 314 GLU A C 1
ATOM 2433 O O . GLU A 1 314 ? 18.284 15.926 -15.302 1.00 46.34 314 GLU A O 1
ATOM 2438 N N . ALA A 1 315 ? 19.196 17.969 -15.356 1.00 43.00 315 ALA A N 1
ATOM 2439 C CA . ALA A 1 315 ? 18.816 18.243 -16.747 1.00 43.00 315 ALA A CA 1
ATOM 2440 C C . ALA A 1 315 ? 19.743 17.521 -17.746 1.00 43.00 315 ALA A C 1
ATOM 2442 O O . ALA A 1 315 ? 19.331 17.179 -18.861 1.00 43.00 315 ALA A O 1
ATOM 2443 N N . GLY A 1 316 ? 20.985 17.254 -17.329 1.00 44.94 316 GLY A N 1
ATOM 2444 C CA . GLY A 1 316 ? 21.971 16.476 -18.076 1.00 44.94 316 GLY A CA 1
ATOM 2445 C C . GLY A 1 316 ? 21.582 15.004 -18.203 1.00 44.94 316 GLY A C 1
ATOM 2446 O O . GLY A 1 316 ? 21.632 14.465 -19.304 1.00 44.94 316 GLY A O 1
ATOM 2447 N N . PHE A 1 317 ? 21.105 14.376 -17.122 1.00 49.44 317 PHE A N 1
ATOM 2448 C CA . PHE A 1 317 ? 20.608 12.994 -17.149 1.00 49.44 317 PHE A CA 1
ATOM 2449 C C . PHE A 1 317 ? 19.380 12.839 -18.054 1.00 49.44 317 PHE A C 1
ATOM 2451 O O . PHE A 1 317 ? 19.334 11.935 -18.884 1.00 49.44 317 PHE A O 1
ATOM 2458 N N . PHE A 1 318 ? 18.414 13.759 -17.965 1.00 44.44 318 PHE A N 1
ATOM 2459 C CA . PHE A 1 318 ? 17.238 13.750 -18.840 1.00 44.44 318 PHE A CA 1
ATOM 2460 C C . PHE A 1 318 ? 17.622 13.897 -20.318 1.00 44.44 318 PHE A C 1
ATOM 2462 O O . PHE A 1 318 ? 17.151 13.140 -21.167 1.00 44.44 318 PHE A O 1
ATOM 2469 N N . SER A 1 319 ? 18.534 14.822 -20.621 1.00 46.44 319 SER A N 1
ATOM 2470 C CA . SER A 1 319 ? 19.058 15.002 -21.977 1.00 46.44 319 SER A CA 1
ATOM 2471 C C . SER A 1 319 ? 19.805 13.754 -22.452 1.00 46.44 319 SER A C 1
ATOM 2473 O O . SER A 1 319 ? 19.601 13.325 -23.581 1.00 46.44 319 SER A O 1
ATOM 2475 N N . LEU A 1 320 ? 20.592 13.110 -21.585 1.00 50.59 320 LEU A N 1
ATOM 2476 C CA . LEU A 1 320 ? 21.310 11.873 -21.887 1.00 50.59 320 LEU A CA 1
ATOM 2477 C C . LEU A 1 320 ? 20.357 10.701 -22.158 1.00 50.59 320 LEU A C 1
ATOM 2479 O O . LEU A 1 320 ? 20.567 9.980 -23.122 1.00 50.59 320 LEU A O 1
ATOM 2483 N N . VAL A 1 321 ? 19.290 10.523 -21.374 1.00 53.12 321 VAL A N 1
ATOM 2484 C CA . VAL A 1 321 ? 18.293 9.456 -21.588 1.00 53.12 321 VAL A CA 1
ATOM 2485 C C . VAL A 1 321 ? 17.483 9.696 -22.866 1.00 53.12 321 VAL A C 1
ATOM 2487 O O . VAL A 1 321 ? 17.255 8.758 -23.630 1.00 53.12 321 VAL A O 1
ATOM 2490 N N . MET A 1 322 ? 17.109 10.948 -23.152 1.00 50.34 322 MET A N 1
ATOM 2491 C CA . MET A 1 322 ? 16.442 11.323 -24.405 1.00 50.34 322 MET A CA 1
ATOM 2492 C C . MET A 1 322 ? 17.354 11.119 -25.622 1.00 50.34 322 MET A C 1
ATOM 2494 O O . MET A 1 322 ? 16.901 10.620 -26.652 1.00 50.34 322 MET A O 1
ATOM 2498 N N . ILE A 1 323 ? 18.642 11.456 -25.497 1.00 53.69 323 ILE A N 1
ATOM 2499 C CA . ILE A 1 323 ? 19.648 11.248 -26.543 1.00 53.69 323 ILE A CA 1
ATOM 2500 C C . ILE A 1 323 ? 19.923 9.754 -26.724 1.00 53.69 323 ILE A C 1
ATOM 2502 O O . ILE A 1 323 ? 19.902 9.287 -27.856 1.00 53.69 323 ILE A O 1
ATOM 2506 N N . LEU A 1 324 ? 20.129 8.980 -25.658 1.00 53.06 324 LEU A N 1
ATOM 2507 C CA . LEU A 1 324 ? 20.399 7.541 -25.737 1.00 53.06 324 LEU A CA 1
ATOM 2508 C C . LEU A 1 324 ? 19.202 6.776 -26.305 1.00 53.06 324 LEU A C 1
ATOM 2510 O O . LEU A 1 324 ? 19.378 5.973 -27.216 1.00 53.06 324 LEU A O 1
ATOM 2514 N N . GLY A 1 325 ? 17.984 7.060 -25.842 1.00 51.97 325 GLY A N 1
ATOM 2515 C CA . GLY A 1 325 ? 16.783 6.424 -26.378 1.00 51.97 325 GLY A CA 1
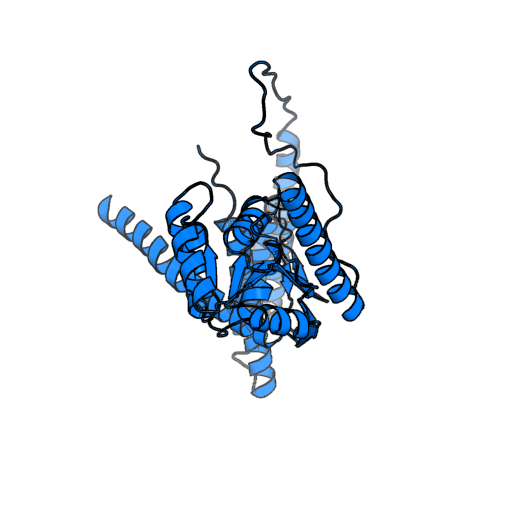ATOM 2516 C C . GLY A 1 325 ? 16.457 6.859 -27.809 1.00 51.97 325 GLY A C 1
ATOM 2517 O O . GLY A 1 325 ? 16.099 6.020 -28.632 1.00 51.97 325 GLY A O 1
ATOM 2518 N N . GLY A 1 326 ? 16.652 8.139 -28.149 1.00 51.22 326 GLY A N 1
ATOM 2519 C CA . GLY A 1 326 ? 16.517 8.628 -29.525 1.00 51.22 326 GLY A CA 1
ATOM 2520 C C . GLY A 1 326 ? 17.571 8.041 -30.470 1.00 51.22 326 GLY A C 1
ATOM 2521 O O . GLY A 1 326 ? 17.252 7.668 -31.596 1.00 51.22 326 GLY A O 1
ATOM 2522 N N . THR A 1 327 ? 18.808 7.879 -29.995 1.00 53.78 327 THR A N 1
ATOM 2523 C CA . THR A 1 327 ? 19.910 7.267 -30.753 1.00 53.78 327 THR A CA 1
ATOM 2524 C C . THR A 1 327 ? 19.674 5.770 -30.953 1.00 53.78 327 THR A C 1
ATOM 2526 O O . THR A 1 327 ? 19.876 5.281 -32.056 1.00 53.78 327 THR A O 1
ATOM 2529 N N . PHE A 1 328 ? 19.159 5.044 -29.955 1.00 51.53 328 PHE A N 1
ATOM 2530 C CA . PHE A 1 328 ? 18.781 3.632 -30.114 1.00 51.53 328 PHE A CA 1
ATOM 2531 C C . PHE A 1 328 ? 17.643 3.429 -31.127 1.00 51.53 328 PHE A C 1
ATOM 2533 O O . PHE A 1 328 ? 17.666 2.460 -31.880 1.00 51.53 328 PHE A O 1
ATOM 2540 N N . LEU A 1 329 ? 16.676 4.354 -31.188 1.00 53.09 329 LEU A N 1
ATOM 2541 C CA . LEU A 1 329 ? 15.603 4.330 -32.191 1.00 53.09 329 LEU A CA 1
ATOM 2542 C C . LEU A 1 329 ? 16.102 4.671 -33.607 1.00 53.09 329 LEU A C 1
ATOM 2544 O O . LEU A 1 329 ? 15.566 4.147 -34.581 1.00 53.09 329 LEU A O 1
ATOM 2548 N N . LEU A 1 330 ? 17.121 5.530 -33.730 1.00 48.81 330 LEU A N 1
ATOM 2549 C CA . LEU A 1 330 ? 17.696 5.958 -35.013 1.00 48.81 330 LEU A CA 1
ATOM 2550 C C . LEU A 1 330 ? 18.727 4.971 -35.584 1.00 48.81 330 LEU A C 1
ATOM 2552 O O . LEU A 1 330 ? 18.779 4.790 -36.798 1.00 48.81 330 LEU A O 1
ATOM 2556 N N . VAL A 1 331 ? 19.535 4.327 -34.735 1.00 48.16 331 VAL A N 1
ATOM 2557 C CA . VAL A 1 331 ? 20.642 3.448 -35.158 1.00 48.16 331 VAL A CA 1
ATOM 2558 C C . VAL A 1 331 ? 20.157 2.119 -35.751 1.00 48.16 331 VAL A C 1
ATOM 2560 O O . VAL A 1 331 ? 20.882 1.531 -36.543 1.00 48.16 331 VAL A O 1
ATOM 2563 N N . ASP A 1 332 ? 18.933 1.670 -35.453 1.00 50.81 332 ASP A N 1
ATOM 2564 C CA . ASP A 1 332 ? 18.433 0.353 -35.895 1.00 50.81 332 ASP A CA 1
ATOM 2565 C C . ASP A 1 332 ? 17.230 0.432 -36.859 1.00 50.81 332 ASP A C 1
ATOM 2567 O O . ASP A 1 332 ? 16.506 -0.540 -37.104 1.00 50.81 332 ASP A O 1
ATOM 2571 N N . ALA A 1 333 ? 17.027 1.596 -37.489 1.00 46.62 333 ALA A N 1
ATOM 2572 C CA . ALA A 1 333 ? 16.209 1.700 -38.701 1.00 46.62 333 ALA A CA 1
ATOM 2573 C C . ALA A 1 333 ? 16.841 0.940 -39.894 1.00 46.62 333 ALA A C 1
ATOM 2575 O O . ALA A 1 333 ? 16.168 0.718 -40.900 1.00 46.62 333 ALA A O 1
ATOM 2576 N N . THR A 1 334 ? 18.094 0.489 -39.762 1.00 48.88 334 THR A N 1
ATOM 2577 C CA . THR A 1 334 ? 18.942 -0.046 -40.837 1.00 48.88 334 THR A CA 1
ATOM 2578 C C . THR A 1 334 ? 19.330 -1.535 -40.698 1.00 48.88 334 THR A C 1
ATOM 2580 O O . THR A 1 334 ? 19.979 -2.055 -41.602 1.00 48.88 334 THR A O 1
ATOM 2583 N N . GLY A 1 335 ? 18.931 -2.250 -39.631 1.00 52.59 335 GLY A N 1
ATOM 2584 C CA . GLY A 1 335 ? 19.268 -3.671 -39.398 1.00 52.59 335 GLY A CA 1
ATOM 2585 C C . GLY A 1 335 ? 18.238 -4.702 -39.913 1.00 52.59 335 GLY A C 1
ATOM 2586 O O . GLY A 1 335 ? 17.030 -4.465 -39.851 1.00 52.59 335 GLY A O 1
ATOM 2587 N N . GLN A 1 336 ? 18.713 -5.859 -40.409 1.00 51.88 336 GLN A N 1
ATOM 2588 C CA . GLN A 1 336 ? 17.910 -6.905 -41.087 1.00 51.88 336 GLN A CA 1
ATOM 2589 C C . GLN A 1 336 ? 17.250 -7.966 -40.175 1.00 51.88 336 GLN A C 1
ATOM 2591 O O . GLN A 1 336 ? 16.341 -8.648 -40.642 1.00 51.88 336 GLN A O 1
ATOM 2596 N N . ASP A 1 337 ? 17.647 -8.120 -38.906 1.00 57.41 337 ASP A N 1
ATOM 2597 C CA . ASP A 1 337 ? 17.107 -9.172 -38.021 1.00 57.41 337 ASP A CA 1
ATOM 2598 C C . ASP A 1 337 ? 15.933 -8.667 -37.160 1.00 57.41 337 ASP A C 1
ATOM 2600 O O . ASP A 1 337 ? 16.065 -7.714 -36.396 1.00 57.41 337 ASP A O 1
ATOM 2604 N N . SER A 1 338 ? 14.761 -9.289 -37.294 1.00 55.03 338 SER A N 1
ATOM 2605 C CA . SER A 1 338 ? 13.479 -8.785 -36.784 1.00 55.03 338 SER A CA 1
ATOM 2606 C C . SER A 1 338 ? 13.188 -9.066 -35.303 1.00 55.03 338 SER A C 1
ATOM 2608 O O . SER A 1 338 ? 12.448 -8.295 -34.691 1.00 55.03 338 SER A O 1
ATOM 2610 N N . SER A 1 339 ? 13.742 -10.122 -34.697 1.00 51.19 339 SER A N 1
ATOM 2611 C CA . SER A 1 339 ? 13.410 -10.512 -33.310 1.00 51.19 339 SER A CA 1
ATOM 2612 C C . SER A 1 339 ? 14.201 -9.703 -32.276 1.00 51.19 339 SER A C 1
ATOM 2614 O O . SER A 1 339 ? 13.613 -9.046 -31.415 1.00 51.19 339 SER A O 1
ATOM 2616 N N . ALA A 1 340 ? 15.525 -9.634 -32.431 1.00 51.94 340 ALA A N 1
ATOM 2617 C CA . ALA A 1 340 ? 16.403 -8.808 -31.601 1.00 51.94 340 ALA A CA 1
ATOM 2618 C C . ALA A 1 340 ? 16.075 -7.306 -31.718 1.00 51.94 340 ALA A C 1
ATOM 2620 O O . ALA A 1 340 ? 16.290 -6.533 -30.784 1.00 51.94 340 ALA A O 1
ATOM 2621 N N . ARG A 1 341 ? 15.515 -6.889 -32.859 1.00 53.12 341 ARG A N 1
ATOM 2622 C CA . ARG A 1 341 ? 15.074 -5.515 -33.125 1.00 53.12 341 ARG A CA 1
ATOM 2623 C C . ARG A 1 341 ? 13.852 -5.125 -32.295 1.00 53.12 341 ARG A C 1
ATOM 2625 O O . ARG A 1 341 ? 13.814 -4.019 -31.764 1.00 53.12 341 ARG A O 1
ATOM 2632 N N . LEU A 1 342 ? 12.887 -6.028 -32.112 1.00 53.44 342 LEU A N 1
ATOM 2633 C CA . LEU A 1 342 ? 11.708 -5.769 -31.276 1.00 53.44 342 LEU A CA 1
ATOM 2634 C C . LEU A 1 342 ? 12.071 -5.642 -29.791 1.00 53.44 342 LEU A C 1
ATOM 2636 O O . LEU A 1 342 ? 11.573 -4.734 -29.127 1.00 53.44 342 LEU A O 1
ATOM 2640 N N . GLU A 1 343 ? 12.978 -6.480 -29.283 1.00 53.59 343 GLU A N 1
ATOM 2641 C CA . GLU A 1 343 ? 13.450 -6.394 -27.893 1.00 53.59 343 GLU A CA 1
ATOM 2642 C C . GLU A 1 343 ? 14.216 -5.092 -27.622 1.00 53.59 343 GLU A C 1
ATOM 2644 O O . GLU A 1 343 ? 13.989 -4.424 -26.610 1.00 53.59 343 GLU A O 1
ATOM 2649 N N . LYS A 1 344 ? 15.075 -4.670 -28.559 1.00 51.03 344 LYS A N 1
ATOM 2650 C CA . LYS A 1 344 ? 15.835 -3.415 -28.453 1.00 51.03 344 LYS A CA 1
ATOM 2651 C C . LYS A 1 344 ? 14.949 -2.177 -28.584 1.00 51.03 344 LYS A C 1
ATOM 2653 O O . LYS A 1 344 ? 15.136 -1.228 -27.826 1.00 51.03 344 LYS A O 1
ATOM 2658 N N . ILE A 1 345 ? 13.958 -2.189 -29.481 1.00 54.66 345 ILE A N 1
ATOM 2659 C CA . ILE A 1 345 ? 12.962 -1.110 -29.596 1.00 54.66 345 ILE A CA 1
ATOM 2660 C C . ILE A 1 345 ? 12.125 -1.032 -28.320 1.00 54.66 345 ILE A C 1
ATOM 2662 O O . ILE A 1 345 ? 11.918 0.064 -27.798 1.00 54.66 345 ILE A O 1
ATOM 2666 N N . ALA A 1 346 ? 11.684 -2.170 -27.780 1.00 54.00 346 ALA A N 1
ATOM 2667 C CA . ALA A 1 346 ? 10.935 -2.207 -26.529 1.00 54.00 346 ALA A CA 1
ATOM 2668 C C . ALA A 1 346 ? 11.763 -1.639 -25.366 1.00 54.00 346 ALA A C 1
ATOM 2670 O O . 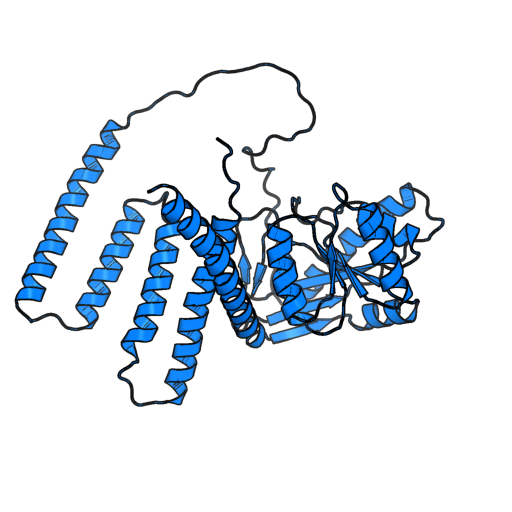ALA A 1 346 ? 11.257 -0.821 -24.600 1.00 54.00 346 ALA A O 1
ATOM 2671 N N . MET A 1 347 ? 13.048 -1.991 -25.282 1.00 53.44 347 MET A N 1
ATOM 2672 C CA . MET A 1 347 ? 13.955 -1.498 -24.246 1.00 53.44 347 MET A CA 1
ATOM 2673 C C . MET A 1 347 ? 14.281 -0.005 -24.400 1.00 53.44 347 MET A C 1
ATOM 2675 O O . MET A 1 347 ? 14.184 0.740 -23.427 1.00 53.44 347 MET A O 1
ATOM 2679 N N . GLY A 1 348 ? 14.584 0.470 -25.612 1.00 53.78 348 GLY A N 1
ATOM 2680 C CA . GLY A 1 348 ? 14.814 1.894 -25.884 1.00 53.78 348 GLY A CA 1
ATOM 2681 C C . GLY A 1 348 ? 13.572 2.754 -25.627 1.00 53.78 348 GLY A C 1
ATOM 2682 O O . GLY A 1 348 ? 13.663 3.819 -25.015 1.00 53.78 348 GLY A O 1
ATOM 2683 N N . THR A 1 349 ? 12.392 2.253 -26.002 1.00 57.75 349 THR A N 1
ATOM 2684 C CA . THR A 1 349 ? 11.107 2.904 -25.703 1.00 57.75 349 THR A CA 1
ATOM 2685 C C . THR A 1 349 ? 10.834 2.924 -24.201 1.00 57.75 349 THR A C 1
ATOM 2687 O O . THR A 1 349 ? 10.443 3.958 -23.666 1.00 57.75 349 THR A O 1
ATOM 2690 N N . ALA A 1 350 ? 11.087 1.819 -23.493 1.00 54.84 350 ALA A N 1
ATOM 2691 C CA . ALA A 1 350 ? 10.929 1.753 -22.044 1.00 54.84 350 ALA A CA 1
ATOM 2692 C C . ALA A 1 350 ? 11.856 2.743 -21.326 1.00 54.84 350 ALA A C 1
ATOM 2694 O O . ALA A 1 350 ? 11.400 3.448 -20.434 1.00 54.84 350 ALA A O 1
ATOM 2695 N N . LEU A 1 351 ? 13.120 2.861 -21.746 1.00 53.47 351 LEU A N 1
ATOM 2696 C CA . LEU A 1 351 ? 14.082 3.812 -21.177 1.00 53.47 351 LEU A CA 1
ATOM 2697 C C . LEU A 1 351 ? 13.674 5.275 -21.414 1.00 53.47 351 LEU A C 1
ATOM 2699 O O . LEU A 1 351 ? 13.741 6.081 -20.488 1.00 53.47 351 LEU A O 1
ATOM 2703 N N . LEU A 1 352 ? 13.183 5.610 -22.612 1.00 56.59 352 LEU A N 1
ATOM 2704 C CA . LEU A 1 352 ? 12.620 6.932 -22.917 1.00 56.59 352 LEU A CA 1
ATOM 2705 C C . LEU A 1 352 ? 11.417 7.258 -22.030 1.00 56.59 352 LEU A C 1
ATOM 2707 O O . LEU A 1 352 ? 11.338 8.334 -21.437 1.00 56.59 352 LEU A O 1
ATOM 2711 N N . LEU A 1 353 ? 10.484 6.315 -21.918 1.00 57.97 353 LEU A N 1
ATOM 2712 C CA . LEU A 1 353 ? 9.278 6.482 -21.118 1.00 57.97 353 LEU A CA 1
ATOM 2713 C C . LEU A 1 353 ? 9.578 6.552 -19.614 1.00 57.97 353 LEU A C 1
ATOM 2715 O O . LEU A 1 353 ? 8.933 7.316 -18.900 1.00 57.97 353 LEU A O 1
ATOM 2719 N N . LEU A 1 354 ? 10.582 5.815 -19.140 1.00 56.28 354 LEU A N 1
ATOM 2720 C CA . LEU A 1 354 ? 11.086 5.878 -17.769 1.00 56.28 354 LEU A CA 1
ATOM 2721 C C . LEU A 1 354 ? 11.777 7.207 -17.467 1.00 56.28 354 LEU A C 1
ATOM 2723 O O . LEU A 1 354 ? 11.543 7.775 -16.405 1.00 56.28 354 LEU A O 1
ATOM 2727 N N . GLY A 1 355 ? 12.564 7.744 -18.403 1.00 53.41 355 GLY A N 1
ATOM 2728 C CA . GLY A 1 355 ? 13.138 9.086 -18.285 1.00 53.41 355 GLY A CA 1
ATOM 2729 C C . GLY A 1 355 ? 12.060 10.168 -18.182 1.00 53.41 355 GLY A C 1
ATOM 2730 O O . GLY A 1 355 ? 12.169 11.081 -17.365 1.00 53.41 355 GLY A O 1
ATOM 2731 N N . LEU A 1 356 ? 10.976 10.028 -18.952 1.00 55.53 356 LEU A N 1
ATOM 2732 C CA . LEU A 1 356 ? 9.809 10.911 -18.875 1.00 55.53 356 LEU A CA 1
ATOM 2733 C C . LEU A 1 356 ? 9.039 10.753 -17.555 1.00 55.53 356 LEU A C 1
ATOM 2735 O O . LEU A 1 356 ? 8.623 11.757 -16.979 1.00 55.53 356 LEU A O 1
ATOM 2739 N N . LEU A 1 357 ? 8.870 9.522 -17.061 1.00 52.81 357 LEU A N 1
ATOM 2740 C CA . LEU A 1 357 ? 8.225 9.245 -15.775 1.00 52.81 357 LEU A CA 1
ATOM 2741 C C . LEU A 1 357 ? 9.041 9.820 -14.610 1.00 52.81 357 LEU A C 1
ATOM 2743 O O . LEU A 1 357 ? 8.479 10.502 -13.759 1.00 52.81 357 LEU A O 1
ATOM 2747 N N . TYR A 1 358 ? 10.357 9.607 -14.605 1.00 53.34 358 TYR A N 1
ATOM 2748 C CA . TYR A 1 358 ? 11.277 10.170 -13.617 1.00 53.34 358 TYR A CA 1
ATOM 2749 C C . TYR A 1 358 ? 11.232 11.701 -13.622 1.00 53.34 358 TYR A C 1
ATOM 2751 O O . TYR A 1 358 ? 11.004 12.317 -12.583 1.00 53.34 358 TYR A O 1
ATOM 2759 N N . PHE A 1 359 ? 11.354 12.325 -14.800 1.00 47.38 359 PHE A N 1
ATOM 2760 C CA . PHE A 1 359 ? 11.249 13.778 -14.941 1.00 47.38 359 PHE A CA 1
ATOM 2761 C C . PHE A 1 359 ? 9.909 14.307 -14.413 1.00 47.38 359 PHE A C 1
ATOM 2763 O O . PHE A 1 359 ? 9.859 15.341 -13.754 1.00 47.38 359 PHE A O 1
ATOM 2770 N N . TRP A 1 360 ? 8.814 13.583 -14.651 1.00 49.34 360 TRP A N 1
ATOM 2771 C CA . TRP A 1 360 ? 7.496 13.954 -14.149 1.00 49.34 360 TRP A CA 1
ATOM 2772 C C . TRP A 1 360 ? 7.393 13.851 -12.618 1.00 49.34 360 TRP A C 1
ATOM 2774 O O . TRP A 1 360 ? 6.941 14.801 -11.978 1.00 49.34 360 TRP A O 1
ATOM 2784 N N . VAL A 1 361 ? 7.854 12.746 -12.023 1.00 49.59 361 VAL A N 1
ATOM 2785 C CA . VAL A 1 361 ? 7.827 12.527 -10.565 1.00 49.59 361 VAL A CA 1
ATOM 2786 C C . VAL A 1 361 ? 8.703 13.538 -9.826 1.00 49.59 361 VAL A C 1
ATOM 2788 O O . VAL A 1 361 ? 8.287 14.041 -8.788 1.00 49.59 361 VAL A O 1
ATOM 2791 N N . VAL A 1 362 ? 9.876 13.872 -10.367 1.00 45.16 362 VAL A N 1
ATOM 2792 C CA . VAL A 1 362 ? 10.852 14.744 -9.697 1.00 45.16 362 VAL A CA 1
ATOM 2793 C C . VAL A 1 362 ? 10.564 16.231 -9.941 1.00 45.16 362 VAL A C 1
ATOM 2795 O O . VAL A 1 362 ? 10.529 17.009 -8.994 1.00 45.16 362 VAL A O 1
ATOM 2798 N N . PHE A 1 363 ? 10.280 16.650 -11.180 1.00 41.44 363 PHE A N 1
ATOM 2799 C CA . PHE A 1 363 ? 10.214 18.081 -11.526 1.00 41.44 363 PHE A CA 1
ATOM 2800 C C . PHE A 1 363 ? 8.809 18.677 -11.589 1.00 41.44 363 PHE A C 1
ATOM 2802 O O . PHE A 1 363 ? 8.655 19.889 -11.452 1.00 41.44 363 PHE A O 1
ATOM 2809 N N . ILE A 1 364 ? 7.765 17.870 -11.798 1.00 45.91 364 ILE A N 1
ATOM 2810 C CA . ILE A 1 364 ? 6.379 18.374 -11.784 1.00 45.91 364 ILE A CA 1
ATOM 2811 C C . ILE A 1 364 ? 5.766 18.285 -10.377 1.00 45.91 364 ILE A C 1
ATOM 2813 O O . ILE A 1 364 ? 4.817 19.017 -10.092 1.00 45.91 364 ILE A O 1
ATOM 2817 N N . LYS A 1 365 ? 6.357 17.475 -9.486 1.00 36.81 365 LYS A N 1
ATOM 2818 C CA . LYS A 1 365 ? 6.019 17.381 -8.055 1.00 36.81 365 LYS A CA 1
ATOM 2819 C C . LYS A 1 365 ? 6.931 18.223 -7.144 1.00 36.81 365 LYS A C 1
ATOM 2821 O O . LYS A 1 365 ? 6.679 18.279 -5.942 1.00 36.81 365 LYS A O 1
ATOM 2826 N N . ALA A 1 366 ? 7.956 18.892 -7.684 1.00 33.53 366 ALA A N 1
ATOM 2827 C CA . ALA A 1 366 ? 8.739 19.857 -6.915 1.00 33.53 366 ALA A CA 1
ATOM 2828 C C . ALA A 1 366 ? 7.813 20.981 -6.407 1.00 33.53 366 ALA A C 1
ATOM 2830 O O . ALA A 1 366 ? 6.954 21.447 -7.172 1.00 33.53 366 ALA A O 1
ATOM 2831 N N . PRO A 1 367 ? 7.929 21.399 -5.132 1.00 33.72 367 PRO A N 1
ATOM 2832 C CA . PRO A 1 367 ? 7.113 22.479 -4.606 1.00 33.72 367 PRO A CA 1
ATOM 2833 C C . PRO A 1 367 ? 7.316 23.702 -5.495 1.00 33.72 367 PRO A C 1
ATOM 2835 O O . PRO A 1 367 ? 8.438 24.077 -5.828 1.00 33.72 367 PRO A O 1
ATOM 2838 N N . LYS A 1 368 ? 6.209 24.308 -5.925 1.00 36.03 368 LYS A N 1
ATOM 2839 C CA . LYS A 1 368 ? 6.293 25.673 -6.422 1.00 36.03 368 LYS A CA 1
ATOM 2840 C C . LYS A 1 368 ? 6.734 26.503 -5.233 1.00 36.03 368 LYS A C 1
ATOM 2842 O O . LYS A 1 368 ? 5.965 26.619 -4.283 1.00 36.03 368 LYS A O 1
ATOM 2847 N N . ASP A 1 369 ? 7.932 27.059 -5.307 1.00 35.69 369 ASP A N 1
ATOM 2848 C CA . ASP A 1 369 ? 8.244 28.247 -4.536 1.00 35.69 369 ASP A CA 1
ATOM 2849 C C . ASP A 1 369 ? 7.157 29.274 -4.873 1.00 35.69 369 ASP A C 1
ATOM 2851 O O . ASP A 1 369 ? 7.015 29.720 -6.018 1.00 35.69 369 ASP A O 1
ATOM 2855 N N . GLU A 1 370 ? 6.288 29.529 -3.898 1.00 35.91 370 GLU A N 1
ATOM 2856 C CA . GLU A 1 370 ? 5.327 30.617 -3.953 1.00 35.91 370 GLU A CA 1
ATOM 2857 C C . GLU A 1 370 ? 6.116 31.909 -3.744 1.00 35.91 370 GLU A C 1
ATOM 2859 O O . GLU A 1 370 ? 6.469 32.268 -2.623 1.00 35.91 370 GLU A O 1
ATOM 2864 N N . GLY A 1 371 ? 6.445 32.554 -4.864 1.00 33.72 371 GLY A N 1
ATOM 2865 C CA . GLY A 1 371 ? 6.675 33.993 -4.938 1.00 33.72 371 GLY A CA 1
ATOM 2866 C C . GLY A 1 371 ? 5.402 34.709 -5.355 1.00 33.72 371 GLY A C 1
ATOM 2867 O O . GLY A 1 371 ? 4.685 34.164 -6.235 1.00 33.72 371 GLY A O 1
#

Secondary structure (DSSP, 8-state):
-HHHHHHHHHHHHHHHHHHHHHHHHHHHHHHHTT-EEEEE-HHHHHHHHHHSS-EEEE--GGGHHHHHHHTTTS--EEEE-SSHHHHHHHHHHHTTT-EEEE-BTTTBHHHHHHHHHHHHHTT-EEEE-TTTTT--TTPPPTHHHHHHHHHT--EEEEEEEESSEEE-SSTT--EEEPTT-EEEEEEPPPB---TT--HHHHHHHHHHHHHHHHHHHHHHHHHHT----PPP-----TTS---SS-------PPPP--THHHHHHHHHHHHHHHHHHHHHHHHHTTT---HHHHHHHHHHHHHHHHHH-GGGHHHHHHHHHHHHHHHHHHHTSS---HHHHHHHHHHHHHHHHHHHHHHIIIIISS-----

pLDDT: mean 70.45, std 24.43, range [27.3, 98.75]

=== Feature glossary ===
Feature key, reading from the visual/contextual features back to the raw sequence:

Rendered structure images. Structure images are PyMOL renders from six orthogonal camera directions. Cartoon representation draws helices as coils and strands as arrows; sticks shows the backbone as bonds; surface shows the solvent-excluded envelope. Rainbow coloring maps sequence position to hue (blue→red, N→C); chain coloring assigns a distinct color per polypeptide.

Contact-map, Ramachandran, and PAE plots. Three diagnostic plots accompany the record. The Cα contact map visualizes the tertiary structure as a 2D adjacency matrix (8 Å cutoff, sequence-local contacts suppressed). The Ramachandran plot shows the distribution of backbone (φ, ψ) torsions, with points in the α and β basins reflecting secondary structure content. The PAE plot shows AlphaFold's inter-residue confidence as a color matrix.

InterPro / GO / CATH / organism. The annotation block draws on four external resources. InterPro: which protein families and domains the sequence belongs to. GO: standardized terms for what the protein does, what process it participates in, and where in the cell it acts. CATH: which structural fold it has in the CATH hierarchy. Organism: the species of origin.

Nearest PDB structures. Structural nearest neighbors (via Foldseek easy-search vs the PDB). Reported per hit: target PDB id, E-value, and alignment TM-score. A TM-score above ~0.5 is the conventional threshold for 'same fold'.

Predicted aligned error. Predicted aligned error is AlphaFold's pairwise confidence. Unlike pLDDT (per-residue), PAE is per-residue-pair and captures whether two parts of the structure are correctly placed relative to each other. Units are ångströms of expected positional error.

Solvent-accessible surface area. SASA measures how much of the protein is reachable by solvent. It is computed by rolling a water-sized probe over the atomic surface and summing the exposed area (Å²). Per-residue SASA distinguishes core (buried, low SASA) from surface (exposed, high SASA) residues; total SASA is a whole-molecule size measure.

B-factor. Crystallographic B-factors measure how much each atom's electron density is smeared out, in Å². They rise in mobile loops and surface residues and fall in the buried interior. In AlphaFold models this column is repurposed to hold pLDDT instead.

pLDDT. For AlphaFold models, the B-factor field carries pLDDT — the model's own estimate of local accuracy on a 0–100 scale. Regions with pLDDT<50 should be treated as essentially unmodeled; they often correspond to intrinsically disordered segments.

Backbone torsions (φ/ψ). φ (phi) and ψ (psi) are the two rotatable backbone dihedrals per residue: φ is the C(i-1)–N–Cα–C torsion, ψ is the N–Cα–C–N(i+1) torsion, both in degrees on (−180°, 180°]. α-helical residues cluster near (−60°, −45°); β-strand residues near (−120°, +130°). A Ramachandran plot is simply a scatter of (φ, ψ) for every residue.

Radius of gyration, Cα contacts, bounding box. Radius of gyration (Rg) is the root-mean-square distance of Cα atoms from their centroid — a single number for overall size and compactness. A globular domain of N residues has Rg ≈ 2.2·N^0.38 Å; an extended or disordered chain has a much larger Rg. The Cα contact count is the number of residue pairs whose Cα atoms are within 8 Å and are more than four positions apart in sequence — a standard proxy for tertiary packing density. The bounding box is the smallest axis-aligned box enclosing all Cα atoms.

Secondary structure (3-state, P-SEA). Three-state secondary structure (P-SEA) collapses the eight DSSP classes into helix (a), strand (b), and coil (c). P-SEA assigns these from Cα geometry alone — distances and angles — without requiring backbone oxygens, so it works on any Cα trace.

Secondary structure (8-state, DSSP). Secondary structure is the local, repeating backbone conformation. DSSP classifies it into eight states by reading the hydrogen-bond network: three helix types (H, G, I), two β types (E, B), two non-regular types (T, S), and unstructured coil (-).

Foldseek 3Di. The Foldseek 3Di string encodes local tertiary geometry as a 20-letter alphabet — one character per residue — derived from the relative positions of nearby Cα atoms. Unlike the amino-acid sequence, 3Di is a direct function of the 3D structure, so two proteins with the same fold have similar 3Di strings even at low sequence identity.

mmCIF coordinates. Structure coordinates are given as an mmCIF _atom_site loop: one row per atom with element, residue name, chain id, sequence number, and x/y/z position in Å. Only the four main-chain atoms per residue are included here; side chains are omitted to keep the record compact.

Sequence. This is the polypeptide sequence — one letter per residue, N-terminus first. Length ranges from a few dozen residues for small domains to over a thousand for large multi-domain proteins.